Protein AF-0000000087527015 (afdb_homodimer)

Foldseek 3Di:
DPPPPPPPVCPDLDQDQLLCVVVVLCVVVVHDLVNVCVQLVNDSVQSVCSNVNNDACDLSNLVSCCVVRVDHSVVSVVSRVRRVVSVVVSVLLVQLVVCLVVVVLAPLVVCCVLVLFPDDPDSSVSSCRVCVLLVHSDPVRVCVVQVPCCPPAPPDPQCVVRVNQVSNQVSVQVVVQVVQAAFFADLVLLVVLLLVLQLCQADDPVPSVVSNQVSQRDNQEGEDEDAHDPPQQWAWKKAQPDNGHIYIYGHAAFDWSQSNQLSVQLRSLCVNPHDNSYIYIHNVDPPVPDPSSVSSNVRSCCSNPNPVCLVVLLPDDDPVSLCVVCVVVSHASRNSLVSNCVSNVPNVPPPVRIDTGHDDSPD/DPPPPPPPVCPDLDQDQLLCVVVVLCVVVVHDLVNVCVQLVNDSVQNVCSNVNNDACDLSNLVSCCVVRVDHSVVSVVSRVRRVVSVVVSVLLVQLVVCLVVVVLAPLVQCCVLVLFPDDPDSSVSSCRVCVLLVHSDPVRVCVVQVPCCPPAPPDPQCVVRVNQVSNQVSVQVVVQVVQAAFFADLVLLVVLLLVLQLCQADDPVPSVVSNQVSQRDNQEGEDEDAHDPPQQWAWKKAQPDPGHIYIYGHAAFDWSQSNQLSVQLRSLCVNPHDNHYIYIHNVDCPVPDPSNVSSNVRSCCSNPNPVCLVVLLPDDDPVSLCVVCVVVSHQSRNSLVSNCVSNVPNVPPPVRIDTGHDDSPD

pLDDT: mean 86.12, std 16.11, range [22.92, 98.12]

Radius of gyration: 44.06 Å; Cα contacts (8 Å, |Δi|>4): 1039; chains: 2; bounding box: 55×140×83 Å

Nearest PDB structures (foldseek):
  2ict-assembly1_A  TM=9.312E-01  e=1.903E-03  Escherichia coli CFT073
  2icp-assembly1_A  TM=9.548E-01  e=2.779E-03  Escherichia coli CFT073
  6chv-assembly1_C  TM=9.396E-01  e=4.462E-03  Proteus vulgaris
  6cf1-assembly1_A  TM=8.960E-01  e=5.392E-03  Proteus vulgaris
  3trb-assembly1_A  TM=7.541E-01  e=1.651E-03  Coxiella burnetii

Solvent-accessible surface area (backbone atoms only — not comparable to full-atom values): 38862 Å² total; per-residue (Å²): 133,84,75,78,74,75,77,73,79,76,70,76,94,67,66,67,49,47,18,55,58,50,52,53,52,34,56,74,69,54,48,50,68,67,57,50,20,48,25,48,68,45,51,62,66,58,50,52,32,26,45,71,48,77,34,82,70,44,56,55,53,20,49,28,45,19,23,42,68,73,42,63,33,64,57,50,44,48,40,36,48,54,26,46,45,46,49,32,51,54,54,49,50,56,57,45,58,76,51,56,71,59,52,73,57,35,59,55,69,60,37,33,73,68,64,75,41,78,84,53,89,50,64,58,60,33,50,50,50,50,32,33,72,72,30,16,48,44,71,67,25,42,40,53,65,72,58,52,46,66,47,72,18,64,56,28,75,56,42,73,74,40,47,36,51,48,49,53,54,50,46,53,41,50,58,55,37,69,73,51,83,54,40,64,51,33,71,67,51,36,53,51,34,53,58,56,48,51,56,36,52,62,51,54,70,78,58,33,50,58,50,48,35,51,44,32,14,64,15,6,28,34,61,35,80,46,66,59,54,90,94,44,69,47,47,29,32,32,37,48,69,42,98,40,32,37,34,40,37,32,40,48,65,74,32,39,45,31,57,48,53,44,41,52,39,23,44,50,32,42,68,73,70,47,67,71,75,27,41,41,46,40,49,83,65,69,72,84,77,45,68,66,57,52,51,15,48,48,47,22,46,41,70,77,51,51,70,85,46,48,69,62,46,68,66,54,85,48,71,67,54,44,45,52,51,18,57,75,69,50,36,32,42,18,43,53,36,44,50,34,20,68,75,68,64,47,67,79,56,60,55,86,61,36,49,68,44,77,67,68,87,86,111,135,79,75,76,73,75,75,72,79,75,69,75,95,67,65,65,48,45,17,55,57,51,51,53,51,34,57,75,69,54,48,49,68,66,56,49,19,46,22,48,68,46,51,62,65,58,50,51,32,26,45,71,48,77,34,81,69,44,57,53,52,20,48,28,44,19,22,41,68,72,42,63,32,66,56,51,44,50,40,36,49,53,24,46,45,45,49,34,52,52,53,50,49,55,58,44,58,75,49,57,72,59,54,74,56,36,58,55,69,60,37,34,73,68,63,75,43,80,84,53,88,50,62,56,58,33,51,51,50,50,32,35,72,72,29,16,48,44,69,67,24,42,40,52,64,71,56,54,47,67,45,72,18,66,56,29,75,56,44,73,71,38,47,36,52,46,50,51,54,50,46,54,40,52,58,55,39,68,72,51,83,54,40,66,52,32,72,66,53,36,54,51,34,52,59,55,47,51,55,36,52,63,50,55,69,79,57,32,50,57,50,46,34,50,45,32,14,64,15,7,26,35,60,36,81,47,68,60,53,90,96,44,70,47,47,29,32,30,36,49,70,43,98,39,31,36,35,40,35,32,40,48,69,73,33,40,44,31,57,48,53,45,41,51,39,23,45,49,32,42,69,73,70,46,66,72,76,28,41,41,48,39,50,81,64,74,71,85,76,46,69,69,56,53,50,15,50,48,45,22,45,42,68,76,51,51,69,86,46,49,68,62,47,68,66,56,85,46,71,66,55,44,43,52,52,19,57,75,71,49,37,32,43,20,43,53,37,43,50,35,21,68,75,69,65,46,67,80,56,61,54,85,59,37,49,68,43,75,66,67,86,86,113

Secondary structure (DSSP, 8-state):
------------S-PPPHHHHHHHHHHHTT--HHHHHHHH---HHHHHHHHHTSS---HHHHHHHHHHH---HHHHHHHHHHHHHHHHHHHHHHHHHTTGGGGGGS-HHHHHHTTSS---SSHHHHHHHHHHHHT-SSHHHHIIIIITTTTTS---HHHHH-HHHHHHHHHHHHHHHHHS--PPP-HHHHHHHHHHHHGGGGS-HHHHHHHHHHHHHHTTEEEEE-PPPTT----EEEEESSSS-EEEEE--TT-BHHHHHHHHHHHHHHHHHS-TT--EEE-SS--TT-HHHHHHHHHHHHHHS-GGGHHHHHT--SHHHHHHHHHHHTS-HHHHHHHHHHHH--TTTTGGGS-B----TT-/------------S-PPPHHHHHHHHHHHTT--HHHHHHHH---HHHHHHHHHTSS---HHHHHHHHHHH---HHHHHHHHHHHHHHHHHHHHHHHHHTTGGGGGGS-HHHHHHTTSS---SSHHHHHHHHHHHHT-SSHHHHIIIIITTTTTS---HHHHH-HHHHHHHHHHHHHHHHHS--PPP-HHHHHHHHHHHHGGGGS-HHHHHHHHHHHHHHTTEEEEE-PPPTT----EEEEESSSS-EEEEE--TT-BHHHHHHHHHHHHHHHHHS-TT--EEE-SS--TT-HHHHHHHHHHHHHHS-GGGHHHHHT--SHHHHHHHHHHHTS-HHHHHHHHHHHH--TTTTGGGS-B----TT-

Sequence (726 aa):
MLKAKKKYTFEPDYAIPPGETLKETIELLGMTQKELSTRTGLSVQSLNKILKGEQPISYETANILELVLNVPASMWNNLEAQYREQLAKVHERKRLKENLEWLKTIPVAELVNRQVIPHLKDPVDQLRAVLSFFGVSSVRAWHQIWDEPAVAARRSACFESCPGTASAWIRQGEIQANAIECADFSKDKFSKAVLEIKKLTVLTPQEFTKKMISLCAEAGVALIFVPEMKKAPWSGATKWLSSKKALILLNLRGKKEDLFWFAFFHEAGHVLHDSKKDLLINNGKKKQEDERELRADEYAAELLIPTKYNERIKKIRSKADLVDFARSLGISPGIVAGRYQHLTGKYSFFNGIKRTFEWSVHDMLKAKKKYTFEPDYAIPPGETLKETIELLGMTQKELSTRTGLSVQSLNKILKGEQPISYETANILELVLNVPASMWNNLEAQYREQLAKVHERKRLKENLEWLKTIPVAELVNRQVIPHLKDPVDQLRAVLSFFGVSSVRAWHQIWDEPAVAARRSACFESCPGTASAWIRQGEIQANAIECADFSKDKFSKAVLEIKKLTVLTPQEFTKKMISLCAEAGVALIFVPEMKKAPWSGATKWLSSKKALILLNLRGKKEDLFWFAFFHEAGHVLHDSKKDLLINNGKKKQEDERELRADEYAAELLIPTKYNERIKKIRSKADLVDFARSLGISPGIVAGRYQHLTGKYSFFNGIKRTFEWSVHD

InterPro domains:
  IPR001387 Cro/C1-type, helix-turn-helix domain [PF01381] (22-73)
  IPR001387 Cro/C1-type, helix-turn-helix domain [PS50943] (22-76)
  IPR001387 Cro/C1-type, helix-turn-helix domain [SM00530] (21-76)
  IPR001387 Cro/C1-type, helix-turn-helix domain [cd00093] (19-74)
  IPR010359 IrrE N-terminal-like domain [PF06114] (242-337)
  IPR010982 Lambda repressor-like, DNA-binding domain superfamily [G3DSA:1.10.260.40] (5-104)
  IPR010982 Lambda repressor-like, DNA-binding domain superfamily [SSF47413] (17-97)
  IPR052345 Radiation response metalloprotease [PTHR43236] (19-342)

Structure (mmCIF, N/CA/C/O backbone):
data_AF-0000000087527015-model_v1
#
loop_
_entity.id
_entity.type
_entity.pdbx_description
1 polymer 'Addiction module antidote protein, HigA family'
#
loop_
_atom_site.group_PDB
_atom_site.id
_atom_site.type_symbol
_atom_site.label_atom_id
_atom_site.label_alt_id
_atom_site.label_comp_id
_atom_site.label_asym_id
_atom_site.label_entity_id
_atom_site.label_seq_id
_atom_site.pdbx_PDB_ins_code
_atom_site.Cartn_x
_atom_site.Cartn_y
_atom_site.Cartn_z
_atom_site.occupancy
_atom_site.B_iso_or_equiv
_atom_site.auth_seq_id
_atom_site.auth_comp_id
_atom_site.auth_asym_id
_atom_site.auth_atom_id
_atom_site.pdbx_PDB_model_num
ATOM 1 N N . MET A 1 1 ? -31.203 15.266 -19.953 1 22.92 1 MET A N 1
ATOM 2 C CA . MET A 1 1 ? -30.812 15.984 -18.734 1 22.92 1 MET A CA 1
ATOM 3 C C . MET A 1 1 ? -30.469 15.016 -17.609 1 22.92 1 MET A C 1
ATOM 5 O O . MET A 1 1 ? -31.359 14.609 -16.859 1 22.92 1 MET A O 1
ATOM 9 N N . LEU A 1 2 ? -29.578 14.039 -17.797 1 23.97 2 LEU A N 1
ATOM 10 C CA . LEU A 1 2 ? -29.375 12.82 -17.031 1 23.97 2 LEU A CA 1
ATOM 11 C C . LEU A 1 2 ? -28.906 13.141 -15.617 1 23.97 2 LEU A C 1
ATOM 13 O O . LEU A 1 2 ? -27.922 13.875 -15.43 1 23.97 2 LEU A O 1
ATOM 17 N N . LYS A 1 3 ? -29.859 13.211 -14.609 1 23.2 3 LYS A N 1
ATOM 18 C CA . LYS A 1 3 ? -29.734 13.477 -13.18 1 23.2 3 LYS A CA 1
ATOM 19 C C . LYS A 1 3 ? -28.453 12.844 -12.617 1 23.2 3 LYS A C 1
ATOM 21 O O . LYS A 1 3 ? -28.203 11.656 -12.836 1 23.2 3 LYS A O 1
ATOM 26 N N . ALA A 1 4 ? -27.531 13.586 -12.266 1 26.25 4 ALA A N 1
ATOM 27 C CA . ALA A 1 4 ? -26.219 13.242 -11.711 1 26.25 4 ALA A CA 1
ATOM 28 C C . ALA A 1 4 ? -26.375 12.367 -10.469 1 26.25 4 ALA A C 1
ATOM 30 O O . ALA A 1 4 ? -26.969 12.781 -9.477 1 26.25 4 ALA A O 1
ATOM 31 N N . LYS A 1 5 ? -26.562 11.039 -10.711 1 28.75 5 LYS A N 1
ATOM 32 C CA . LYS A 1 5 ? -26.688 10.031 -9.664 1 28.75 5 LYS A CA 1
ATOM 33 C C . LYS A 1 5 ? -25.781 10.344 -8.484 1 28.75 5 LYS A C 1
ATOM 35 O O . LYS A 1 5 ? -24.562 10.516 -8.664 1 28.75 5 LYS A O 1
ATOM 40 N N . LYS A 1 6 ? -26.203 10.906 -7.523 1 27.97 6 LYS A N 1
ATOM 41 C CA . LYS A 1 6 ? -25.578 11.164 -6.23 1 27.97 6 LYS A CA 1
ATOM 42 C C . LYS A 1 6 ? -24.781 9.945 -5.754 1 27.97 6 LYS A C 1
ATOM 44 O O . LYS A 1 6 ? -25.359 8.883 -5.508 1 27.97 6 LYS A O 1
ATOM 49 N N . LYS A 1 7 ? -23.656 9.695 -6.277 1 30.55 7 LYS A N 1
ATOM 50 C CA . LYS A 1 7 ? -22.797 8.586 -5.875 1 30.55 7 LYS A CA 1
ATOM 51 C C . LYS A 1 7 ? -22.719 8.469 -4.352 1 30.55 7 LYS A C 1
ATOM 53 O O . LYS A 1 7 ? -22.188 9.359 -3.684 1 30.55 7 LYS A O 1
ATOM 58 N N . TYR A 1 8 ? -23.734 7.941 -3.756 1 31.97 8 TYR A N 1
ATOM 59 C CA . TYR A 1 8 ? -23.688 7.523 -2.361 1 31.97 8 TYR A CA 1
ATOM 60 C C . TYR A 1 8 ? -22.438 6.699 -2.074 1 31.97 8 TYR A C 1
ATOM 62 O O . TYR A 1 8 ? -22.219 5.656 -2.697 1 31.97 8 TYR A O 1
ATOM 70 N N . THR A 1 9 ? -21.344 7.242 -1.879 1 37.47 9 THR A N 1
ATOM 71 C CA . THR A 1 9 ? -20.094 6.551 -1.593 1 37.47 9 THR A CA 1
ATOM 72 C C . THR A 1 9 ? -20.266 5.574 -0.433 1 37.47 9 THR A C 1
ATOM 74 O O . THR A 1 9 ? -20.297 5.984 0.729 1 37.47 9 THR A O 1
ATOM 77 N N . PHE A 1 10 ? -21.219 4.766 -0.422 1 36 10 PHE A N 1
ATOM 78 C CA . PHE A 1 10 ? -21.344 3.654 0.512 1 36 10 PHE A CA 1
ATOM 79 C C . PHE A 1 10 ? -20.016 2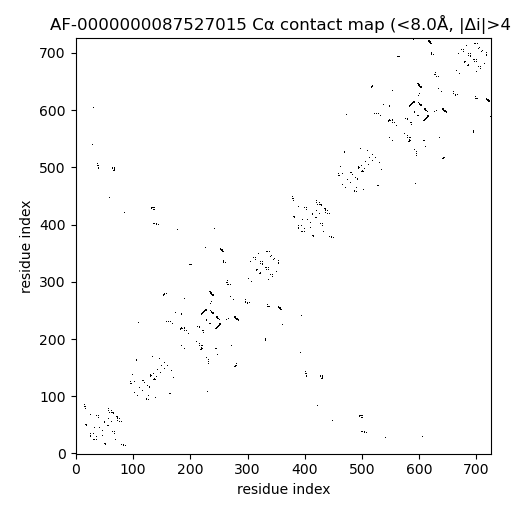.891 0.614 1 36 10 PHE A C 1
ATOM 81 O O . PHE A 1 10 ? -19.562 2.293 -0.364 1 36 10 PHE A O 1
ATOM 88 N N . GLU A 1 11 ? -19.125 3.277 1.407 1 47.69 11 GLU A N 1
ATOM 89 C CA . GLU A 1 11 ? -17.953 2.469 1.729 1 47.69 11 GLU A CA 1
ATOM 90 C C . GLU A 1 11 ? -18.328 1.287 2.619 1 47.69 11 GLU A C 1
ATOM 92 O O . GLU A 1 11 ? -18.844 1.473 3.719 1 47.69 11 GLU A O 1
ATOM 97 N N . PRO A 1 12 ? -18.516 0.183 2.244 1 50.28 12 PRO A N 1
ATOM 98 C CA . PRO A 1 12 ? -18.922 -0.937 3.1 1 50.28 12 PRO A CA 1
ATOM 99 C C . PRO A 1 12 ? -18.109 -1.013 4.391 1 50.28 12 PRO A C 1
ATOM 101 O O . PRO A 1 12 ? -16.938 -0.586 4.422 1 50.28 12 PRO A O 1
ATOM 104 N N . ASP A 1 13 ? -18.734 -1.219 5.617 1 56.66 13 ASP A N 1
ATOM 105 C CA . ASP A 1 13 ? -18.234 -1.306 6.988 1 56.66 13 ASP A CA 1
ATOM 106 C C . ASP A 1 13 ? -17.359 -2.537 7.176 1 56.66 13 ASP A C 1
ATOM 108 O O . ASP A 1 13 ? -17.016 -2.9 8.305 1 56.66 13 ASP A O 1
ATOM 112 N N . TYR A 1 14 ? -17.234 -3.426 6.215 1 61.44 14 TYR A N 1
ATOM 113 C CA . TYR A 1 14 ? -16.406 -4.59 6.5 1 61.44 14 TYR A CA 1
ATOM 114 C C . TYR A 1 14 ? -15.258 -4.699 5.496 1 61.44 14 TYR A C 1
ATOM 116 O O . TYR A 1 14 ? -15.398 -4.305 4.336 1 61.44 14 TYR A O 1
ATOM 124 N N . ALA A 1 15 ? -14.047 -4.844 6.027 1 68.44 15 ALA A N 1
ATOM 125 C CA . ALA A 1 15 ? -12.867 -5.039 5.188 1 68.44 15 ALA A CA 1
ATOM 126 C C . ALA A 1 15 ? -12.648 -6.52 4.887 1 68.44 15 ALA A C 1
ATOM 128 O O . ALA A 1 15 ? -12.734 -7.359 5.785 1 68.44 15 ALA A O 1
ATOM 129 N N . ILE A 1 16 ? -12.641 -6.988 3.732 1 78.69 16 ILE A N 1
ATOM 130 C CA . ILE A 1 16 ? -12.352 -8.367 3.346 1 78.69 16 ILE A CA 1
ATOM 131 C C . ILE A 1 16 ? -10.844 -8.57 3.258 1 78.69 16 ILE A C 1
ATOM 133 O O . ILE A 1 16 ? -10.164 -7.895 2.482 1 78.69 16 ILE A O 1
ATOM 137 N N . PRO A 1 17 ? -10.344 -9.508 4.105 1 88.56 17 PRO A N 1
ATOM 138 C CA . PRO A 1 17 ? -8.898 -9.742 4.059 1 88.56 17 PRO A CA 1
ATOM 139 C C . PRO A 1 17 ? -8.438 -10.352 2.736 1 88.56 17 PRO A C 1
ATOM 141 O O . PRO A 1 17 ? -9.148 -11.172 2.152 1 88.56 17 PRO A O 1
ATOM 144 N N . PRO A 1 18 ? -7.293 -9.945 2.24 1 90 18 PRO A N 1
ATOM 145 C CA . PRO A 1 18 ? -6.746 -10.5 1.003 1 90 18 PRO A CA 1
ATOM 146 C C . PRO A 1 18 ? -6.543 -12.016 1.081 1 90 18 PRO A C 1
ATOM 148 O O . PRO A 1 18 ? -6.523 -12.695 0.05 1 90 18 PRO A O 1
ATOM 151 N N . GLY A 1 19 ? -6.402 -12.531 2.25 1 92 19 GLY A N 1
ATOM 152 C CA . GLY A 1 19 ? -6.238 -13.961 2.447 1 92 19 GLY A CA 1
ATOM 153 C C . GLY A 1 19 ? -7.375 -14.781 1.861 1 92 19 GLY A C 1
ATOM 154 O O . GLY A 1 19 ? -7.168 -15.922 1.44 1 92 19 GLY A O 1
ATOM 155 N N . GLU A 1 20 ? -8.57 -14.211 1.875 1 90.88 20 GLU A N 1
ATOM 156 C CA . GLU A 1 20 ? -9.719 -14.906 1.29 1 90.88 20 GLU A CA 1
ATOM 157 C C . GLU A 1 20 ? -9.516 -15.133 -0.205 1 90.88 20 GLU A C 1
ATOM 159 O O . GLU A 1 20 ? -9.82 -16.203 -0.72 1 90.88 20 GLU A O 1
ATOM 164 N N . THR A 1 21 ? -9.008 -14.156 -0.869 1 92.19 21 THR A N 1
ATOM 165 C CA . THR A 1 21 ? -8.711 -14.281 -2.291 1 92.19 21 THR A CA 1
ATOM 166 C C . THR A 1 21 ? -7.598 -15.297 -2.523 1 92.19 21 THR A C 1
ATOM 168 O O . THR A 1 21 ? -7.637 -16.062 -3.492 1 92.19 21 THR A O 1
ATOM 171 N N . LEU A 1 22 ? -6.621 -15.312 -1.668 1 94.25 22 LEU A N 1
ATOM 172 C CA . LEU A 1 22 ? -5.531 -16.281 -1.757 1 94.25 22 LEU A CA 1
ATOM 173 C C . LEU A 1 22 ? -6.059 -17.703 -1.607 1 94.25 22 LEU A C 1
ATOM 175 O O . LEU A 1 22 ? -5.68 -18.594 -2.371 1 94.25 22 LEU A O 1
ATOM 179 N N . LYS A 1 23 ? -6.945 -17.875 -0.672 1 93.06 23 LYS A N 1
ATOM 180 C CA . LYS A 1 23 ? -7.559 -19.188 -0.449 1 93.06 23 LYS A CA 1
ATOM 181 C C . LYS A 1 23 ? -8.312 -19.656 -1.689 1 93.06 23 LYS A C 1
ATOM 183 O O . LYS A 1 23 ? -8.164 -20.797 -2.109 1 93.06 23 LYS A O 1
ATOM 188 N N . GLU A 1 24 ? -9.031 -18.766 -2.246 1 91.88 24 GLU A N 1
ATOM 189 C CA . GLU A 1 24 ? -9.781 -19.078 -3.457 1 91.88 24 GLU A CA 1
ATOM 190 C C . GLU A 1 24 ? -8.844 -19.438 -4.609 1 91.88 24 GLU A C 1
ATOM 192 O O . GLU A 1 24 ? -9.117 -20.359 -5.367 1 91.88 24 GLU A O 1
ATOM 197 N N . THR A 1 25 ? -7.77 -18.734 -4.719 1 92.06 25 THR A N 1
ATOM 198 C CA . THR A 1 25 ? -6.812 -18.938 -5.801 1 92.06 25 THR A CA 1
ATOM 199 C C . THR A 1 25 ? -6.152 -20.312 -5.691 1 92.06 25 THR A C 1
ATOM 201 O O . THR A 1 25 ? -6.062 -21.047 -6.68 1 92.06 25 THR A O 1
ATOM 204 N N . ILE A 1 26 ? -5.75 -20.703 -4.527 1 91 26 ILE A N 1
ATOM 205 C CA . ILE A 1 26 ? -5.043 -21.969 -4.363 1 91 26 ILE A CA 1
ATOM 206 C C . ILE A 1 26 ? -6.02 -23.125 -4.535 1 91 26 ILE A C 1
ATOM 208 O O . ILE A 1 26 ? -5.648 -24.188 -5.047 1 91 26 ILE A O 1
ATOM 212 N N . GLU A 1 27 ? -7.266 -22.938 -4.152 1 86.56 27 GLU A N 1
ATOM 213 C CA . GLU A 1 27 ? -8.289 -23.953 -4.359 1 86.56 27 GLU A CA 1
ATOM 214 C C . GLU A 1 27 ? -8.562 -24.156 -5.844 1 86.56 27 GLU A C 1
ATOM 216 O O . GLU A 1 27 ? -8.719 -25.297 -6.297 1 86.56 27 GLU A O 1
ATOM 221 N N . LEU A 1 28 ? -8.531 -23.109 -6.543 1 83.06 28 LEU A N 1
ATOM 222 C CA . LEU A 1 28 ? -8.766 -23.188 -7.984 1 83.06 28 LEU A CA 1
ATOM 223 C C . LEU A 1 28 ? -7.633 -23.938 -8.68 1 83.06 28 LEU A C 1
ATOM 225 O O . LEU A 1 28 ? -7.859 -24.641 -9.664 1 83.06 28 LEU A O 1
ATOM 229 N N . LEU A 1 29 ? -6.457 -23.859 -8.125 1 82.94 29 LEU A N 1
ATOM 230 C CA . LEU A 1 29 ? -5.285 -24.484 -8.727 1 82.94 29 LEU A CA 1
ATOM 231 C C . LEU A 1 29 ? -5.094 -25.891 -8.18 1 82.94 29 LEU A C 1
ATOM 233 O O . LEU A 1 29 ? -4.137 -26.578 -8.555 1 82.94 29 LEU A O 1
ATOM 237 N N . GLY A 1 30 ? -5.988 -26.281 -7.215 1 79.56 30 GLY A N 1
ATOM 238 C CA . GLY A 1 30 ? -5.883 -27.594 -6.613 1 79.56 30 GLY A CA 1
ATOM 239 C C . GLY A 1 30 ? -4.652 -27.766 -5.742 1 79.56 30 GLY A C 1
ATOM 240 O O . GLY A 1 30 ? -4.133 -28.875 -5.598 1 79.56 30 GLY A O 1
ATOM 241 N N . MET A 1 31 ? -4.203 -26.703 -5.238 1 86.06 31 MET A N 1
ATOM 242 C CA . MET A 1 31 ? -2.994 -26.703 -4.418 1 86.06 31 MET A CA 1
ATOM 243 C C . MET A 1 31 ? -3.342 -26.734 -2.932 1 86.06 31 MET A C 1
ATOM 245 O O . MET A 1 31 ? -4.262 -26.047 -2.49 1 86.06 31 MET A O 1
ATOM 249 N N . THR A 1 32 ? -2.646 -27.609 -2.207 1 88 32 THR A N 1
ATOM 250 C CA . THR A 1 32 ? -2.828 -27.641 -0.759 1 88 32 THR A CA 1
ATOM 251 C C . THR A 1 32 ? -1.976 -26.562 -0.088 1 88 32 THR A C 1
ATOM 253 O O . THR A 1 32 ? -1.04 -26.047 -0.694 1 88 32 THR A O 1
ATOM 256 N N . GLN A 1 33 ? -2.299 -26.25 1.129 1 90.31 33 GLN A N 1
ATOM 257 C CA . GLN A 1 33 ? -1.516 -25.281 1.882 1 90.31 33 GLN A CA 1
ATOM 258 C C . GLN A 1 33 ? -0.082 -25.766 2.08 1 90.31 33 GLN A C 1
ATOM 260 O O . GLN A 1 33 ? 0.856 -24.953 2.061 1 90.31 33 GLN A O 1
ATOM 265 N N . LYS A 1 34 ? 0.024 -27.016 2.225 1 89.94 34 LYS A N 1
ATOM 266 C CA . LYS A 1 34 ? 1.353 -27.594 2.396 1 89.94 34 LYS A CA 1
ATOM 267 C C . LYS A 1 34 ? 2.193 -27.422 1.134 1 89.94 34 LYS A C 1
ATOM 269 O O . LYS A 1 34 ? 3.369 -27.062 1.21 1 89.94 34 LYS A O 1
ATOM 274 N N . GLU A 1 35 ? 1.606 -27.734 0.01 1 90.81 35 GLU A N 1
ATOM 275 C CA . GLU A 1 35 ? 2.305 -27.547 -1.259 1 90.81 35 GLU A CA 1
ATOM 276 C C . GLU A 1 35 ? 2.674 -26.078 -1.476 1 90.81 35 GLU A C 1
ATOM 278 O O . GLU A 1 35 ? 3.785 -25.766 -1.913 1 90.81 35 GLU A O 1
ATOM 283 N N . LEU A 1 36 ? 1.699 -25.219 -1.154 1 94.56 36 LEU A N 1
ATOM 284 C CA . LEU A 1 36 ? 1.966 -23.781 -1.275 1 94.56 36 LEU A CA 1
ATOM 285 C C . LEU A 1 36 ? 3.145 -23.375 -0.398 1 94.56 36 LEU A C 1
ATOM 287 O O . LEU A 1 36 ? 3.99 -22.578 -0.818 1 94.56 36 LEU A O 1
ATOM 291 N N . SER A 1 37 ? 3.172 -23.828 0.794 1 96.56 37 SER A N 1
ATOM 292 C CA . SER A 1 37 ? 4.266 -23.547 1.719 1 96.56 37 SER A CA 1
ATOM 293 C C . SER A 1 37 ? 5.609 -23.953 1.127 1 96.56 37 SER A C 1
ATOM 295 O O . SER A 1 37 ? 6.566 -23.172 1.155 1 96.56 37 SER A O 1
ATOM 297 N N . THR A 1 38 ? 5.656 -25.094 0.531 1 94.31 38 THR A N 1
ATOM 298 C CA . THR A 1 38 ? 6.891 -25.594 -0.054 1 94.31 38 THR A CA 1
ATOM 299 C C . THR A 1 38 ? 7.312 -24.75 -1.253 1 94.31 38 THR A C 1
ATOM 301 O O . THR A 1 38 ? 8.477 -24.359 -1.365 1 94.31 38 THR A O 1
ATOM 304 N N . ARG A 1 39 ? 6.375 -24.469 -2.094 1 95.5 39 ARG A N 1
ATOM 305 C CA . ARG A 1 39 ? 6.664 -23.734 -3.318 1 95.5 39 ARG A CA 1
ATOM 306 C C . ARG A 1 39 ? 7.078 -22.297 -3.008 1 95.5 39 ARG A C 1
ATOM 308 O O . ARG A 1 39 ? 7.906 -21.719 -3.713 1 95.5 39 ARG A O 1
ATOM 315 N N . THR A 1 40 ? 6.539 -21.75 -1.926 1 96.5 40 THR A N 1
ATOM 316 C CA . THR A 1 40 ? 6.789 -20.344 -1.604 1 96.5 40 THR A CA 1
ATOM 317 C C . THR A 1 40 ? 7.965 -20.219 -0.643 1 96.5 40 THR A C 1
ATOM 319 O O . THR A 1 40 ? 8.578 -19.156 -0.545 1 96.5 40 THR A O 1
ATOM 322 N N . GLY A 1 41 ? 8.203 -21.188 0.129 1 95.25 41 GLY A N 1
ATOM 323 C CA . GLY A 1 41 ? 9.203 -21.125 1.181 1 95.25 41 GLY A CA 1
ATOM 324 C C . GLY A 1 41 ? 8.68 -20.5 2.461 1 95.25 41 GLY A C 1
ATOM 325 O O . GLY A 1 41 ? 9.43 -20.297 3.416 1 95.25 41 GLY A O 1
ATOM 326 N N . LEU A 1 42 ? 7.41 -20.188 2.467 1 95.62 42 LEU A N 1
ATOM 327 C CA . LEU A 1 42 ? 6.785 -19.656 3.67 1 95.62 42 LEU A CA 1
ATOM 328 C C . LEU A 1 42 ? 6.34 -20.781 4.598 1 95.62 42 LEU A C 1
ATOM 330 O O . LEU A 1 42 ? 5.91 -21.844 4.133 1 95.62 42 LEU A O 1
ATOM 334 N N . SER A 1 43 ? 6.383 -20.547 5.871 1 95.44 43 SER A N 1
ATOM 335 C CA . SER A 1 43 ? 5.926 -21.562 6.816 1 95.44 43 SER A CA 1
ATOM 336 C C . SER A 1 43 ? 4.41 -21.719 6.758 1 95.44 43 SER A C 1
ATOM 338 O O . SER A 1 43 ? 3.691 -20.797 6.387 1 95.44 43 SER A O 1
ATOM 340 N N . VAL A 1 44 ? 3.977 -22.875 7.129 1 94.25 44 VAL A N 1
ATOM 341 C CA . VAL A 1 44 ? 2.543 -23.141 7.191 1 94.25 44 VAL A CA 1
ATOM 342 C C . VAL A 1 44 ? 1.881 -22.188 8.18 1 94.25 44 VAL A C 1
ATOM 344 O O . VAL A 1 44 ? 0.768 -21.719 7.945 1 94.25 44 VAL A O 1
ATOM 347 N N . GLN A 1 45 ? 2.553 -21.938 9.188 1 93.88 45 GLN A N 1
ATOM 348 C CA . GLN A 1 45 ? 2.039 -21 10.188 1 93.88 45 GLN A CA 1
ATOM 349 C C . GLN A 1 45 ? 1.84 -19.609 9.602 1 93.88 45 GLN A C 1
ATOM 351 O O . GLN A 1 45 ? 0.797 -18.984 9.805 1 93.88 45 GLN A O 1
ATOM 356 N N . SER A 1 46 ? 2.838 -19.141 8.938 1 94.69 46 SER A N 1
ATOM 357 C CA . SER A 1 46 ? 2.746 -17.828 8.305 1 94.69 46 SER A CA 1
ATOM 358 C C . SER A 1 46 ? 1.594 -17.766 7.309 1 94.69 46 SER A C 1
ATOM 360 O O . SER A 1 46 ? 0.841 -16.797 7.27 1 94.69 46 SER A O 1
ATOM 362 N N . LEU A 1 47 ? 1.471 -18.828 6.539 1 95.5 47 LEU A N 1
ATOM 363 C CA . LEU A 1 47 ? 0.411 -18.891 5.539 1 95.5 47 LEU A CA 1
ATOM 364 C C . LEU A 1 47 ? -0.963 -18.891 6.199 1 95.5 47 LEU A C 1
ATOM 366 O O . LEU A 1 47 ? -1.884 -18.219 5.727 1 95.5 47 LEU A O 1
ATOM 370 N N . ASN A 1 48 ? -1.083 -19.594 7.242 1 93.75 48 ASN A N 1
ATOM 371 C CA . ASN A 1 48 ? -2.34 -19.609 7.984 1 93.75 48 ASN A CA 1
ATOM 372 C C . ASN A 1 48 ? -2.713 -18.219 8.492 1 93.75 48 ASN A C 1
ATOM 374 O O . ASN A 1 48 ? -3.875 -17.828 8.406 1 93.75 48 ASN A O 1
ATOM 378 N N . LYS A 1 49 ? -1.791 -17.562 9.023 1 94.62 49 LYS A N 1
ATOM 379 C CA . LYS A 1 49 ? -2.012 -16.219 9.531 1 94.62 49 LYS A CA 1
ATOM 380 C C . LYS A 1 49 ? -2.387 -15.266 8.398 1 94.62 49 LYS A C 1
ATOM 382 O O . LYS A 1 49 ? -3.234 -14.383 8.578 1 94.62 49 LYS A O 1
ATOM 387 N N . ILE A 1 50 ? -1.771 -15.383 7.227 1 94.12 50 ILE A N 1
ATOM 388 C CA . ILE A 1 50 ? -2.068 -14.562 6.059 1 94.12 50 ILE A CA 1
ATOM 389 C C . ILE A 1 50 ? -3.496 -14.828 5.586 1 94.12 50 ILE A C 1
ATOM 391 O O . ILE A 1 50 ? -4.25 -13.898 5.309 1 94.12 50 ILE A O 1
ATOM 395 N N . LEU A 1 51 ? -3.844 -16.078 5.574 1 92.12 51 LEU A N 1
ATOM 396 C CA . LEU A 1 51 ? -5.168 -16.484 5.117 1 92.12 51 LEU A CA 1
ATOM 397 C C . LEU A 1 51 ? -6.254 -15.93 6.031 1 92.12 51 LEU A C 1
ATOM 399 O O . LEU A 1 51 ? -7.344 -15.586 5.566 1 92.12 51 LEU A O 1
ATOM 403 N N . LYS A 1 52 ? -5.938 -15.75 7.301 1 89.06 52 LYS A N 1
ATOM 404 C CA . LYS A 1 52 ? -6.895 -15.258 8.281 1 89.06 52 LYS A CA 1
ATOM 405 C C . LYS A 1 52 ? -6.84 -13.734 8.383 1 89.06 52 LYS A C 1
ATOM 407 O O . LYS A 1 52 ? -7.637 -13.125 9.102 1 89.06 52 LYS A O 1
ATOM 412 N N . GLY A 1 53 ? -5.895 -13.164 7.785 1 86.81 53 GLY A N 1
ATOM 413 C CA . GLY A 1 53 ? -5.777 -11.711 7.816 1 86.81 53 GLY A CA 1
ATOM 414 C C . GLY A 1 53 ? -5.004 -11.203 9.023 1 86.81 53 GLY A C 1
ATOM 415 O O . GLY A 1 53 ? -4.969 -10 9.281 1 86.81 53 GLY A O 1
ATOM 416 N N . GLU A 1 54 ? -4.379 -12.023 9.773 1 89.75 54 GLU A N 1
ATOM 417 C CA . GLU A 1 54 ? -3.625 -11.656 10.969 1 89.75 54 GLU A CA 1
ATOM 418 C C . GLU A 1 54 ? -2.227 -11.156 10.609 1 89.75 54 GLU A C 1
ATOM 420 O O . GLU A 1 54 ? -1.626 -10.383 11.352 1 89.75 54 GLU A O 1
ATOM 425 N N . GLN A 1 55 ? -1.743 -11.688 9.562 1 92.06 55 GLN A N 1
ATOM 426 C CA . GLN A 1 55 ? -0.461 -11.258 9.016 1 92.06 55 GLN A CA 1
ATOM 427 C C . GLN A 1 55 ? -0.634 -10.641 7.629 1 92.06 55 GLN A C 1
ATOM 429 O O . GLN A 1 55 ? -1.364 -11.172 6.793 1 92.06 55 GLN A O 1
ATOM 434 N N . PRO A 1 56 ? -0.015 -9.5 7.434 1 92.06 56 PRO A N 1
ATOM 435 C CA . PRO A 1 56 ? -0.167 -8.852 6.129 1 92.06 56 PRO A CA 1
ATOM 436 C C . PRO A 1 56 ? 0.612 -9.555 5.023 1 92.06 56 PRO A C 1
ATOM 438 O O . PRO A 1 56 ? 1.618 -10.219 5.297 1 92.06 56 PRO A O 1
ATOM 441 N N . ILE A 1 57 ? 0.077 -9.492 3.783 1 94.62 57 ILE A N 1
ATOM 442 C CA . ILE A 1 57 ? 0.85 -9.883 2.607 1 94.62 57 ILE A CA 1
ATOM 443 C C . ILE A 1 57 ? 1.869 -8.789 2.279 1 94.62 57 ILE A C 1
ATOM 445 O O . ILE A 1 57 ? 1.516 -7.75 1.725 1 94.62 57 ILE A O 1
ATOM 449 N N . SER A 1 58 ? 3.102 -9.023 2.66 1 94 58 SER A N 1
ATOM 450 C CA . SER A 1 58 ? 4.156 -8.055 2.377 1 94 58 SER A CA 1
ATOM 451 C C . SER A 1 58 ? 4.473 -8 0.886 1 94 58 SER A C 1
ATOM 453 O O . SER A 1 58 ? 4.008 -8.844 0.116 1 94 58 SER A O 1
ATOM 455 N N . TYR A 1 59 ? 5.199 -7.043 0.527 1 94.12 59 TYR A N 1
ATOM 456 C CA . TYR A 1 59 ? 5.609 -6.93 -0.868 1 94.12 59 TYR A CA 1
ATOM 457 C C . TYR A 1 59 ? 6.496 -8.102 -1.272 1 94.12 59 TYR A C 1
ATOM 459 O O . TYR A 1 59 ? 6.414 -8.594 -2.402 1 94.12 59 TYR A O 1
ATOM 467 N N . GLU A 1 60 ? 7.316 -8.531 -0.398 1 95.25 60 GLU A N 1
ATOM 468 C CA . GLU A 1 60 ? 8.125 -9.719 -0.641 1 95.25 60 GLU A CA 1
ATOM 469 C C . GLU A 1 60 ? 7.254 -10.953 -0.855 1 95.25 60 GLU A C 1
ATOM 471 O O . GLU A 1 60 ? 7.473 -11.719 -1.795 1 95.25 60 GLU A O 1
ATOM 476 N N . THR A 1 61 ? 6.324 -11.117 0.038 1 96.12 61 THR A N 1
ATOM 477 C CA . THR A 1 61 ? 5.406 -12.25 -0.073 1 96.12 61 THR A CA 1
ATOM 478 C C . THR A 1 61 ? 4.625 -12.18 -1.382 1 96.12 61 THR A C 1
ATOM 480 O O . THR A 1 61 ? 4.398 -13.211 -2.027 1 96.12 61 THR A O 1
ATOM 483 N N . ALA A 1 62 ? 4.219 -10.961 -1.746 1 96.62 62 ALA A N 1
ATOM 484 C CA . ALA A 1 62 ? 3.486 -10.781 -2.996 1 96.62 62 ALA A CA 1
ATOM 485 C C . ALA A 1 62 ? 4.324 -11.227 -4.191 1 96.62 62 ALA A C 1
ATOM 487 O O . ALA A 1 62 ? 3.816 -11.891 -5.102 1 96.62 62 ALA A O 1
ATOM 488 N N . ASN A 1 63 ? 5.547 -10.898 -4.184 1 96.12 63 ASN A N 1
ATOM 489 C CA . ASN A 1 63 ? 6.449 -11.328 -5.246 1 96.12 63 ASN A CA 1
ATOM 490 C C . ASN A 1 63 ? 6.566 -12.844 -5.309 1 96.12 63 ASN A C 1
ATOM 492 O O . ASN A 1 63 ? 6.559 -13.43 -6.395 1 96.12 63 ASN A O 1
ATOM 496 N N . ILE A 1 64 ? 6.68 -13.391 -4.164 1 96.88 64 ILE A N 1
ATOM 497 C CA . ILE A 1 64 ? 6.781 -14.844 -4.051 1 96.88 64 ILE A CA 1
ATOM 498 C C . ILE A 1 64 ? 5.512 -15.492 -4.594 1 96.88 64 ILE A C 1
ATOM 500 O O . ILE A 1 64 ? 5.578 -16.453 -5.371 1 96.88 64 ILE A O 1
ATOM 504 N N . LEU A 1 65 ? 4.395 -14.977 -4.203 1 96.56 65 LEU A N 1
ATOM 505 C CA . LEU A 1 65 ? 3.111 -15.508 -4.648 1 96.56 65 LEU A CA 1
ATOM 506 C C . LEU A 1 65 ? 2.963 -15.383 -6.16 1 96.56 65 LEU A C 1
ATOM 508 O O . LEU A 1 65 ? 2.352 -16.234 -6.805 1 96.56 65 LEU A O 1
ATOM 512 N N . GLU A 1 66 ? 3.453 -14.273 -6.691 1 96.62 66 GLU A N 1
ATOM 513 C CA . GLU A 1 66 ? 3.402 -14.094 -8.141 1 96.62 66 GLU A CA 1
ATOM 514 C C . GLU A 1 66 ? 4.109 -15.234 -8.867 1 96.62 66 GLU A C 1
ATOM 516 O O . GLU A 1 66 ? 3.586 -15.773 -9.844 1 96.62 66 GLU A O 1
ATOM 521 N N . LEU A 1 67 ? 5.258 -15.586 -8.352 1 96.12 67 LEU A N 1
ATOM 522 C CA . LEU A 1 67 ? 6.043 -16.656 -8.969 1 96.12 67 LEU A CA 1
ATOM 523 C C . LEU A 1 67 ? 5.301 -17.984 -8.898 1 96.12 67 LEU A C 1
ATOM 525 O O . LEU A 1 67 ? 5.305 -18.75 -9.867 1 96.12 67 LEU A O 1
ATOM 529 N N . VAL A 1 68 ? 4.672 -18.234 -7.844 1 96.25 68 VAL A N 1
ATOM 530 C CA . VAL A 1 68 ? 4.121 -19.562 -7.566 1 96.25 68 VAL A CA 1
ATOM 531 C C . VAL A 1 68 ? 2.729 -19.672 -8.188 1 96.25 68 VAL A C 1
ATOM 533 O O . VAL A 1 68 ? 2.367 -20.719 -8.727 1 96.25 68 VAL A O 1
ATOM 536 N N . LEU A 1 69 ? 1.978 -18.578 -8.172 1 94.81 69 LEU A N 1
ATOM 537 C CA . LEU A 1 69 ? 0.571 -18.656 -8.547 1 94.81 69 LEU A CA 1
ATOM 538 C C . LEU A 1 69 ? 0.335 -18 -9.906 1 94.81 69 LEU A C 1
ATOM 540 O O . LEU A 1 69 ? -0.748 -18.125 -10.484 1 94.81 69 LEU A O 1
ATOM 544 N N . ASN A 1 70 ? 1.273 -17.328 -10.398 1 92.75 70 ASN A N 1
ATOM 545 C CA . ASN A 1 70 ? 1.182 -16.609 -11.672 1 92.75 70 ASN A CA 1
ATOM 546 C C . ASN A 1 70 ? 0.103 -15.531 -11.633 1 92.75 70 ASN A C 1
ATOM 548 O O . ASN A 1 70 ? -0.679 -15.398 -12.578 1 92.75 70 ASN A O 1
ATOM 552 N N . VAL A 1 71 ? -0.056 -14.953 -10.5 1 93.94 71 VAL A N 1
ATOM 553 C CA . VAL A 1 71 ? -0.862 -13.75 -10.289 1 93.94 71 VAL A CA 1
ATOM 554 C C . VAL A 1 71 ? 0.048 -12.562 -9.984 1 93.94 71 VAL A C 1
ATOM 556 O O . VAL A 1 71 ? 0.942 -12.656 -9.141 1 93.94 71 VAL A O 1
ATOM 559 N N . PRO A 1 72 ? -0.181 -11.539 -10.711 1 95.12 72 PRO A N 1
ATOM 560 C CA . PRO A 1 72 ? 0.735 -10.414 -10.531 1 95.12 72 PRO A CA 1
ATOM 561 C C . PRO A 1 72 ? 0.821 -9.953 -9.078 1 95.12 72 PRO A C 1
ATOM 563 O O . PRO A 1 72 ? -0.198 -9.883 -8.383 1 95.12 72 PRO A O 1
ATOM 566 N N . ALA A 1 73 ? 2 -9.648 -8.641 1 95.81 73 ALA A N 1
ATOM 567 C CA . ALA A 1 73 ? 2.238 -9.18 -7.277 1 95.81 73 ALA A CA 1
ATOM 568 C C . ALA A 1 73 ? 1.411 -7.934 -6.973 1 95.81 73 ALA A C 1
ATOM 570 O O . ALA A 1 73 ? 0.956 -7.746 -5.84 1 95.81 73 ALA A O 1
ATOM 571 N N . SER A 1 74 ? 1.189 -7.102 -7.992 1 93.88 74 SER A N 1
ATOM 572 C CA . SER A 1 74 ? 0.439 -5.859 -7.816 1 93.88 74 SER A CA 1
ATOM 573 C C . SER A 1 74 ? -0.987 -6.141 -7.352 1 93.88 74 SER A C 1
ATOM 575 O O . SER A 1 74 ? -1.566 -5.352 -6.602 1 93.88 74 SER A O 1
ATOM 577 N N . MET A 1 75 ? -1.518 -7.223 -7.801 1 94.88 75 MET A N 1
ATOM 578 C CA . MET A 1 75 ? -2.867 -7.582 -7.375 1 94.88 75 MET A CA 1
ATOM 579 C C . MET A 1 75 ? -2.916 -7.84 -5.871 1 94.88 75 MET A C 1
ATOM 581 O O . MET A 1 75 ? -3.781 -7.305 -5.176 1 94.88 75 MET A O 1
ATOM 585 N N . TRP A 1 76 ? -2.027 -8.617 -5.402 1 94.88 76 TRP A N 1
ATOM 586 C CA . TRP A 1 76 ? -1.959 -8.93 -3.98 1 94.88 76 TRP A CA 1
ATOM 587 C C . TRP A 1 76 ? -1.692 -7.672 -3.16 1 94.88 76 TRP A C 1
ATOM 589 O O . TRP A 1 76 ? -2.32 -7.457 -2.121 1 94.88 76 TRP A O 1
ATOM 599 N N . ASN A 1 77 ? -0.783 -6.848 -3.654 1 94.19 77 ASN A N 1
ATOM 600 C CA . ASN A 1 77 ? -0.447 -5.598 -2.977 1 94.19 77 ASN A CA 1
ATOM 601 C C . ASN A 1 77 ? -1.653 -4.668 -2.887 1 94.19 77 ASN A C 1
ATOM 603 O O . ASN A 1 77 ? -1.884 -4.043 -1.849 1 94.19 77 ASN A O 1
ATOM 607 N N . ASN A 1 78 ? -2.355 -4.602 -3.93 1 91.69 78 ASN A N 1
ATOM 608 C CA . ASN A 1 78 ? -3.535 -3.742 -3.963 1 91.69 78 ASN A CA 1
ATOM 609 C C . ASN A 1 78 ? -4.613 -4.23 -3.002 1 91.69 78 ASN A C 1
ATOM 611 O O . ASN A 1 78 ? -5.223 -3.434 -2.287 1 91.69 78 ASN A O 1
ATOM 615 N N . LEU A 1 79 ? -4.855 -5.512 -3.014 1 92.31 79 LEU A N 1
ATOM 616 C CA . LEU A 1 79 ? -5.836 -6.086 -2.098 1 92.31 79 LEU A CA 1
ATOM 617 C C . LEU A 1 79 ? -5.449 -5.812 -0.647 1 92.31 79 LEU A C 1
ATOM 619 O O . LEU A 1 79 ? -6.293 -5.43 0.165 1 92.31 79 LEU A O 1
ATOM 623 N N . GLU A 1 80 ? -4.207 -5.969 -0.39 1 93.31 80 GLU A N 1
ATOM 624 C CA . GLU A 1 80 ? -3.707 -5.734 0.961 1 93.31 80 GLU A CA 1
ATOM 625 C C . GLU A 1 80 ? -3.832 -4.262 1.347 1 93.31 80 GLU A C 1
ATOM 627 O O . GLU A 1 80 ? -4.262 -3.939 2.457 1 93.31 80 GLU A O 1
ATOM 632 N N . ALA A 1 81 ? -3.49 -3.428 0.489 1 91.31 81 ALA A N 1
ATOM 633 C CA . ALA A 1 81 ? -3.572 -1.988 0.726 1 91.31 81 ALA A CA 1
ATOM 634 C C . ALA A 1 81 ? -5.004 -1.564 1.036 1 91.31 81 ALA A C 1
ATOM 636 O O . ALA A 1 81 ? -5.246 -0.827 1.994 1 91.31 81 ALA A O 1
ATOM 637 N N . GLN A 1 82 ? -5.898 -2.035 0.233 1 89.94 82 GLN A N 1
ATOM 638 C CA . GLN A 1 82 ? -7.305 -1.701 0.426 1 89.94 82 GLN A CA 1
ATOM 639 C C . GLN A 1 82 ? -7.809 -2.188 1.783 1 89.94 82 GLN A C 1
ATOM 641 O O . GLN A 1 82 ? -8.516 -1.462 2.486 1 89.94 82 GLN A O 1
ATOM 646 N N . TYR A 1 83 ? -7.484 -3.344 2.109 1 91.06 83 TYR A N 1
ATOM 647 C CA . TYR A 1 83 ? -7.887 -3.932 3.381 1 91.06 83 TYR A CA 1
ATOM 648 C C . TYR A 1 83 ? -7.34 -3.127 4.555 1 91.06 83 TYR A C 1
ATOM 650 O O . TYR A 1 83 ? -8.078 -2.787 5.48 1 91.06 83 TYR A O 1
ATOM 658 N N . ARG A 1 84 ? -6.066 -2.779 4.461 1 91 84 ARG A N 1
ATOM 659 C CA . ARG A 1 84 ? -5.406 -2.053 5.539 1 91 84 ARG A CA 1
ATOM 660 C C . ARG A 1 84 ? -5.949 -0.633 5.656 1 91 84 ARG A C 1
ATOM 662 O O . ARG A 1 84 ? -6.105 -0.111 6.762 1 91 84 ARG A O 1
ATOM 669 N N . GLU A 1 85 ? -6.113 -0.017 4.602 1 90.69 85 GLU A N 1
ATOM 670 C CA . GLU A 1 85 ? -6.695 1.321 4.605 1 90.69 85 GLU A CA 1
ATOM 671 C C . GLU A 1 85 ? -8.07 1.324 5.27 1 90.69 85 GLU A C 1
ATOM 673 O O . GLU A 1 85 ? -8.375 2.207 6.078 1 90.69 85 GLU A O 1
ATOM 678 N N . GLN A 1 86 ? -8.875 0.37 4.883 1 90.38 86 GLN A N 1
ATOM 679 C CA . GLN A 1 86 ? -10.211 0.27 5.457 1 90.38 86 GLN A CA 1
ATOM 680 C C . GLN A 1 86 ? -10.148 0.017 6.961 1 90.38 86 GLN A C 1
ATOM 682 O O . GLN A 1 86 ? -10.914 0.605 7.73 1 90.38 86 GLN A O 1
ATOM 687 N N . LEU A 1 87 ? -9.297 -0.864 7.344 1 89.38 87 LEU A N 1
ATOM 688 C CA . LEU A 1 87 ? -9.125 -1.144 8.766 1 89.38 87 LEU A CA 1
ATOM 689 C C . LEU A 1 87 ? -8.719 0.118 9.523 1 89.38 87 LEU A C 1
ATOM 691 O O . LEU A 1 87 ? -9.242 0.385 10.609 1 89.38 87 LEU A O 1
ATOM 695 N N . ALA A 1 88 ? -7.797 0.855 8.969 1 92.12 88 ALA A N 1
ATOM 696 C CA . ALA A 1 88 ? -7.32 2.084 9.594 1 92.12 88 ALA A CA 1
ATOM 697 C C . ALA A 1 88 ? -8.453 3.1 9.742 1 92.12 88 ALA A C 1
ATOM 699 O O . ALA A 1 88 ? -8.539 3.795 10.758 1 92.12 88 ALA A O 1
ATOM 700 N N . LYS A 1 89 ? -9.234 3.232 8.773 1 90.94 89 LYS A N 1
ATOM 701 C CA . LYS A 1 89 ? -10.367 4.148 8.82 1 90.94 89 LYS A CA 1
ATOM 702 C C . LYS A 1 89 ? -11.359 3.74 9.906 1 90.94 89 LYS A C 1
ATOM 704 O O . LYS A 1 89 ? -11.867 4.59 10.641 1 90.94 89 LYS A O 1
ATOM 709 N N . VAL A 1 90 ? -11.641 2.479 9.969 1 90.81 90 VAL A N 1
ATOM 710 C CA . VAL A 1 90 ? -12.562 1.959 10.969 1 90.81 90 VAL A CA 1
ATOM 711 C C . VAL A 1 90 ? -12.023 2.223 12.367 1 90.81 90 VAL A C 1
ATOM 713 O O . VAL A 1 90 ? -12.758 2.65 13.258 1 90.81 90 VAL A O 1
ATOM 716 N N . HIS A 1 91 ? -10.758 1.966 12.531 1 92.06 91 HIS A N 1
ATOM 717 C CA . HIS A 1 91 ? -10.125 2.191 13.82 1 92.06 91 HIS A CA 1
ATOM 718 C C . HIS A 1 91 ? -10.156 3.668 14.203 1 92.06 91 HIS A C 1
ATOM 720 O O . HIS A 1 91 ? -10.414 4.012 15.359 1 92.06 91 HIS A O 1
ATOM 726 N N . GLU A 1 92 ? -9.875 4.488 13.289 1 93.38 92 GLU A N 1
ATOM 727 C CA . GLU A 1 92 ? -9.922 5.93 13.539 1 93.38 92 GLU A CA 1
ATOM 728 C C . GLU A 1 92 ? -11.32 6.375 13.945 1 93.38 92 GLU A C 1
ATOM 730 O O . GLU A 1 92 ? -11.484 7.152 14.883 1 93.38 92 GLU A O 1
ATOM 735 N N . ARG A 1 93 ? -12.281 5.918 13.219 1 93.38 93 ARG A N 1
ATOM 736 C CA . ARG A 1 93 ? -13.664 6.297 13.492 1 93.38 93 ARG A CA 1
ATOM 737 C C . ARG A 1 93 ? -14.078 5.871 14.898 1 93.38 93 ARG A C 1
ATOM 739 O O . ARG A 1 93 ? -14.75 6.625 15.602 1 93.38 93 ARG A O 1
ATOM 746 N N . LYS A 1 94 ? -13.719 4.711 15.25 1 93.69 94 LYS A N 1
ATOM 747 C CA . LYS A 1 94 ? -14.023 4.227 16.594 1 93.69 94 LYS A CA 1
ATOM 748 C C . LYS A 1 94 ? -13.406 5.133 17.656 1 93.69 94 LYS A C 1
ATOM 750 O O . LYS A 1 94 ? -14.062 5.469 18.656 1 93.69 94 LYS A O 1
ATOM 755 N N . ARG A 1 95 ? -12.203 5.492 17.453 1 93.19 95 ARG A N 1
ATOM 756 C CA . ARG A 1 95 ? -11.5 6.371 18.391 1 93.19 95 ARG A CA 1
ATOM 757 C C . ARG A 1 95 ? -12.172 7.738 18.469 1 93.19 95 ARG A C 1
ATOM 759 O O . ARG A 1 95 ? -12.32 8.297 19.562 1 93.19 95 ARG A O 1
ATOM 766 N N . LEU A 1 96 ? -12.562 8.266 17.359 1 95.19 96 LEU A N 1
ATOM 767 C CA . LEU A 1 96 ? -13.195 9.57 17.281 1 95.19 96 LEU A CA 1
ATOM 768 C C . LEU A 1 96 ? -14.562 9.547 17.969 1 95.19 96 LEU A C 1
ATOM 770 O O . LEU A 1 96 ? -14.945 10.516 18.625 1 95.19 96 LEU A O 1
ATOM 774 N N . LYS A 1 97 ? -15.242 8.453 17.797 1 95.31 97 LYS A N 1
ATOM 775 C CA . LYS A 1 97 ? -16.578 8.312 18.375 1 95.31 97 LYS A CA 1
ATOM 776 C C . LYS A 1 97 ? -16.531 8.453 19.906 1 95.31 97 LYS A C 1
ATOM 778 O O . LYS A 1 97 ? -17.469 8.945 20.516 1 95.31 97 LYS A O 1
ATOM 783 N N . GLU A 1 98 ? -15.438 8.102 20.453 1 95.06 98 GLU A N 1
ATOM 784 C CA . GLU A 1 98 ? -15.281 8.125 21.906 1 95.06 98 GLU A CA 1
ATOM 785 C C . GLU A 1 98 ? -15.07 9.555 22.406 1 95.06 98 GLU A C 1
ATOM 787 O O . GLU A 1 98 ? -15.172 9.812 23.609 1 95.06 98 GLU A O 1
ATOM 792 N N . ASN A 1 99 ? -14.82 10.547 21.547 1 95.88 99 ASN A N 1
ATOM 793 C CA . ASN A 1 99 ? -14.461 11.898 21.969 1 95.88 99 ASN A CA 1
ATOM 794 C C . ASN A 1 99 ? -15.438 12.93 21.406 1 95.88 99 ASN A C 1
ATOM 796 O O . ASN A 1 99 ? -15.078 14.094 21.234 1 95.88 99 ASN A O 1
ATOM 800 N N . LEU A 1 100 ? -16.656 12.539 21.141 1 96.12 100 LEU A N 1
ATOM 801 C CA . LEU A 1 100 ? -17.641 13.414 20.5 1 96.12 100 LEU A CA 1
ATOM 802 C C . LEU A 1 100 ? -18.031 14.562 21.422 1 96.12 100 LEU A C 1
ATOM 804 O O . LEU A 1 100 ? -18.359 15.656 20.953 1 96.12 100 LEU A O 1
ATOM 808 N N . GLU A 1 101 ? -17.922 14.359 22.703 1 95.69 101 GLU A N 1
ATOM 809 C CA . GLU A 1 101 ? -18.312 15.375 23.672 1 95.69 101 GLU A CA 1
ATOM 810 C C . GLU A 1 101 ? -17.406 16.594 23.594 1 95.69 101 GLU A C 1
ATOM 812 O O . GLU A 1 101 ? -17.828 17.719 23.906 1 95.69 101 GLU A O 1
ATOM 817 N N . TRP A 1 102 ? -16.188 16.391 23.172 1 94.94 102 TRP A N 1
ATOM 818 C CA . TRP A 1 102 ? -15.211 17.469 23.047 1 94.94 102 TRP A CA 1
ATOM 819 C C . TRP A 1 102 ? -15.695 18.516 22.047 1 94.94 102 TRP A C 1
ATOM 821 O O . TRP A 1 102 ? -15.367 19.703 22.172 1 94.94 102 TRP A O 1
ATOM 831 N N . LEU A 1 103 ? -16.562 18.156 21.141 1 95 103 LEU A N 1
ATOM 832 C CA . LEU A 1 103 ? -17.078 19.062 20.109 1 95 103 LEU A CA 1
ATOM 833 C C . LEU A 1 103 ? -17.891 20.188 20.734 1 95 103 LEU A C 1
ATOM 835 O O . LEU A 1 103 ? -17.969 21.297 20.203 1 95 103 LEU A O 1
ATOM 839 N N . LYS A 1 104 ? -18.406 19.859 21.844 1 93.25 104 LYS A N 1
ATOM 840 C CA . LYS A 1 104 ? -19.25 20.844 22.531 1 93.25 104 LYS A CA 1
ATOM 841 C C . LYS A 1 104 ? -18.406 22 23.078 1 93.25 104 LYS A C 1
ATOM 843 O O . LYS A 1 104 ? -18.922 23.078 23.344 1 93.25 104 LYS A O 1
ATOM 848 N N . THR A 1 105 ? -17.188 21.734 23.266 1 92.06 105 THR A N 1
ATOM 849 C CA . THR A 1 105 ? -16.297 22.734 23.844 1 92.06 105 THR A CA 1
ATOM 850 C C . THR A 1 105 ? -15.75 23.656 22.766 1 92.06 105 THR A C 1
ATOM 852 O O . THR A 1 105 ? -15.109 24.672 23.062 1 92.06 105 THR A O 1
ATOM 855 N N . ILE A 1 106 ? -15.969 23.344 21.531 1 94.31 106 ILE A N 1
ATOM 856 C CA . ILE A 1 106 ? -15.469 24.094 20.391 1 94.31 106 ILE A CA 1
ATOM 857 C C . ILE A 1 106 ? -16.609 24.844 19.734 1 94.31 106 ILE A C 1
ATOM 859 O O . ILE A 1 106 ? -17.734 24.359 19.672 1 94.31 106 ILE A O 1
ATOM 863 N N . PRO A 1 107 ? -16.359 26.078 19.344 1 94.12 107 PRO A N 1
ATOM 864 C CA . PRO A 1 107 ? -17.406 26.828 18.641 1 94.12 107 PRO A CA 1
ATOM 865 C C . PRO A 1 107 ? -17.562 26.391 17.188 1 94.12 107 PRO A C 1
ATOM 867 O O . PRO A 1 107 ? -17.312 27.172 16.266 1 94.12 107 PRO A O 1
ATOM 870 N N . VAL A 1 108 ? -18.156 25.234 16.953 1 95.81 108 VAL A N 1
ATOM 871 C CA . VAL A 1 108 ? -18.25 24.578 15.648 1 95.81 108 VAL A CA 1
ATOM 872 C C . VAL A 1 108 ? -19.188 25.391 14.75 1 95.81 108 VAL A C 1
ATOM 874 O O . VAL A 1 108 ? -18.875 25.641 13.586 1 95.81 108 VAL A O 1
ATOM 877 N N . ALA A 1 109 ? -20.281 25.766 15.242 1 94.5 109 ALA A N 1
ATOM 878 C CA . ALA A 1 109 ? -21.266 26.5 14.453 1 94.5 109 ALA A CA 1
ATOM 879 C C . ALA A 1 109 ? -20.672 27.781 13.891 1 94.5 109 ALA A C 1
ATOM 881 O O . ALA A 1 109 ? -20.875 28.109 12.719 1 94.5 109 ALA A O 1
ATOM 882 N N . GLU A 1 110 ? -19.969 28.484 14.703 1 93.75 110 GLU A N 1
ATOM 883 C CA . GLU A 1 110 ? -19.344 29.734 14.266 1 93.75 110 GLU A CA 1
ATOM 884 C C . GLU A 1 110 ? -18.266 29.469 13.211 1 93.75 110 GLU A C 1
ATOM 886 O O . GLU A 1 110 ? -18.156 30.219 12.242 1 93.75 110 GLU A O 1
ATOM 891 N N . LEU A 1 111 ? -17.516 28.453 13.445 1 95.69 111 LEU A N 1
ATOM 892 C CA . LEU A 1 111 ? -16.469 28.109 12.492 1 95.69 111 LEU A CA 1
ATOM 893 C C . LEU A 1 111 ? -17.062 27.719 11.141 1 95.69 111 LEU A C 1
ATOM 895 O O . LEU A 1 111 ? -16.516 28.062 10.094 1 95.69 111 LEU A O 1
ATOM 899 N N . VAL A 1 112 ? -18.156 27.016 11.109 1 96.38 112 VAL A N 1
ATOM 900 C CA . VAL A 1 112 ? -18.844 26.625 9.891 1 96.38 112 VAL A CA 1
ATOM 901 C C . VAL A 1 112 ? -19.406 27.875 9.188 1 96.38 112 VAL A C 1
ATOM 903 O O . VAL A 1 112 ? -19.266 28.016 7.973 1 96.38 112 VAL A O 1
ATOM 906 N N . ASN A 1 113 ? -19.938 28.734 9.961 1 94.19 113 ASN A N 1
ATOM 907 C CA . ASN A 1 113 ? -20.5 29.969 9.422 1 94.19 113 ASN A CA 1
ATOM 908 C C . ASN A 1 113 ? -19.422 30.828 8.758 1 94.19 113 ASN A C 1
ATOM 910 O O . ASN A 1 113 ? -19.703 31.5 7.766 1 94.19 113 ASN A O 1
ATOM 914 N N . ARG A 1 114 ? -18.266 30.766 9.336 1 92.44 114 ARG A N 1
ATOM 915 C CA . ARG A 1 114 ? -17.141 31.516 8.797 1 92.44 114 ARG A CA 1
ATOM 916 C C . ARG A 1 114 ? -16.5 30.766 7.629 1 92.44 114 ARG A C 1
ATOM 918 O O . ARG A 1 114 ? -15.516 31.234 7.055 1 92.44 114 ARG A O 1
ATOM 925 N N . GLN A 1 115 ? -16.906 29.531 7.363 1 93.75 115 GLN A N 1
ATOM 926 C CA . GLN A 1 115 ? -16.453 28.703 6.254 1 93.75 115 GLN A CA 1
ATOM 927 C C . GLN A 1 115 ? -15.008 28.266 6.441 1 93.75 115 GLN A C 1
ATOM 929 O O . GLN A 1 115 ? -14.258 28.156 5.469 1 93.75 115 GLN A O 1
ATOM 934 N N . VAL A 1 116 ? -14.672 28.219 7.676 1 93.31 116 VAL A N 1
ATOM 935 C CA . VAL A 1 116 ? -13.328 27.75 7.992 1 93.31 116 VAL A CA 1
ATOM 936 C C . VAL A 1 116 ? -13.312 26.219 8.008 1 93.31 116 VAL A C 1
ATOM 938 O O . VAL A 1 116 ? -12.305 25.594 7.648 1 93.31 116 VAL A O 1
ATOM 941 N N . ILE A 1 117 ? -14.422 25.594 8.422 1 95.88 117 ILE A N 1
ATOM 942 C CA . ILE A 1 117 ? -14.609 24.156 8.391 1 95.88 117 ILE A CA 1
ATOM 943 C C . ILE A 1 117 ? -15.93 23.812 7.699 1 95.88 117 ILE A C 1
ATOM 945 O O . ILE A 1 117 ? -16.859 24.625 7.695 1 95.88 117 ILE A O 1
ATOM 949 N N . PRO A 1 118 ? -15.984 22.672 7.094 1 95.69 118 PRO A N 1
ATOM 950 C CA . PRO A 1 118 ? -17.234 22.281 6.445 1 95.69 118 PRO A CA 1
ATOM 951 C C . PRO A 1 118 ? -18.297 21.812 7.438 1 95.69 118 PRO A C 1
ATOM 953 O O . PRO A 1 118 ? -17.969 21.344 8.531 1 95.69 118 PRO A O 1
ATOM 956 N N . HIS A 1 119 ? -19.5 22.094 7.059 1 95.69 119 HIS A N 1
ATOM 957 C CA . HIS A 1 119 ? -20.594 21.516 7.832 1 95.69 119 HIS A CA 1
ATOM 958 C C . HIS A 1 119 ? -20.859 20.078 7.414 1 95.69 119 HIS A C 1
ATOM 960 O O . HIS A 1 119 ? -21.219 19.812 6.258 1 95.69 119 HIS A O 1
ATOM 966 N N . LEU A 1 120 ? -20.688 19.188 8.383 1 95.44 120 LEU A N 1
ATOM 967 C CA . LEU A 1 120 ? -20.891 17.781 8.094 1 95.44 120 LEU A CA 1
ATOM 968 C C . LEU A 1 120 ? -22 17.203 8.977 1 95.44 120 LEU A C 1
ATOM 970 O O . LEU A 1 120 ? -22.078 17.516 10.164 1 95.44 120 LEU A O 1
ATOM 974 N N . LYS A 1 121 ? -22.828 16.391 8.383 1 94.31 121 LYS A N 1
ATOM 975 C CA . LYS A 1 121 ? -23.984 15.828 9.086 1 94.31 121 LYS A CA 1
ATOM 976 C C . LYS A 1 121 ? -23.531 14.812 10.133 1 94.31 121 LYS A C 1
ATOM 978 O O . LYS A 1 121 ? -24.078 14.773 11.242 1 94.31 121 LYS A O 1
ATOM 983 N N . ASP A 1 122 ? -22.609 14.023 9.82 1 95.44 122 ASP A N 1
ATOM 984 C CA . ASP A 1 122 ? -22.094 13.016 10.742 1 95.44 122 ASP A CA 1
ATOM 985 C C . ASP A 1 122 ? -21.172 13.641 11.789 1 95.44 122 ASP A C 1
ATOM 987 O O . ASP A 1 122 ? -20.141 14.227 11.438 1 95.44 122 ASP A O 1
ATOM 991 N N . PRO A 1 123 ? -21.5 13.469 13.039 1 96.12 123 PRO A N 1
ATOM 992 C CA . PRO A 1 123 ? -20.688 14.109 14.086 1 96.12 123 PRO A CA 1
ATOM 993 C C . PRO A 1 123 ? -19.234 13.633 14.078 1 96.12 123 PRO A C 1
ATOM 995 O O . PRO A 1 123 ? -18.328 14.391 14.438 1 96.12 123 PRO A O 1
ATOM 998 N N . VAL A 1 124 ? -19.047 12.391 13.797 1 96.38 124 VAL A N 1
ATOM 999 C CA . VAL A 1 124 ? -17.688 11.859 13.773 1 96.38 124 VAL A CA 1
ATOM 1000 C C . VAL A 1 124 ? -16.891 12.555 12.672 1 96.38 124 VAL A C 1
ATOM 1002 O O . VAL A 1 124 ? -15.734 12.93 12.891 1 96.38 124 VAL A O 1
ATOM 1005 N N . ASP A 1 125 ? -17.5 12.719 11.555 1 96.25 125 ASP A N 1
ATOM 1006 C CA . ASP A 1 125 ? -16.859 13.43 10.453 1 96.25 125 ASP A CA 1
ATOM 1007 C C . ASP A 1 125 ? -16.594 14.883 10.82 1 96.25 125 ASP A C 1
ATOM 1009 O O . ASP A 1 125 ? -15.562 15.453 10.438 1 96.25 125 ASP A O 1
ATOM 1013 N N . GLN A 1 126 ? -17.531 15.453 11.492 1 97.38 126 GLN A N 1
ATOM 1014 C CA . GLN A 1 126 ? -17.344 16.828 11.922 1 97.38 126 GLN A CA 1
ATOM 1015 C C . GLN A 1 126 ? -16.172 16.969 12.883 1 97.38 126 GLN A C 1
ATOM 1017 O O . GLN A 1 126 ? -15.383 17.906 12.789 1 97.38 126 GLN A O 1
ATOM 1022 N N . LEU A 1 127 ? -16.125 16.031 13.82 1 97.69 127 LEU A N 1
ATOM 1023 C CA . LEU A 1 127 ? -15.008 16.031 14.766 1 97.69 127 LEU A CA 1
ATOM 1024 C C . LEU A 1 127 ? -13.672 15.922 14.031 1 97.69 127 LEU A C 1
ATOM 1026 O O . LEU A 1 127 ? -12.727 16.641 14.359 1 97.69 127 LEU A O 1
ATOM 1030 N N . ARG A 1 128 ? -13.609 15.039 13.102 1 97.19 128 ARG A N 1
ATOM 1031 C CA . ARG A 1 128 ? -12.383 14.867 12.328 1 97.19 128 ARG A CA 1
ATOM 1032 C C . ARG A 1 128 ? -11.992 16.156 11.625 1 97.19 128 ARG A C 1
ATOM 1034 O O . ARG A 1 128 ? -10.82 16.516 11.578 1 97.19 128 ARG A O 1
ATOM 1041 N N . ALA A 1 129 ? -12.961 16.828 11.031 1 97.06 129 ALA A N 1
ATOM 1042 C CA . ALA A 1 129 ? -12.719 18.094 10.344 1 97.06 129 ALA A CA 1
ATOM 1043 C C . ALA A 1 129 ? -12.156 19.141 11.305 1 97.06 129 ALA A C 1
ATOM 1045 O O . ALA A 1 129 ? -11.289 19.922 10.938 1 97.06 129 ALA A O 1
ATOM 1046 N N . VAL A 1 130 ? -12.672 19.156 12.508 1 97.88 130 VAL A N 1
ATOM 1047 C CA . VAL A 1 130 ? -12.203 20.109 13.508 1 97.88 130 VAL A CA 1
ATOM 1048 C C . VAL A 1 130 ? -10.766 19.797 13.898 1 97.88 130 VAL A C 1
ATOM 1050 O O . VAL A 1 130 ? -9.938 20.688 14.016 1 97.88 130 VAL A O 1
ATOM 1053 N N . LEU A 1 131 ? -10.484 18.516 14.109 1 97.62 131 LEU A N 1
ATOM 1054 C CA . LEU A 1 131 ? -9.117 18.109 14.414 1 97.62 131 LEU A CA 1
ATOM 1055 C C . LEU A 1 131 ? -8.164 18.531 13.289 1 97.62 131 LEU A C 1
ATOM 1057 O O . LEU A 1 131 ? -7.07 19.031 13.555 1 97.62 131 LEU A O 1
ATOM 1061 N N . SER A 1 132 ? -8.625 18.312 12.078 1 96.94 132 SER A N 1
ATOM 1062 C CA . SER A 1 132 ? -7.836 18.703 10.922 1 96.94 132 SER A CA 1
ATOM 1063 C C . SER A 1 132 ? -7.59 20.203 10.906 1 96.94 132 SER A C 1
ATOM 1065 O O . SER A 1 132 ? -6.484 20.656 10.602 1 96.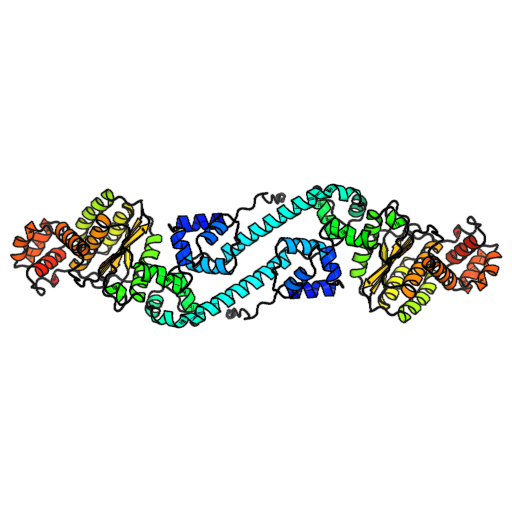94 132 SER A O 1
ATOM 1067 N N . PHE A 1 133 ? -8.625 20.953 11.25 1 96.44 133 PHE A N 1
ATOM 1068 C CA . PHE A 1 133 ? -8.516 22.406 11.336 1 96.44 133 PHE A CA 1
ATOM 1069 C C . PHE A 1 133 ? -7.434 22.812 12.336 1 96.44 133 PHE A C 1
ATOM 1071 O O . PHE A 1 133 ? -6.598 23.656 12.047 1 96.44 133 PHE A O 1
ATOM 1078 N N . PHE A 1 134 ? -7.402 22.188 13.453 1 95.88 134 PHE A N 1
ATOM 1079 C CA . PHE A 1 134 ? -6.453 22.516 14.5 1 95.88 134 PHE A CA 1
ATOM 1080 C C . PHE A 1 134 ? -5.086 21.906 14.219 1 95.88 134 PHE A C 1
ATOM 1082 O O . PHE A 1 134 ? -4.105 22.219 14.891 1 95.88 134 PHE A O 1
ATOM 1089 N N . GLY A 1 135 ? -4.996 20.969 13.305 1 95.44 135 GLY A N 1
ATOM 1090 C CA . GLY A 1 135 ? -3.748 20.297 12.977 1 95.44 135 GLY A CA 1
ATOM 1091 C C . GLY A 1 135 ? -3.275 19.359 14.07 1 95.44 135 GLY A C 1
ATOM 1092 O O . GLY A 1 135 ? -2.098 19.359 14.438 1 95.44 135 GLY A O 1
ATOM 1093 N N . VAL A 1 136 ? -4.215 18.672 14.594 1 96.31 136 VAL A N 1
ATOM 1094 C CA . VAL A 1 136 ? -3.896 17.688 15.625 1 96.31 136 VAL A CA 1
ATOM 1095 C C . VAL A 1 136 ? -4.578 16.359 15.305 1 96.31 136 VAL A C 1
ATOM 1097 O O . VAL A 1 136 ? -5.594 16.328 14.602 1 96.31 136 VAL A O 1
ATOM 1100 N N . SER A 1 137 ? -4.027 15.273 15.867 1 96.25 137 SER A N 1
ATOM 1101 C CA . SER A 1 137 ? -4.512 13.945 15.516 1 96.25 137 SER A CA 1
ATOM 1102 C C . SER A 1 137 ? -5.582 13.469 16.484 1 96.25 137 SER A C 1
ATOM 1104 O O . SER A 1 137 ? -6.312 12.516 16.203 1 96.25 137 SER A O 1
ATOM 1106 N N . SER A 1 138 ? -5.629 14.086 17.656 1 96.06 138 SER A N 1
ATOM 1107 C CA . SER A 1 138 ? -6.535 13.625 18.719 1 96.06 138 SER A CA 1
ATOM 1108 C C . SER A 1 138 ? -6.895 14.758 19.672 1 96.06 138 SER A C 1
ATOM 1110 O O . SER A 1 138 ? -6.266 15.82 19.641 1 96.06 138 SER A O 1
ATOM 1112 N N . VAL A 1 139 ? -7.91 14.5 20.438 1 95.81 139 VAL A N 1
ATOM 1113 C CA . VAL A 1 139 ? -8.328 15.461 21.453 1 95.81 139 VAL A CA 1
ATOM 1114 C C . VAL A 1 139 ? -7.227 15.625 22.5 1 95.81 139 VAL A C 1
ATOM 1116 O O . VAL A 1 139 ? -6.984 16.734 22.984 1 95.81 139 VAL A O 1
ATOM 1119 N N . ARG A 1 140 ? -6.613 14.547 22.766 1 93.56 140 ARG A N 1
ATOM 1120 C CA . ARG A 1 140 ? -5.492 14.594 23.703 1 93.56 140 ARG A CA 1
ATOM 1121 C C . ARG A 1 140 ? -4.391 15.516 23.188 1 93.56 140 ARG A C 1
ATOM 1123 O O . ARG A 1 140 ? -3.846 16.328 23.953 1 93.56 140 ARG A O 1
ATOM 1130 N N . ALA A 1 141 ? -4.074 15.383 21.969 1 94.12 141 ALA A N 1
ATOM 1131 C CA . ALA A 1 141 ? -3.061 16.234 21.359 1 94.12 141 ALA A CA 1
ATOM 1132 C C . ALA A 1 141 ? -3.48 17.703 21.406 1 94.12 141 ALA A C 1
ATOM 1134 O O . ALA A 1 141 ? -2.645 18.594 21.609 1 94.12 141 ALA A O 1
ATOM 1135 N N . TRP A 1 142 ? -4.754 17.984 21.203 1 93.94 142 TRP A N 1
ATOM 1136 C CA . TRP A 1 142 ? -5.266 19.344 21.297 1 93.94 142 TRP A CA 1
ATOM 1137 C C . TRP A 1 142 ? -5.008 19.938 22.672 1 93.94 142 TRP A C 1
ATOM 1139 O O . TRP A 1 142 ? -4.531 21.062 22.797 1 93.94 142 TRP A O 1
ATOM 1149 N N . HIS A 1 143 ? -5.262 19.109 23.656 1 91.5 143 HIS A N 1
ATOM 1150 C CA . HIS A 1 143 ? -5.055 19.578 25.031 1 91.5 143 HIS A CA 1
ATOM 1151 C C . HIS A 1 143 ? -3.578 19.859 25.297 1 91.5 143 HIS A C 1
ATOM 1153 O O . HIS A 1 143 ? -3.244 20.844 25.969 1 91.5 143 HIS A O 1
ATOM 1159 N N . GLN A 1 144 ? -2.789 19.094 24.703 1 88.94 144 GLN A N 1
ATOM 1160 C CA . GLN A 1 144 ? -1.355 19.266 24.922 1 88.94 144 GLN A CA 1
ATOM 1161 C C . GLN A 1 144 ? -0.836 20.516 24.234 1 88.94 144 GLN A C 1
ATOM 1163 O O . GLN A 1 144 ? 0.057 21.203 24.75 1 88.94 144 GLN A O 1
ATOM 1168 N N . ILE A 1 145 ? -1.396 20.844 23.141 1 86.5 145 ILE A N 1
ATOM 1169 C CA . ILE A 1 145 ? -0.918 21.969 22.344 1 86.5 145 ILE A CA 1
ATOM 1170 C C . ILE A 1 145 ? -1.562 23.266 22.844 1 86.5 145 ILE A C 1
ATOM 1172 O O . ILE A 1 145 ? -0.893 24.297 22.953 1 86.5 145 ILE A O 1
ATOM 1176 N N . TRP A 1 146 ? -2.799 23.156 23.156 1 81.56 146 TRP A N 1
ATOM 1177 C CA . TRP A 1 146 ? -3.551 24.391 23.391 1 81.56 146 TRP A CA 1
ATOM 1178 C C . TRP A 1 146 ? -3.797 24.609 24.891 1 81.56 146 TRP A C 1
ATOM 1180 O O . TRP A 1 146 ? -3.934 25.734 25.344 1 81.56 146 TRP A O 1
ATOM 1190 N N . ASP A 1 147 ? -3.936 23.5 25.641 1 72.19 147 ASP A N 1
ATOM 1191 C CA . ASP A 1 147 ? -4.188 23.641 27.062 1 72.19 147 ASP A CA 1
ATOM 1192 C C . ASP A 1 147 ? -2.877 23.734 27.844 1 72.19 147 ASP A C 1
ATOM 1194 O O . ASP A 1 147 ? -2.748 24.562 28.75 1 72.19 147 ASP A O 1
ATOM 1198 N N . GLU A 1 148 ? -1.991 22.703 27.656 1 59.97 148 GLU A N 1
ATOM 1199 C CA . GLU A 1 148 ? -0.78 22.594 28.469 1 59.97 148 GLU A CA 1
ATOM 1200 C C . GLU A 1 148 ? 0.189 23.734 28.188 1 59.97 148 GLU A C 1
ATOM 1202 O O . GLU A 1 148 ? 1.158 23.938 28.922 1 59.97 148 GLU A O 1
ATOM 1207 N N . PRO A 1 149 ? 0.205 24.016 26.969 1 52.34 149 PRO A N 1
ATOM 1208 C CA . PRO A 1 149 ? 1.207 25.078 26.938 1 52.34 149 PRO A CA 1
ATOM 1209 C C . PRO A 1 149 ? 0.963 26.141 28 1 52.34 149 PRO A C 1
ATOM 1211 O O . PRO A 1 149 ? 1.496 27.25 27.906 1 52.34 149 PRO A O 1
ATOM 1214 N N . ALA A 1 150 ? 0.241 25.906 29 1 43 150 ALA A N 1
ATOM 1215 C CA . ALA A 1 150 ? 0.499 26.719 30.188 1 43 150 ALA A CA 1
ATOM 1216 C C . ALA A 1 150 ? 1.954 27.172 30.219 1 43 150 ALA A C 1
ATOM 1218 O O . ALA A 1 150 ? 2.422 27.672 31.25 1 43 150 ALA A O 1
ATOM 1219 N N . VAL A 1 151 ? 2.723 26.609 29.484 1 39.66 151 VAL A N 1
ATOM 1220 C CA . VAL A 1 151 ? 4.039 27.25 29.5 1 39.66 151 VAL A CA 1
ATOM 1221 C C . VAL A 1 151 ? 3.881 28.766 29.578 1 39.66 151 VAL A C 1
ATOM 1223 O O . VAL A 1 151 ? 2.777 29.281 29.422 1 39.66 151 VAL A O 1
ATOM 1226 N N . ALA A 1 152 ? 4.965 29.531 28.812 1 37.34 152 ALA A N 1
ATOM 1227 C CA . ALA A 1 152 ? 5.277 30.953 28.984 1 37.34 152 ALA A CA 1
ATOM 1228 C C . ALA A 1 152 ? 4.027 31.812 28.844 1 37.34 152 ALA A C 1
ATOM 1230 O O . ALA A 1 152 ? 4.047 33 29.172 1 37.34 152 ALA A O 1
ATOM 1231 N N . ALA A 1 153 ? 3.225 31.469 27.875 1 40.59 153 ALA A N 1
ATOM 1232 C CA . ALA A 1 153 ? 2.281 32.562 27.641 1 40.59 153 ALA A CA 1
ATOM 1233 C C . ALA A 1 153 ? 1.312 32.688 28.812 1 40.59 153 ALA A C 1
ATOM 1235 O O . ALA A 1 153 ? 0.597 31.75 29.156 1 40.59 153 ALA A O 1
ATOM 1236 N N . ARG A 1 154 ? 1.703 33.375 29.734 1 44.59 154 ARG A N 1
ATOM 1237 C CA . ARG A 1 154 ? 0.702 34.031 30.562 1 44.59 154 ARG A CA 1
ATOM 1238 C C . ARG A 1 154 ? -0.616 34.188 29.812 1 44.59 154 ARG A C 1
ATOM 1240 O O . ARG A 1 154 ? -0.761 35.094 28.984 1 44.59 154 ARG A O 1
ATOM 1247 N N . ARG A 1 155 ? -1.197 32.938 29.438 1 51.91 155 ARG A N 1
ATOM 1248 C CA . ARG A 1 155 ? -2.572 32.938 28.953 1 51.91 155 ARG A CA 1
ATOM 1249 C C . ARG A 1 155 ? -3.432 33.906 29.766 1 51.91 155 ARG A C 1
ATOM 1251 O O . ARG A 1 155 ? -3.256 34.031 30.969 1 51.91 155 ARG A O 1
ATOM 1258 N N . SER A 1 156 ? -3.824 34.781 28.984 1 55.25 156 SER A N 1
ATOM 1259 C CA . SER A 1 156 ? -4.746 35.719 29.625 1 55.25 156 SER A CA 1
ATOM 1260 C C . SER A 1 156 ? -5.887 34.969 30.312 1 55.25 156 SER A C 1
ATOM 1262 O O . SER A 1 156 ? -6.172 33.812 29.984 1 55.25 156 SER A O 1
ATOM 1264 N N . ALA A 1 157 ? -6.133 35.312 31.406 1 54.97 157 ALA A N 1
ATOM 1265 C CA . ALA A 1 157 ? -7.285 34.844 32.188 1 54.97 157 ALA A CA 1
ATOM 1266 C C . ALA A 1 157 ? -8.422 34.406 31.266 1 54.97 157 ALA A C 1
ATOM 1268 O O . ALA A 1 157 ? -9.117 33.438 31.547 1 54.97 157 ALA A O 1
ATOM 1269 N N . CYS A 1 158 ? -8.352 34.938 30.078 1 53.38 158 CYS A N 1
ATOM 1270 C CA . CYS A 1 158 ? -9.469 34.656 29.188 1 53.38 158 CYS A CA 1
ATOM 1271 C C . CYS A 1 158 ? -9.305 33.281 28.531 1 53.38 158 CYS A C 1
ATOM 1273 O O . CYS A 1 158 ? -10.273 32.562 28.344 1 53.38 158 CYS A O 1
ATOM 1275 N N . PHE A 1 159 ? -8.039 32.969 28.188 1 61.12 159 PHE A N 1
ATOM 1276 C CA . PHE A 1 159 ? -7.848 31.656 27.547 1 61.12 159 PHE A CA 1
ATOM 1277 C C . PHE A 1 159 ? -8.305 30.531 28.469 1 61.12 159 PHE A C 1
ATOM 1279 O O . PHE A 1 159 ? -8.828 29.516 28.016 1 61.12 159 PHE A O 1
ATOM 1286 N N . GLU A 1 160 ? -8.25 30.906 29.641 1 65.06 160 GLU A N 1
ATOM 1287 C CA . GLU A 1 160 ? -8.602 29.906 30.641 1 65.06 160 GLU A CA 1
ATOM 1288 C C . GLU A 1 160 ? -10.117 29.703 30.719 1 65.06 160 GLU A C 1
ATOM 1290 O O . GLU A 1 160 ? -10.586 28.609 31 1 65.06 160 GLU A O 1
ATOM 1295 N N . SER A 1 161 ? -10.758 30.781 30.375 1 67.5 161 SER A N 1
ATOM 1296 C CA . SER A 1 161 ? -12.203 30.688 30.547 1 67.5 161 SER A CA 1
ATOM 1297 C C . SER A 1 161 ? -12.867 30.047 29.328 1 67.5 161 SER A C 1
ATOM 1299 O O . SER A 1 161 ? -13.859 29.328 29.453 1 67.5 161 SER A O 1
ATOM 1301 N N . CYS A 1 162 ? -12.328 30.203 28.156 1 79.81 162 CYS A N 1
ATOM 1302 C CA . CYS A 1 162 ? -12.922 29.641 26.953 1 79.81 162 CYS A CA 1
ATOM 1303 C C . CYS A 1 162 ? -11.852 29.125 26 1 79.81 162 CYS A C 1
ATOM 1305 O O . CYS A 1 162 ? -11.727 29.609 24.891 1 79.81 162 CYS A O 1
ATOM 1307 N N . PRO A 1 163 ? -11.242 28.062 26.344 1 83.06 163 PRO A N 1
ATOM 1308 C CA . PRO A 1 163 ? -10.102 27.594 25.562 1 83.06 163 PRO A CA 1
ATOM 1309 C C . PRO A 1 163 ? -10.484 27.219 24.125 1 83.06 163 PRO A C 1
ATOM 1311 O O . PRO A 1 163 ? -9.703 27.438 23.203 1 83.06 163 PRO A O 1
ATOM 1314 N N . GLY A 1 164 ? -11.656 26.641 23.953 1 88.69 164 GLY A N 1
ATOM 1315 C CA . GLY A 1 164 ? -12.102 26.266 22.625 1 88.69 164 GLY A CA 1
ATOM 1316 C C . GLY A 1 164 ? -12.219 27.438 21.672 1 88.69 164 GLY A C 1
ATOM 1317 O O . GLY A 1 164 ? -11.688 27.391 20.562 1 88.69 164 GLY A O 1
ATOM 1318 N N . THR A 1 165 ? -12.789 28.484 22.125 1 87.94 165 THR A N 1
ATOM 1319 C CA . THR A 1 165 ? -13 29.672 21.312 1 87.94 165 THR A CA 1
ATOM 1320 C C . THR A 1 165 ? -11.688 30.406 21.062 1 87.94 165 THR A C 1
ATOM 1322 O O . THR A 1 165 ? -11.406 30.844 19.953 1 87.94 165 THR A O 1
ATOM 1325 N N . ALA A 1 166 ? -10.922 30.531 22.141 1 85.75 166 ALA A N 1
ATOM 1326 C CA . ALA A 1 166 ? -9.633 31.203 22.031 1 85.75 166 ALA A CA 1
ATOM 1327 C C . ALA A 1 166 ? -8.711 30.484 21.047 1 85.75 166 ALA A C 1
ATOM 1329 O O . ALA A 1 166 ? -8.109 31.109 20.172 1 85.75 166 ALA A O 1
ATOM 1330 N N . SER A 1 167 ? -8.664 29.188 21.234 1 89.81 167 SER A N 1
ATOM 1331 C CA . SER A 1 167 ? -7.801 28.406 20.344 1 89.81 167 SER A CA 1
ATOM 1332 C C . SER A 1 167 ? -8.266 28.484 18.906 1 89.81 167 SER A C 1
ATOM 1334 O O . SER A 1 167 ? -7.449 28.578 17.984 1 89.81 167 SER A O 1
ATOM 1336 N N . ALA A 1 168 ? -9.562 28.438 18.688 1 91.81 168 ALA A N 1
ATOM 1337 C CA . ALA A 1 168 ? -10.117 28.547 17.344 1 91.81 168 ALA A CA 1
ATOM 1338 C C . ALA A 1 168 ? -9.766 29.875 16.688 1 91.81 168 ALA A C 1
ATOM 1340 O O . ALA A 1 168 ? -9.43 29.938 15.508 1 91.81 168 ALA A O 1
ATOM 1341 N N . TRP A 1 169 ? -9.859 30.906 17.469 1 89.62 169 TRP A N 1
ATOM 1342 C CA . TRP A 1 169 ? -9.539 32.25 16.984 1 89.62 169 TRP A CA 1
ATOM 1343 C C . TRP A 1 169 ? -8.07 32.344 16.594 1 89.62 169 TRP A C 1
ATOM 1345 O O . TRP A 1 169 ? -7.742 32.812 15.492 1 89.62 169 TRP A O 1
ATOM 1355 N N . ILE A 1 170 ? -7.23 31.875 17.406 1 89.56 170 ILE A N 1
ATOM 1356 C CA . ILE A 1 170 ? -5.789 31.922 17.172 1 89.56 170 ILE A CA 1
ATOM 1357 C C . ILE A 1 170 ? -5.43 31.047 15.984 1 89.56 170 ILE A C 1
ATOM 1359 O O . ILE A 1 170 ? -4.609 31.422 15.148 1 89.56 170 ILE A O 1
ATOM 1363 N N . ARG A 1 171 ? -6.047 29.906 15.93 1 92.44 171 ARG A N 1
ATOM 1364 C CA . ARG A 1 171 ? -5.754 28.969 14.859 1 92.44 171 ARG A CA 1
ATOM 1365 C C . ARG A 1 171 ? -6.078 29.562 13.5 1 92.44 171 ARG A C 1
ATOM 1367 O O . ARG A 1 171 ? -5.332 29.375 12.531 1 92.44 171 ARG A O 1
ATOM 1374 N N . GLN A 1 172 ? -7.199 30.25 13.445 1 92.81 172 GLN A N 1
ATOM 1375 C CA . GLN A 1 172 ? -7.527 30.922 12.195 1 92.81 172 GLN A CA 1
ATOM 1376 C C . GLN A 1 172 ? -6.41 31.875 11.773 1 92.81 172 GLN A C 1
ATOM 1378 O O . GLN A 1 172 ? -6.027 31.906 10.602 1 92.81 172 GLN A O 1
ATOM 1383 N N . GLY A 1 173 ? -5.902 32.594 12.75 1 92 173 GLY A N 1
ATOM 1384 C CA . GLY A 1 173 ? -4.789 33.469 12.484 1 92 173 GLY A CA 1
ATOM 1385 C C . GLY A 1 173 ? -3.535 32.75 12.023 1 92 173 GLY A C 1
ATOM 1386 O O . GLY A 1 173 ? -2.85 33.219 11.109 1 92 173 GLY A O 1
ATOM 1387 N N . GLU A 1 174 ? -3.258 31.656 12.656 1 91.25 174 GLU A N 1
ATOM 1388 C CA . GLU A 1 174 ? -2.086 30.859 12.297 1 91.25 174 GLU A CA 1
ATOM 1389 C C . GLU A 1 174 ? -2.156 30.391 10.852 1 91.25 174 GLU A C 1
ATOM 1391 O O . GLU A 1 174 ? -1.164 30.453 10.117 1 91.25 174 GLU A O 1
ATOM 1396 N N . ILE A 1 175 ? -3.256 29.891 10.461 1 91.94 175 ILE A N 1
ATOM 1397 C CA . ILE A 1 175 ? -3.447 29.359 9.117 1 91.94 175 ILE A CA 1
ATOM 1398 C C . ILE A 1 175 ? -3.25 30.469 8.094 1 91.94 175 ILE A C 1
ATOM 1400 O O . ILE A 1 175 ? -2.543 30.297 7.098 1 91.94 175 ILE A O 1
ATOM 1404 N N . GLN A 1 176 ? -3.83 31.609 8.352 1 92.5 176 GLN A N 1
ATOM 1405 C CA . GLN A 1 176 ? -3.709 32.75 7.445 1 92.5 176 GLN A CA 1
ATOM 1406 C C . GLN A 1 176 ? -2.275 33.281 7.41 1 92.5 176 GLN A C 1
ATOM 1408 O O . GLN A 1 176 ? -1.785 33.688 6.359 1 92.5 176 GLN A O 1
ATOM 1413 N N . ALA A 1 177 ? -1.683 33.281 8.547 1 92.75 177 ALA A N 1
ATOM 1414 C CA . ALA A 1 177 ? -0.31 33.781 8.648 1 92.75 177 ALA A CA 1
ATOM 1415 C C . ALA A 1 177 ? 0.639 32.906 7.816 1 92.75 177 ALA A C 1
ATOM 1417 O O . ALA A 1 177 ? 1.595 33.438 7.227 1 92.75 177 ALA A O 1
ATOM 1418 N N . ASN A 1 178 ? 0.391 31.656 7.785 1 88.31 178 ASN A N 1
ATOM 1419 C CA . ASN A 1 178 ? 1.231 30.734 7.023 1 88.31 178 ASN A CA 1
ATOM 1420 C C . ASN A 1 178 ? 1.137 31 5.523 1 88.31 178 ASN A C 1
ATOM 1422 O O . ASN A 1 178 ? 2.082 30.734 4.781 1 88.31 178 ASN A O 1
ATOM 1426 N N . ALA A 1 179 ? 0.101 31.547 5.098 1 87.75 179 ALA A N 1
ATOM 1427 C CA . ALA A 1 179 ? -0.108 31.828 3.682 1 87.75 179 ALA A CA 1
ATOM 1428 C C . ALA A 1 179 ? 0.6 33.125 3.275 1 87.75 179 ALA A C 1
ATOM 1430 O O . ALA A 1 179 ? 0.831 33.375 2.088 1 87.75 179 ALA A O 1
ATOM 1431 N N . ILE A 1 180 ? 0.977 33.906 4.289 1 90.12 180 ILE A N 1
ATOM 1432 C CA . ILE A 1 180 ? 1.647 35.188 4.02 1 90.12 180 ILE A CA 1
ATOM 1433 C C . ILE A 1 180 ? 3.16 34.969 3.979 1 90.12 180 ILE A C 1
ATOM 1435 O O . ILE A 1 180 ? 3.74 34.406 4.922 1 90.12 180 ILE A O 1
ATOM 1439 N N . GLU A 1 181 ? 3.773 35.312 2.924 1 91.56 181 GLU A N 1
ATOM 1440 C CA . GLU A 1 181 ? 5.23 35.25 2.822 1 91.56 181 GLU A CA 1
ATOM 1441 C C . GLU A 1 181 ? 5.887 36.406 3.596 1 91.56 181 GLU A C 1
ATOM 1443 O O . GLU A 1 181 ? 5.555 37.562 3.391 1 91.56 181 GLU A O 1
ATOM 1448 N N . CYS A 1 182 ? 6.684 36.062 4.523 1 94.06 182 CYS A N 1
ATOM 1449 C CA . CYS A 1 182 ? 7.371 37.062 5.344 1 94.06 182 CYS A CA 1
ATOM 1450 C C . CYS A 1 182 ? 8.883 36.906 5.227 1 94.06 182 CYS A C 1
ATOM 1452 O O . CYS A 1 182 ? 9.383 35.812 4.965 1 94.06 182 CYS A O 1
ATOM 1454 N N . ALA A 1 183 ? 9.602 38 5.328 1 95.75 183 ALA A N 1
ATOM 1455 C CA . ALA A 1 183 ? 11.047 37.938 5.539 1 95.75 183 ALA A CA 1
ATOM 1456 C C . ALA A 1 183 ? 11.383 37.406 6.938 1 95.75 183 ALA A C 1
ATOM 1458 O O . ALA A 1 183 ? 10.484 37.25 7.77 1 95.75 183 ALA A O 1
ATOM 1459 N N . ASP A 1 184 ? 12.648 37.125 7.141 1 95.38 184 ASP A N 1
ATOM 1460 C CA . ASP A 1 184 ? 13.07 36.75 8.484 1 95.38 184 ASP A CA 1
ATOM 1461 C C . ASP A 1 184 ? 12.906 37.906 9.469 1 95.38 184 ASP A C 1
ATOM 1463 O O . ASP A 1 184 ? 13.18 39.062 9.133 1 95.38 184 ASP A O 1
ATOM 1467 N N . PHE A 1 185 ? 12.547 37.562 10.664 1 95.56 185 PHE A N 1
ATOM 1468 C CA . PHE A 1 185 ? 12.273 38.562 11.672 1 95.56 185 PHE A CA 1
ATOM 1469 C C . PHE A 1 185 ? 13.531 39.375 11.969 1 95.56 185 PHE A C 1
ATOM 1471 O O . PHE A 1 185 ? 14.609 38.812 12.172 1 95.56 185 PHE A O 1
ATOM 1478 N N . SER A 1 186 ? 13.375 40.656 11.922 1 96.69 186 SER A N 1
ATOM 1479 C CA . SER A 1 186 ? 14.383 41.625 12.336 1 96.69 186 SER A CA 1
ATOM 1480 C C . SER A 1 186 ? 13.797 42.656 13.297 1 96.69 186 SER A C 1
ATOM 1482 O O . SER A 1 186 ? 12.875 43.406 12.938 1 96.69 186 SER A O 1
ATOM 1484 N N . LYS A 1 187 ? 14.352 42.656 14.484 1 96 187 LYS A N 1
ATOM 1485 C CA . LYS A 1 187 ? 13.852 43.594 15.492 1 96 187 LYS A CA 1
ATOM 1486 C C . LYS A 1 187 ? 13.984 45.062 15.008 1 96 187 LYS A C 1
ATOM 1488 O O . LYS A 1 187 ? 13.078 45.875 15.211 1 96 187 LYS A O 1
ATOM 1493 N N . ASP A 1 188 ? 15.047 45.344 14.391 1 97 188 ASP A N 1
ATOM 1494 C CA . ASP A 1 188 ? 15.305 46.688 13.883 1 97 188 ASP A CA 1
ATOM 1495 C C . ASP A 1 188 ? 14.32 47.062 12.773 1 97 188 ASP A C 1
ATOM 1497 O O . ASP A 1 188 ? 13.758 48.156 12.773 1 97 188 ASP A O 1
ATOM 1501 N N . LYS A 1 189 ? 14.156 46.188 11.852 1 97.5 189 LYS A N 1
ATOM 1502 C CA . LYS A 1 189 ? 13.227 46.438 10.75 1 97.5 189 LYS A CA 1
ATOM 1503 C C . LYS A 1 189 ? 11.805 46.625 11.266 1 97.5 189 LYS A C 1
ATOM 1505 O O . LYS A 1 189 ? 11.047 47.438 10.766 1 97.5 189 LYS A O 1
ATOM 1510 N N . PHE A 1 190 ? 11.484 45.781 12.273 1 97.75 190 PHE A N 1
ATOM 1511 C CA . PHE A 1 190 ? 10.125 45.875 12.797 1 97.75 190 PHE A CA 1
ATOM 1512 C C . PHE A 1 190 ? 9.922 47.188 13.562 1 97.75 190 PHE A C 1
ATOM 1514 O O . PHE A 1 190 ? 8.852 47.781 13.492 1 97.75 190 PHE A O 1
ATOM 1521 N N . SER A 1 191 ? 10.898 47.594 14.289 1 97.44 191 SER A N 1
ATOM 1522 C CA . SER A 1 191 ? 10.82 48.875 14.984 1 97.44 191 SER A CA 1
ATOM 1523 C C . SER A 1 191 ? 10.602 50.031 14.016 1 97.44 191 SER A C 1
ATOM 1525 O O . SER A 1 191 ? 9.805 50.938 14.289 1 97.44 191 SER A O 1
ATOM 1527 N N . LYS A 1 192 ? 11.273 49.969 12.961 1 97.56 192 LYS A N 1
ATOM 1528 C CA . LYS A 1 192 ? 11.094 50.969 11.93 1 97.56 192 LYS A CA 1
ATOM 1529 C C . LYS A 1 192 ? 9.703 50.906 11.312 1 97.56 192 LYS A C 1
ATOM 1531 O O . LYS A 1 192 ? 9.086 51.938 11.031 1 97.56 192 LYS A O 1
ATOM 1536 N N . ALA A 1 193 ? 9.297 49.719 11.086 1 97.81 193 ALA A N 1
ATOM 1537 C CA . ALA A 1 193 ? 7.965 49.5 10.523 1 97.81 193 ALA A CA 1
ATOM 1538 C C . ALA A 1 193 ? 6.887 50.062 11.438 1 97.81 193 ALA A C 1
ATOM 1540 O O . ALA A 1 193 ? 5.926 50.688 10.969 1 97.81 193 ALA A O 1
ATOM 1541 N N . VAL A 1 194 ? 7.059 49.844 12.688 1 97.62 194 VAL A N 1
ATOM 1542 C CA . VAL A 1 194 ? 6.094 50.312 13.68 1 97.62 194 VAL A CA 1
ATOM 1543 C C . VAL A 1 194 ? 6.004 51.844 13.625 1 97.62 194 VAL A C 1
ATOM 1545 O O . VAL A 1 194 ? 4.91 52.406 13.688 1 97.62 194 VAL A O 1
ATOM 1548 N N . LEU A 1 195 ? 7.109 52.469 13.469 1 96.5 195 LEU A N 1
ATOM 1549 C CA . LEU A 1 195 ? 7.141 53.906 13.367 1 96.5 195 LEU A CA 1
ATOM 1550 C C . LEU A 1 195 ? 6.469 54.406 12.086 1 96.5 195 LEU A C 1
ATOM 1552 O O . LEU A 1 195 ? 5.758 55.406 12.094 1 96.5 195 LEU A O 1
ATOM 1556 N N . GLU A 1 196 ? 6.727 53.719 11.086 1 97.12 196 GLU A N 1
ATOM 1557 C CA . GLU A 1 196 ? 6.082 54.062 9.82 1 97.12 196 GLU A CA 1
ATOM 1558 C C . GLU A 1 196 ? 4.57 53.844 9.898 1 97.12 196 GLU A C 1
ATOM 1560 O O . GLU A 1 196 ? 3.805 54.594 9.297 1 97.12 196 GLU A O 1
ATOM 1565 N N . ILE A 1 197 ? 4.164 52.812 10.578 1 97.25 197 ILE A N 1
ATOM 1566 C CA . ILE A 1 197 ? 2.748 52.469 10.695 1 97.25 197 ILE A CA 1
ATOM 1567 C C . ILE A 1 197 ? 2.029 53.562 11.492 1 97.25 197 ILE A C 1
ATOM 1569 O O . ILE A 1 197 ? 0.863 53.875 11.234 1 97.25 197 ILE A O 1
ATOM 1573 N N . LYS A 1 198 ? 2.711 54.125 12.445 1 96.31 198 LYS A N 1
ATOM 1574 C CA . LYS A 1 198 ? 2.131 55.219 13.211 1 96.31 198 LYS A CA 1
ATOM 1575 C C . LYS A 1 198 ? 1.642 56.344 12.289 1 96.31 198 LYS A C 1
ATOM 1577 O O . LYS A 1 198 ? 0.597 56.938 12.539 1 96.31 198 LYS A O 1
ATOM 1582 N N . LYS A 1 199 ? 2.35 56.531 11.211 1 95.19 199 LYS A N 1
ATOM 1583 C CA . LYS A 1 199 ? 2.008 57.594 10.273 1 95.19 199 LYS A CA 1
ATOM 1584 C C . LYS A 1 199 ? 0.782 57.219 9.445 1 95.19 199 LYS A C 1
ATOM 1586 O O . LYS A 1 199 ? 0.151 58.062 8.836 1 95.19 199 LYS A O 1
ATOM 1591 N N . LEU A 1 200 ? 0.439 56 9.469 1 95.5 200 LEU A N 1
ATOM 1592 C CA . LEU A 1 200 ? -0.656 55.531 8.633 1 95.5 200 LEU A CA 1
ATOM 1593 C C . LEU A 1 200 ? -2 55.75 9.32 1 95.5 200 LEU A C 1
ATOM 1595 O O . LEU A 1 200 ? -3.053 55.531 8.719 1 95.5 200 LEU A O 1
ATOM 1599 N N . THR A 1 201 ? -1.991 56.219 10.586 1 94.38 201 THR A N 1
ATOM 1600 C CA . THR A 1 201 ? -3.219 56.344 11.359 1 94.38 201 THR A CA 1
ATOM 1601 C C . THR A 1 201 ? -4.18 57.344 10.719 1 94.38 201 THR A C 1
ATOM 1603 O O . THR A 1 201 ? -5.387 57.281 10.953 1 94.38 201 THR A O 1
ATOM 1606 N N . VAL A 1 202 ? -3.607 58.188 9.922 1 93.56 202 VAL A N 1
ATOM 1607 C CA . VAL A 1 202 ? -4.406 59.25 9.328 1 93.56 202 VAL A CA 1
ATOM 1608 C C . VAL A 1 202 ? -5.074 58.75 8.047 1 93.56 202 VAL A C 1
ATOM 1610 O O . VAL A 1 202 ? -6.004 59.375 7.543 1 93.56 202 VAL A O 1
ATOM 1613 N N . LEU A 1 203 ? -4.723 57.656 7.562 1 92.38 203 LEU A N 1
ATOM 1614 C CA . LEU A 1 203 ? -5.234 57.125 6.297 1 92.38 203 LEU A CA 1
ATOM 1615 C C . LEU A 1 203 ? -6.523 56.344 6.52 1 92.38 203 LEU A C 1
ATOM 1617 O O . LEU A 1 203 ? -6.91 56.094 7.66 1 92.38 203 LEU A O 1
ATOM 1621 N N . THR A 1 204 ? -7.156 56 5.352 1 88.56 204 THR A N 1
ATOM 1622 C CA . THR A 1 204 ? -8.375 55.188 5.398 1 88.56 204 THR A CA 1
ATOM 1623 C C . THR A 1 204 ? -8.047 53.719 5.68 1 88.56 204 THR A C 1
ATOM 1625 O O . THR A 1 204 ? -6.938 53.281 5.41 1 88.56 204 THR A O 1
ATOM 1628 N N . PRO A 1 205 ? -9 53 6.23 1 86.88 205 PRO A N 1
ATOM 1629 C CA . PRO A 1 205 ? -8.773 51.594 6.555 1 86.88 205 PRO A CA 1
ATOM 1630 C C . PRO A 1 205 ? -8.32 50.781 5.344 1 86.88 205 PRO A C 1
ATOM 1632 O O . PRO A 1 205 ? -7.48 49.875 5.477 1 86.88 205 PRO A O 1
ATOM 1635 N N . GLN A 1 206 ? -8.875 51.031 4.258 1 86.38 206 GLN A N 1
ATOM 1636 C CA . GLN A 1 206 ? -8.516 50.312 3.043 1 86.38 206 GLN A CA 1
ATOM 1637 C C . GLN A 1 206 ? -7.055 50.531 2.68 1 86.38 206 GLN A C 1
ATOM 1639 O O . GLN A 1 206 ? -6.375 49.594 2.229 1 86.38 206 GLN A O 1
ATOM 1644 N N . GLU A 1 207 ? -6.602 51.688 2.961 1 90.38 207 GLU A N 1
ATOM 1645 C CA . GLU A 1 207 ? -5.234 52.062 2.604 1 90.38 207 GLU A CA 1
ATOM 1646 C C . GLU A 1 207 ? -4.238 51.562 3.648 1 90.38 207 GLU A C 1
ATOM 1648 O O . GLU A 1 207 ? -3.225 50.938 3.307 1 90.38 207 GLU A O 1
ATOM 1653 N N . PHE A 1 208 ? -4.605 51.812 4.91 1 92.12 208 PHE A N 1
ATOM 1654 C CA . PHE A 1 208 ? -3.582 51.531 5.906 1 92.12 208 PHE A CA 1
ATOM 1655 C C . PHE A 1 208 ? -3.482 50.031 6.152 1 92.12 208 PHE A C 1
ATOM 1657 O O . PHE A 1 208 ? -2.432 49.531 6.562 1 92.12 208 PHE A O 1
ATOM 1664 N N . THR A 1 209 ? -4.523 49.312 5.914 1 91.69 209 THR A N 1
ATOM 1665 C CA . THR A 1 209 ? -4.492 47.875 6.18 1 91.69 209 THR A CA 1
ATOM 1666 C C . THR A 1 209 ? -3.482 47.188 5.27 1 91.69 209 THR A C 1
ATOM 1668 O O . THR A 1 209 ? -2.666 46.375 5.738 1 91.69 209 THR A O 1
ATOM 1671 N N . LYS A 1 210 ? -3.521 47.438 4.023 1 92.94 210 LYS A N 1
ATOM 1672 C CA . LYS A 1 210 ? -2.604 46.844 3.062 1 92.94 210 LYS A CA 1
ATOM 1673 C C . LYS A 1 210 ? -1.156 47.188 3.379 1 92.94 210 LYS A C 1
ATOM 1675 O O . LYS A 1 210 ? -0.27 46.344 3.336 1 92.94 210 LYS A O 1
ATOM 1680 N N . LYS A 1 211 ? -1.021 48.438 3.703 1 95.56 211 LYS A N 1
ATOM 1681 C CA . LYS A 1 211 ? 0.323 48.938 3.998 1 95.56 211 LYS A CA 1
ATOM 1682 C C . LYS A 1 211 ? 0.856 48.312 5.293 1 95.56 211 LYS A C 1
ATOM 1684 O O . LYS A 1 211 ? 2.035 47.969 5.383 1 95.56 211 LYS A O 1
ATOM 1689 N N . MET A 1 212 ? 0.008 48.219 6.27 1 96.5 212 MET A N 1
ATOM 1690 C CA . MET A 1 212 ? 0.385 47.625 7.543 1 96.5 212 MET A CA 1
ATOM 1691 C C . MET A 1 212 ? 0.876 46.188 7.34 1 96.5 212 MET A C 1
ATOM 1693 O O . MET A 1 212 ? 1.931 45.812 7.855 1 96.5 212 MET A O 1
ATOM 1697 N N . ILE A 1 213 ? 0.127 45.438 6.547 1 95.69 213 ILE A N 1
ATOM 1698 C CA . ILE A 1 213 ? 0.436 44.031 6.312 1 95.69 213 ILE A CA 1
ATOM 1699 C C . ILE A 1 213 ? 1.782 43.906 5.602 1 95.69 213 ILE A C 1
ATOM 1701 O O . ILE A 1 213 ? 2.623 43.094 5.992 1 95.69 213 ILE A O 1
ATOM 1705 N N . SER A 1 214 ? 1.982 44.719 4.633 1 96.94 214 SER A N 1
ATOM 1706 C CA . SER A 1 214 ? 3.217 44.688 3.855 1 96.94 214 SER A CA 1
ATOM 1707 C C . SER A 1 214 ? 4.422 45.062 4.715 1 96.94 214 SER A C 1
ATOM 1709 O O . SER A 1 214 ? 5.449 44.375 4.68 1 96.94 214 SER A O 1
ATOM 1711 N N . LEU A 1 215 ? 4.297 46.125 5.492 1 97.69 215 LEU A N 1
ATOM 1712 C CA . LEU A 1 215 ? 5.387 46.594 6.344 1 97.69 215 LEU A CA 1
ATOM 1713 C C . LEU A 1 215 ? 5.746 45.531 7.387 1 97.69 215 LEU A C 1
ATOM 1715 O O . LEU A 1 215 ? 6.926 45.281 7.641 1 97.69 215 LEU A O 1
ATOM 1719 N N . CYS A 1 216 ? 4.738 45 7.926 1 98.12 216 CYS A N 1
ATOM 1720 C CA . CYS A 1 216 ? 4.969 43.938 8.922 1 98.12 216 CYS A CA 1
ATOM 1721 C C . CYS A 1 216 ? 5.637 42.719 8.297 1 98.12 216 CYS A C 1
ATOM 1723 O O . CYS A 1 216 ? 6.598 42.188 8.852 1 98.12 216 CYS A O 1
ATOM 1725 N N . ALA A 1 217 ? 5.141 42.312 7.164 1 97.62 217 ALA A N 1
ATOM 1726 C CA . ALA A 1 217 ? 5.672 41.125 6.477 1 97.62 217 ALA A CA 1
ATOM 1727 C C . ALA A 1 217 ? 7.148 41.312 6.145 1 97.62 217 ALA A C 1
ATOM 1729 O O . ALA A 1 217 ? 7.934 40.375 6.234 1 97.62 217 ALA A O 1
ATOM 1730 N N . GLU A 1 218 ? 7.5 42.469 5.781 1 97.69 218 GLU A N 1
ATOM 1731 C CA . GLU A 1 218 ? 8.883 42.781 5.434 1 97.69 218 GLU A CA 1
ATOM 1732 C C . GLU A 1 218 ? 9.797 42.688 6.652 1 97.69 218 GLU A C 1
ATOM 1734 O O . GLU A 1 218 ? 11.016 42.531 6.512 1 97.69 218 GLU A O 1
ATOM 1739 N N . ALA A 1 219 ? 9.234 42.75 7.816 1 97.81 219 ALA A N 1
ATOM 1740 C CA . ALA A 1 219 ? 10.016 42.688 9.047 1 97.81 219 ALA A CA 1
ATOM 1741 C C . ALA A 1 219 ? 9.875 41.312 9.711 1 97.81 219 ALA A C 1
ATOM 1743 O O . ALA A 1 219 ? 10.352 41.125 10.836 1 97.81 219 ALA A O 1
ATOM 1744 N N . GLY A 1 220 ? 9.188 40.406 9.047 1 96.94 220 GLY A N 1
ATOM 1745 C CA . GLY A 1 220 ? 9.055 39.062 9.562 1 96.94 220 GLY A CA 1
ATOM 1746 C C . GLY A 1 220 ? 7.855 38.875 10.469 1 96.94 220 GLY A C 1
ATOM 1747 O O . GLY A 1 220 ? 7.805 37.938 11.273 1 96.94 220 GLY A O 1
ATOM 1748 N N . VAL A 1 221 ? 6.895 39.781 10.43 1 97.19 221 VAL A N 1
ATOM 1749 C CA . VAL A 1 221 ? 5.691 39.719 11.258 1 97.19 221 VAL A CA 1
ATOM 1750 C C . VAL A 1 221 ? 4.461 39.594 10.367 1 97.19 221 VAL A C 1
ATOM 1752 O O . VAL A 1 221 ? 4.254 40.375 9.445 1 97.19 221 VAL A O 1
ATOM 1755 N N . ALA A 1 222 ? 3.736 38.531 10.594 1 96.69 222 ALA A N 1
ATOM 1756 C CA . ALA A 1 222 ? 2.469 38.375 9.883 1 96.69 222 ALA A CA 1
ATOM 1757 C C . ALA A 1 222 ? 1.325 39.062 10.648 1 96.69 222 ALA A C 1
ATOM 1759 O O . ALA A 1 222 ? 0.978 38.625 11.75 1 96.69 222 ALA A O 1
ATOM 1760 N N . LEU A 1 223 ? 0.764 40.062 10.062 1 96.31 223 LEU A N 1
ATOM 1761 C CA . LEU A 1 223 ? -0.384 40.75 10.648 1 96.31 223 LEU A CA 1
ATOM 1762 C C . LEU A 1 223 ? -1.688 40.219 10.062 1 96.31 223 LEU A C 1
ATOM 1764 O O . LEU A 1 223 ? -1.905 40.281 8.852 1 96.31 223 LEU A O 1
ATOM 1768 N N . ILE A 1 224 ? -2.469 39.656 10.977 1 93.75 224 ILE A N 1
ATOM 1769 C CA . ILE A 1 224 ? -3.711 39.031 10.516 1 93.75 224 ILE A CA 1
ATOM 1770 C C . ILE A 1 224 ? -4.895 39.688 11.242 1 93.75 224 ILE A C 1
ATOM 1772 O O . ILE A 1 224 ? -4.816 39.969 12.438 1 93.75 224 ILE A O 1
ATOM 1776 N N . PHE A 1 225 ? -5.898 39.906 10.445 1 90.94 225 PHE A N 1
ATOM 1777 C CA . PHE A 1 225 ? -7.148 40.406 10.992 1 90.94 225 PHE A CA 1
ATOM 1778 C C . PHE A 1 225 ? -8.219 39.312 11 1 90.94 225 PHE A C 1
ATOM 1780 O O . PHE A 1 225 ? -8.617 38.844 9.938 1 90.94 225 PHE A O 1
ATOM 1787 N N . VAL A 1 226 ? -8.602 38.906 12.234 1 88.62 226 VAL A N 1
ATOM 1788 C CA . VAL A 1 226 ? -9.68 37.938 12.375 1 88.62 226 VAL A CA 1
ATOM 1789 C C . VAL A 1 226 ? -10.797 38.531 13.242 1 88.62 226 VAL A C 1
ATOM 1791 O O . VAL A 1 226 ? -10.555 38.938 14.375 1 88.62 226 VAL A O 1
ATOM 1794 N N . PRO A 1 227 ? -11.961 38.5 12.703 1 85.88 227 PRO A N 1
ATOM 1795 C CA . PRO A 1 227 ? -13.062 39.031 13.5 1 85.88 227 PRO A CA 1
ATOM 1796 C C . PRO A 1 227 ? -13.234 38.312 14.836 1 85.88 227 PRO A C 1
ATOM 1798 O O . PRO A 1 227 ? -12.906 37.156 14.953 1 85.88 227 PRO A O 1
ATOM 1801 N N . GLU A 1 228 ? -13.719 39.094 15.734 1 80.5 228 GLU A N 1
ATOM 1802 C CA . GLU A 1 228 ? -13.969 38.531 17.062 1 80.5 228 GLU A CA 1
ATOM 1803 C C . GLU A 1 228 ? -14.961 37.375 16.984 1 80.5 228 GLU A C 1
ATOM 1805 O O . GLU A 1 228 ? -15.867 37.375 16.156 1 80.5 228 GLU A O 1
ATOM 1810 N N . MET A 1 229 ? -14.633 36.438 17.859 1 82.94 229 MET A N 1
ATOM 1811 C CA . MET A 1 229 ? -15.57 35.344 17.984 1 82.94 229 MET A CA 1
ATOM 1812 C C . MET A 1 229 ? -16.609 35.625 19.062 1 82.94 229 MET A C 1
ATOM 1814 O O . MET A 1 229 ? -16.391 36.438 19.953 1 82.94 229 MET A O 1
ATOM 1818 N N . LYS A 1 230 ? -17.656 34.938 18.969 1 77.88 230 LYS A N 1
ATOM 1819 C CA . LYS A 1 230 ? -18.734 35.188 19.922 1 77.88 230 LYS A CA 1
ATOM 1820 C C . LYS A 1 230 ? -18.266 34.938 21.359 1 77.88 230 LYS A C 1
ATOM 1822 O O . LYS A 1 230 ? -17.609 33.906 21.625 1 77.88 230 LYS A O 1
ATOM 1827 N N . LYS A 1 231 ? -18.453 35.75 22.281 1 69.69 231 LYS A N 1
ATOM 1828 C CA . LYS A 1 231 ? -18.234 35.656 23.719 1 69.69 231 LYS A CA 1
ATOM 1829 C C . LYS A 1 231 ? -16.75 35.719 24.062 1 69.69 231 LYS A C 1
ATOM 1831 O O . LYS A 1 231 ? -16.328 35.281 25.125 1 69.69 231 LYS A O 1
ATOM 1836 N N . ALA A 1 232 ? -15.984 36.094 23.078 1 70.88 232 ALA A N 1
ATOM 1837 C CA . ALA A 1 232 ? -14.555 36.188 23.359 1 70.88 232 ALA A CA 1
ATOM 1838 C C . ALA A 1 232 ? -14.07 37.625 23.219 1 70.88 232 ALA A C 1
ATOM 1840 O O . ALA A 1 232 ? -13.883 38.125 22.094 1 70.88 232 ALA A O 1
ATOM 1841 N N . PRO A 1 233 ? -13.938 38.25 24.281 1 66.88 233 PRO A N 1
ATOM 1842 C CA . PRO A 1 233 ? -13.586 39.656 24.219 1 66.88 233 PRO A CA 1
ATOM 1843 C C . PRO A 1 233 ? -12.094 39.906 23.984 1 66.88 233 PRO A C 1
ATOM 1845 O O . PRO A 1 233 ? -11.453 40.594 24.766 1 66.88 233 PRO A O 1
ATOM 1848 N N . TRP A 1 234 ? -11.547 39.375 22.906 1 74.44 234 TRP A N 1
ATOM 1849 C CA . TRP A 1 234 ? -10.117 39.562 22.688 1 74.44 234 TRP A CA 1
ATOM 1850 C C . TRP A 1 234 ? -9.859 40.656 21.641 1 74.44 234 TRP A C 1
ATOM 1852 O O . TRP A 1 234 ? -10.578 40.75 20.641 1 74.44 234 TRP A O 1
ATOM 1862 N N . SER A 1 235 ? -8.906 41.5 22.047 1 76.44 235 SER A N 1
ATOM 1863 C CA . SER A 1 235 ? -8.594 42.562 21.109 1 76.44 235 SER A CA 1
ATOM 1864 C C . SER A 1 235 ? -7.43 42.156 20.203 1 76.44 235 SER A C 1
ATOM 1866 O O . SER A 1 235 ? -7.32 42.656 19.078 1 76.44 235 SER A O 1
ATOM 1868 N N . GLY A 1 236 ? -6.551 41.344 20.781 1 85.38 236 GLY A N 1
ATOM 1869 C CA . GLY A 1 236 ? -5.379 40.938 20 1 85.38 236 GLY A CA 1
ATOM 1870 C C . GLY A 1 236 ? -4.594 39.812 20.641 1 85.38 236 GLY A C 1
ATOM 1871 O O . GLY A 1 236 ? -4.863 39.438 21.781 1 85.38 236 GLY A O 1
ATOM 1872 N N . ALA A 1 237 ? -3.748 39.25 19.844 1 87.25 237 ALA A N 1
ATOM 1873 C CA . ALA A 1 237 ? -2.865 38.188 20.312 1 87.25 237 ALA A CA 1
ATOM 1874 C C . ALA A 1 237 ? -1.552 38.188 19.547 1 87.25 237 ALA A C 1
ATOM 1876 O O . ALA A 1 237 ? -1.494 38.625 18.406 1 87.25 237 ALA A O 1
ATOM 1877 N N . THR A 1 238 ? -0.522 37.812 20.25 1 90.19 238 THR A N 1
ATOM 1878 C CA . THR A 1 238 ? 0.793 37.656 19.641 1 90.19 238 THR A CA 1
ATOM 1879 C C . THR A 1 238 ? 1.334 36.219 19.875 1 90.19 238 THR A C 1
ATOM 1881 O O . THR A 1 238 ? 1.191 35.688 20.969 1 90.19 238 THR A O 1
ATOM 1884 N N . LYS A 1 239 ? 1.839 35.656 18.781 1 88.69 239 LYS A N 1
ATOM 1885 C CA . LYS A 1 239 ? 2.42 34.312 18.859 1 88.69 239 LYS A CA 1
ATOM 1886 C C . LYS A 1 239 ? 3.572 34.156 17.875 1 88.69 239 LYS A C 1
ATOM 1888 O O . LYS A 1 239 ? 3.492 34.625 16.734 1 88.69 239 LYS A O 1
ATOM 1893 N N . TRP A 1 240 ? 4.621 33.562 18.375 1 88.31 240 TRP A N 1
ATOM 1894 C CA . TRP A 1 240 ? 5.715 33.25 17.453 1 88.31 240 TRP A CA 1
ATOM 1895 C C . TRP A 1 240 ? 5.473 31.922 16.75 1 88.31 240 TRP A C 1
ATOM 1897 O O . TRP A 1 240 ? 5.297 30.891 17.406 1 88.31 240 TRP A O 1
ATOM 1907 N N . LEU A 1 241 ? 5.375 31.938 15.469 1 86.25 241 LEU A N 1
ATOM 1908 C CA . LEU A 1 241 ? 5.156 30.75 14.664 1 86.25 241 LEU A CA 1
ATOM 1909 C C . LEU A 1 241 ? 6.457 29.969 14.477 1 86.25 241 LEU A C 1
ATOM 1911 O O . LEU A 1 241 ? 6.438 28.75 14.328 1 86.25 241 LEU A O 1
ATOM 1915 N N . SER A 1 242 ? 7.465 30.672 14.383 1 83.88 242 SER A N 1
ATOM 1916 C CA . SER A 1 242 ? 8.828 30.156 14.344 1 83.88 242 SER A CA 1
ATOM 1917 C C . SER A 1 242 ? 9.812 31.141 14.969 1 83.88 242 SER A C 1
ATOM 1919 O O . SER A 1 242 ? 9.406 32.188 15.469 1 83.88 242 SER A O 1
ATOM 1921 N N . SER A 1 243 ? 11.078 30.75 14.898 1 84.12 243 SER A N 1
ATOM 1922 C CA . SER A 1 243 ? 12.078 31.656 15.43 1 84.12 243 SER A CA 1
ATOM 1923 C C . SER A 1 243 ? 12.242 32.875 14.531 1 84.12 243 SER A C 1
ATOM 1925 O O . SER A 1 243 ? 12.766 33.906 14.961 1 84.12 243 SER A O 1
ATOM 1927 N N . LYS A 1 244 ? 11.648 32.781 13.344 1 89.88 244 LYS A N 1
ATOM 1928 C CA . LYS A 1 244 ? 11.914 33.844 12.375 1 89.88 244 LYS A CA 1
ATOM 1929 C C . LYS A 1 244 ? 10.625 34.531 11.945 1 89.88 244 LYS A C 1
ATOM 1931 O O . LYS A 1 244 ? 10.648 35.438 11.117 1 89.88 244 LYS A O 1
ATOM 1936 N N . LYS A 1 245 ? 9.555 34.094 12.531 1 92.12 245 LYS A N 1
ATOM 1937 C CA . LYS A 1 245 ? 8.281 34.656 12.086 1 92.12 245 LYS A CA 1
ATOM 1938 C C . LYS A 1 245 ? 7.312 34.812 13.25 1 92.12 245 LYS A C 1
ATOM 1940 O O . LYS A 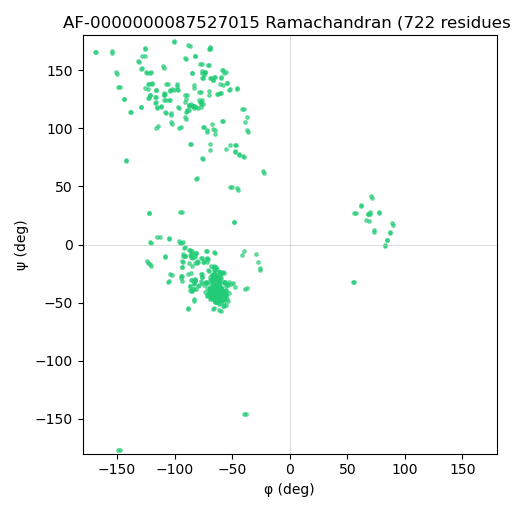1 245 ? 6.996 33.844 13.945 1 92.12 245 LYS A O 1
ATOM 1945 N N . ALA A 1 246 ? 6.82 36.031 13.414 1 93.88 246 ALA A N 1
ATOM 1946 C CA . ALA A 1 246 ? 5.863 36.312 14.477 1 93.88 246 ALA A CA 1
ATOM 1947 C C . ALA A 1 246 ? 4.477 36.594 13.906 1 93.88 246 ALA A C 1
ATOM 1949 O O . ALA A 1 246 ? 4.344 36.969 12.742 1 93.88 246 ALA A O 1
ATOM 1950 N N . LEU A 1 247 ? 3.5 36.312 14.727 1 94.31 247 LEU A N 1
ATOM 1951 C CA . LEU A 1 247 ? 2.107 36.562 14.359 1 94.31 247 LEU A CA 1
ATOM 1952 C C . LEU A 1 247 ? 1.472 37.594 15.281 1 94.31 247 LEU A C 1
ATOM 1954 O O . LEU A 1 247 ? 1.585 37.5 16.5 1 94.31 247 LEU A O 1
ATOM 1958 N N . ILE A 1 248 ? 0.905 38.594 14.719 1 94.31 248 ILE A N 1
ATOM 1959 C CA . ILE A 1 248 ? 0.029 39.531 15.43 1 94.31 248 ILE A CA 1
ATOM 1960 C C . ILE A 1 248 ? -1.404 39.375 14.922 1 94.31 248 ILE A C 1
ATOM 1962 O O . ILE A 1 248 ? -1.673 39.531 13.734 1 94.31 248 ILE A O 1
ATOM 1966 N N . LEU A 1 249 ? -2.182 39.031 15.859 1 92.12 249 LEU A N 1
ATOM 1967 C CA . LEU A 1 249 ? -3.596 38.812 15.562 1 92.12 249 LEU A CA 1
ATOM 1968 C C . LEU A 1 249 ? -4.441 39.938 16.172 1 92.12 249 LEU A C 1
ATOM 1970 O O . LEU A 1 249 ? -4.316 40.25 17.359 1 92.12 249 LEU A O 1
ATOM 1974 N N . LEU A 1 250 ? -5.23 40.594 15.344 1 90.25 250 LEU A N 1
ATOM 1975 C CA . LEU A 1 250 ? -6.09 41.656 15.82 1 90.25 250 LEU A CA 1
ATOM 1976 C C . LEU A 1 250 ? -7.547 41.406 15.461 1 90.25 250 LEU A C 1
ATOM 1978 O O . LEU A 1 250 ? -7.832 40.75 14.445 1 90.25 250 LEU A O 1
ATOM 1982 N N . ASN A 1 251 ? -8.359 41.875 16.344 1 81.69 251 ASN A N 1
ATOM 1983 C CA . ASN A 1 251 ? -9.797 41.781 16.094 1 81.69 251 ASN A CA 1
ATOM 1984 C C . ASN A 1 251 ? -10.305 43 15.344 1 81.69 251 ASN A C 1
ATOM 1986 O O . ASN A 1 251 ? -9.773 44.125 15.508 1 81.69 251 ASN A O 1
ATOM 1990 N N . LEU A 1 252 ? -10.984 42.906 14.297 1 64.38 252 LEU A N 1
ATOM 1991 C CA . LEU A 1 252 ? -11.445 44.031 13.469 1 64.38 252 LEU A CA 1
ATOM 1992 C C . LEU A 1 252 ? -12.727 44.625 14.039 1 64.38 252 LEU A C 1
ATOM 1994 O O . LEU A 1 252 ? -12.945 45.844 13.914 1 64.38 252 LEU A O 1
ATOM 1998 N N . ARG A 1 253 ? -13.625 44.031 14.523 1 56.22 253 ARG A N 1
ATOM 1999 C CA . ARG A 1 253 ? -15.016 44.469 14.516 1 56.22 253 ARG A CA 1
ATOM 2000 C C . ARG A 1 253 ? -15.258 45.531 15.586 1 56.22 253 ARG A C 1
ATOM 2002 O O . ARG A 1 253 ? -15.086 45.25 16.781 1 56.22 253 ARG A O 1
ATOM 2009 N N . GLY A 1 254 ? -15.93 46.562 14.969 1 57.97 254 GLY A N 1
ATOM 2010 C CA . GLY A 1 254 ? -16.656 47.625 15.641 1 57.97 254 GLY A CA 1
ATOM 2011 C C . GLY A 1 254 ? -15.812 48.406 16.656 1 57.97 254 GLY A C 1
ATOM 2012 O O . GLY A 1 254 ? -16.344 48.969 17.594 1 57.97 254 GLY A O 1
ATOM 2013 N N . LYS A 1 255 ? -14.461 48.312 16.219 1 69.88 255 LYS A N 1
ATOM 2014 C CA . LYS A 1 255 ? -13.672 48.969 17.25 1 69.88 255 LYS A CA 1
ATOM 2015 C C . LYS A 1 255 ? -13.344 50.406 16.859 1 69.88 255 LYS A C 1
ATOM 2017 O O . LYS A 1 255 ? -13.195 50.719 15.672 1 69.88 255 LYS A O 1
ATOM 2022 N N . LYS A 1 256 ? -13.484 51.156 17.766 1 83.88 256 LYS A N 1
ATOM 2023 C CA . LYS A 1 256 ? -13.062 52.531 17.641 1 83.88 256 LYS A CA 1
ATOM 2024 C C . LYS A 1 256 ? -11.578 52.625 17.312 1 83.88 256 LYS A C 1
ATOM 2026 O O . LYS A 1 256 ? -10.797 51.781 17.688 1 83.88 256 LYS A O 1
ATOM 2031 N N . GLU A 1 257 ? -11.32 53.5 16.422 1 88.88 257 GLU A N 1
ATOM 2032 C CA . GLU A 1 257 ? -9.969 53.656 15.898 1 88.88 257 GLU A CA 1
ATOM 2033 C C . GLU A 1 257 ? -8.945 53.719 17.016 1 88.88 257 GLU A C 1
ATOM 2035 O O . GLU A 1 257 ? -7.828 53.219 16.891 1 88.88 257 GLU A O 1
ATOM 2040 N N . ASP A 1 258 ? -9.328 54.375 18.156 1 89.5 258 ASP A N 1
ATOM 2041 C CA . ASP A 1 258 ? -8.375 54.5 19.266 1 89.5 258 ASP A CA 1
ATOM 2042 C C . ASP A 1 258 ? -8.023 53.125 19.844 1 89.5 258 ASP A C 1
ATOM 2044 O O . ASP A 1 258 ? -6.855 52.844 20.094 1 89.5 258 ASP A O 1
ATOM 2048 N N . LEU A 1 259 ? -9.039 52.344 19.938 1 87.94 259 LEU A N 1
ATOM 2049 C CA . LEU A 1 259 ? -8.828 51 20.5 1 87.94 259 LEU A CA 1
ATOM 2050 C C . LEU A 1 259 ? -8.062 50.125 19.516 1 87.94 259 LEU A C 1
ATOM 2052 O O . LEU A 1 259 ? -7.215 49.344 19.938 1 87.94 259 LEU A O 1
ATOM 2056 N N . PHE A 1 260 ? -8.344 50.281 18.297 1 89.25 260 PHE A N 1
ATOM 2057 C CA . PHE A 1 260 ? -7.68 49.531 17.25 1 89.25 260 PHE A CA 1
ATOM 2058 C C . PHE A 1 260 ? -6.18 49.781 17.266 1 89.25 260 PHE A C 1
ATOM 2060 O O . PHE A 1 260 ? -5.379 48.844 17.297 1 89.25 260 PHE A O 1
ATOM 2067 N N . TRP A 1 261 ? -5.867 51 17.156 1 93.06 261 TRP A N 1
ATOM 2068 C CA . TRP A 1 261 ? -4.461 51.375 17.062 1 93.06 261 TRP A CA 1
ATOM 2069 C C . TRP A 1 261 ? -3.725 51.031 18.359 1 93.06 261 TRP A C 1
ATOM 2071 O O . TRP A 1 261 ? -2.572 50.594 18.328 1 93.06 261 TRP A O 1
ATOM 2081 N N . PHE A 1 262 ? -4.414 51.281 19.469 1 92 262 PHE A N 1
ATOM 2082 C CA . PHE A 1 262 ? -3.805 50.938 20.75 1 92 262 PHE A CA 1
ATOM 2083 C C . PHE A 1 262 ? -3.506 49.438 20.828 1 92 262 PHE A C 1
ATOM 2085 O O . PHE A 1 262 ? -2.441 49.062 21.297 1 92 262 PHE A O 1
ATOM 2092 N N . ALA A 1 263 ? -4.398 48.688 20.359 1 90.06 263 ALA A N 1
ATOM 2093 C CA . ALA A 1 263 ? -4.234 47.219 20.375 1 90.06 263 ALA A CA 1
ATOM 2094 C C . ALA A 1 263 ? -3.045 46.812 19.531 1 90.06 263 ALA A C 1
ATOM 2096 O O . ALA A 1 263 ? -2.256 45.938 19.938 1 90.06 263 ALA A O 1
ATOM 2097 N N . PHE A 1 264 ? -2.945 47.344 18.344 1 93.44 264 PHE A N 1
ATOM 2098 C CA . PHE A 1 264 ? -1.844 47 17.453 1 93.44 264 PHE A CA 1
ATOM 2099 C C . PHE A 1 264 ? -0.501 47.281 18.109 1 93.44 264 PHE A C 1
ATOM 2101 O O . PHE A 1 264 ? 0.383 46.438 18.141 1 93.44 264 PHE A O 1
ATOM 2108 N N . PHE A 1 265 ? -0.353 48.5 18.578 1 95.5 265 PHE A N 1
ATOM 2109 C CA . PHE A 1 265 ? 0.935 48.906 19.125 1 95.5 265 PHE A CA 1
ATOM 2110 C C . PHE A 1 265 ? 1.234 48.188 20.422 1 95.5 265 PHE A C 1
ATOM 2112 O O . PHE A 1 265 ? 2.396 47.906 20.734 1 95.5 265 PHE A O 1
ATOM 2119 N N . HIS A 1 266 ? 0.162 47.812 21.125 1 92.38 266 HIS A N 1
ATOM 2120 C CA . HIS A 1 266 ? 0.305 46.969 22.297 1 92.38 266 HIS A CA 1
ATOM 2121 C C . HIS A 1 266 ? 0.918 45.625 21.922 1 92.38 266 HIS A C 1
ATOM 2123 O O . HIS A 1 266 ? 1.902 45.188 22.531 1 92.38 266 HIS A O 1
ATOM 2129 N N . GLU A 1 267 ? 0.336 44.969 20.922 1 92.06 267 GLU A N 1
ATOM 2130 C CA . GLU A 1 267 ? 0.842 43.688 20.453 1 92.06 267 GLU A CA 1
ATOM 2131 C C . GLU A 1 267 ? 2.246 43.812 19.875 1 92.06 267 GLU A C 1
ATOM 2133 O O . GLU A 1 267 ? 3.078 42.938 20.047 1 92.06 267 GLU A O 1
ATOM 2138 N N . ALA A 1 268 ? 2.488 44.938 19.141 1 95.31 268 ALA A N 1
ATOM 2139 C CA . ALA A 1 268 ? 3.83 45.188 18.625 1 95.31 268 ALA A CA 1
ATOM 2140 C C . ALA A 1 268 ? 4.852 45.281 19.766 1 95.31 268 ALA A C 1
ATOM 2142 O O . ALA A 1 268 ? 5.992 44.844 19.594 1 95.31 268 ALA A O 1
ATOM 2143 N N . GLY A 1 269 ? 4.418 45.875 20.844 1 93.75 269 GLY A N 1
ATOM 2144 C CA . GLY A 1 269 ? 5.281 45.938 22.016 1 93.75 269 GLY A CA 1
ATOM 2145 C C . GLY A 1 269 ? 5.68 44.562 22.516 1 93.75 269 GLY A C 1
ATOM 2146 O O . GLY A 1 269 ? 6.824 44.344 22.922 1 93.75 269 GLY A O 1
ATOM 2147 N N . HIS A 1 270 ? 4.746 43.688 22.5 1 91 270 HIS A N 1
ATOM 2148 C CA . HIS A 1 270 ? 5.035 42.312 22.891 1 91 270 HIS A CA 1
ATOM 2149 C C . HIS A 1 270 ? 6.055 41.688 21.969 1 91 270 HIS A C 1
ATOM 2151 O O . HIS A 1 270 ? 6.969 40.969 22.422 1 91 270 HIS A O 1
ATOM 2157 N N . VAL A 1 271 ? 5.934 41.844 20.703 1 93 271 VAL A N 1
ATOM 2158 C CA . VAL A 1 271 ? 6.824 41.25 19.719 1 93 271 VAL A CA 1
ATOM 2159 C C . VAL A 1 271 ? 8.242 41.781 19.906 1 93 271 VAL A C 1
ATOM 2161 O O . VAL A 1 271 ? 9.219 41.062 19.797 1 93 271 VAL A O 1
ATOM 2164 N N . LEU A 1 272 ? 8.336 43.031 20.234 1 94 272 LEU A N 1
ATOM 2165 C CA . LEU A 1 272 ? 9.625 43.719 20.297 1 94 272 LEU A CA 1
ATOM 2166 C C . LEU A 1 272 ? 10.312 43.438 21.625 1 94 272 LEU A C 1
ATOM 2168 O O . LEU A 1 272 ? 11.547 43.375 21.688 1 94 272 LEU A O 1
ATOM 2172 N N . HIS A 1 273 ? 9.539 43.219 22.688 1 89.5 273 HIS A N 1
ATOM 2173 C CA . HIS A 1 273 ? 10.18 43.312 24 1 89.5 273 HIS A CA 1
ATOM 2174 C C . HIS A 1 273 ? 9.992 42 24.781 1 89.5 273 HIS A C 1
ATOM 2176 O O . HIS A 1 273 ? 10.664 41.781 25.797 1 89.5 273 HIS A O 1
ATOM 2182 N N . ASP A 1 274 ? 9.141 41.219 24.391 1 85.62 274 ASP A N 1
ATOM 2183 C CA . ASP A 1 274 ? 8.875 40 25.172 1 85.62 274 ASP A CA 1
ATOM 2184 C C . ASP A 1 274 ? 9.555 38.781 24.547 1 85.62 274 ASP A C 1
ATOM 2186 O O . ASP A 1 274 ? 10.125 38.875 23.469 1 85.62 274 ASP A O 1
ATOM 2190 N N . SER A 1 275 ? 9.398 37.719 25.328 1 79.31 275 SER A N 1
ATOM 2191 C CA . SER A 1 275 ? 10.023 36.469 24.906 1 79.31 275 SER A CA 1
ATOM 2192 C C . SER A 1 275 ? 9.266 35.844 23.75 1 79.31 275 SER A C 1
ATOM 2194 O O . SER A 1 275 ? 8.039 35.906 23.688 1 79.31 275 SER A O 1
ATOM 2196 N N . LYS A 1 276 ? 10.016 35.156 22.859 1 76.75 276 LYS A N 1
ATOM 2197 C CA . LYS A 1 276 ? 9.461 34.5 21.672 1 76.75 276 LYS A CA 1
ATOM 2198 C C . LYS A 1 276 ? 8.672 33.25 22.062 1 76.75 276 LYS A C 1
ATOM 2200 O O . LYS A 1 276 ? 7.922 32.719 21.25 1 76.75 276 LYS A O 1
ATOM 2205 N N . LYS A 1 277 ? 8.703 32.938 23.203 1 67.56 277 LYS A N 1
ATOM 2206 C CA . LYS A 1 277 ? 8.109 31.656 23.609 1 67.56 277 LYS A CA 1
ATOM 2207 C C . LYS A 1 277 ? 6.66 31.828 24.031 1 67.56 277 LYS A C 1
ATOM 2209 O O . LYS A 1 277 ? 5.895 30.859 24.078 1 67.56 277 LYS A O 1
ATOM 2214 N N . ASP A 1 278 ? 6.27 33.094 24.156 1 66.56 278 ASP A N 1
ATOM 2215 C CA . ASP A 1 278 ? 5 33.312 24.844 1 66.56 278 ASP A CA 1
ATOM 2216 C C . ASP A 1 278 ? 3.889 33.656 23.844 1 66.56 278 ASP A C 1
ATOM 2218 O O . ASP A 1 278 ? 4.141 34.281 22.828 1 66.56 278 ASP A O 1
ATOM 2222 N N . LEU A 1 279 ? 2.732 32.875 24.109 1 66.81 279 LEU A N 1
ATOM 2223 C CA . LEU A 1 279 ? 1.492 33.375 23.516 1 66.81 279 LEU A CA 1
ATOM 2224 C C . LEU A 1 279 ? 0.82 34.406 24.406 1 66.81 279 LEU A C 1
ATOM 2226 O O . LEU A 1 279 ? 0.584 34.125 25.594 1 66.81 279 LEU A O 1
ATOM 2230 N N . LEU A 1 280 ? 0.642 35.562 23.875 1 66.88 280 LEU A N 1
ATOM 2231 C CA . LEU A 1 280 ? 0.045 36.656 24.656 1 66.88 280 LEU A CA 1
ATOM 2232 C C . LEU A 1 280 ? -1.289 37.062 24.062 1 66.88 280 LEU A C 1
ATOM 2234 O O . LEU A 1 280 ? -1.381 37.344 22.859 1 66.88 280 LEU A O 1
ATOM 2238 N N . ILE A 1 281 ? -2.35 36.875 24.891 1 67.75 281 ILE A N 1
ATOM 2239 C CA . ILE A 1 281 ? -3.672 37.312 24.438 1 67.75 281 ILE A CA 1
ATOM 2240 C C . ILE A 1 281 ? -4.117 38.531 25.234 1 67.75 281 ILE A C 1
ATOM 2242 O O . ILE A 1 281 ? -4.047 38.531 26.469 1 67.75 281 ILE A O 1
A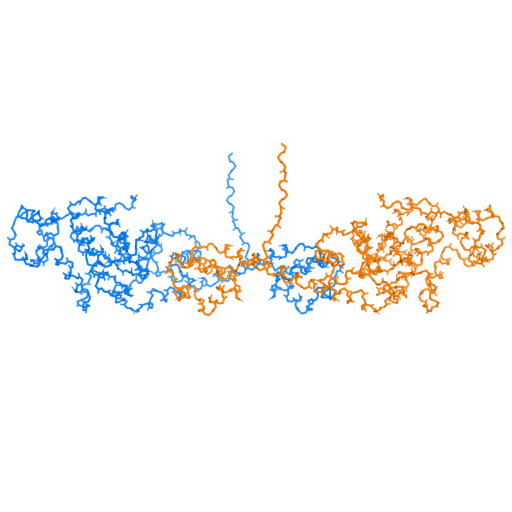TOM 2246 N N . ASN A 1 282 ? -4.555 39.562 24.516 1 64.44 282 ASN A N 1
ATOM 2247 C CA . ASN A 1 282 ? -5.027 40.812 25.141 1 64.44 282 ASN A CA 1
ATOM 2248 C C . ASN A 1 282 ? -6.543 40.812 25.297 1 64.44 282 ASN A C 1
ATOM 2250 O O . ASN A 1 282 ? -7.281 40.844 24.312 1 64.44 282 ASN A O 1
ATOM 2254 N N . ASN A 1 283 ? -7.016 40.5 26.578 1 62.47 283 ASN A N 1
ATOM 2255 C CA . ASN A 1 283 ? -8.453 40.469 26.812 1 62.47 283 ASN A CA 1
ATOM 2256 C C . ASN A 1 283 ? -8.969 41.812 27.328 1 62.47 283 ASN A C 1
ATOM 2258 O O . ASN A 1 283 ? -10.031 41.875 27.938 1 62.47 283 ASN A O 1
ATOM 2262 N N . GLY A 1 284 ? -8.312 42.844 26.969 1 57.06 284 GLY A N 1
ATOM 2263 C CA . GLY A 1 284 ? -8.781 44.156 27.375 1 57.06 284 GLY A CA 1
ATOM 2264 C C . GLY A 1 284 ? -8.938 44.281 28.875 1 57.06 284 GLY A C 1
ATOM 2265 O O . GLY A 1 284 ? -9.133 45.406 29.391 1 57.06 284 GLY A O 1
ATOM 2266 N N . LYS A 1 285 ? -9.336 43.062 29.609 1 54.81 285 LYS A N 1
ATOM 2267 C CA . LYS A 1 285 ? -9.578 43.219 31.047 1 54.81 285 LYS A CA 1
ATOM 2268 C C . LYS A 1 285 ? -8.258 43.25 31.812 1 54.81 285 LYS A C 1
ATOM 2270 O O . LYS A 1 285 ? -7.32 42.531 31.5 1 54.81 285 LYS A O 1
ATOM 2275 N N . LYS A 1 286 ? -8.07 44.281 32.375 1 50.69 286 LYS A N 1
ATOM 2276 C CA . LYS A 1 286 ? -6.969 44.781 33.188 1 50.69 286 LYS A CA 1
ATOM 2277 C C . LYS A 1 286 ? -6.492 43.75 34.188 1 50.69 286 LYS A C 1
ATOM 2279 O O . LYS A 1 286 ? -6.227 44.062 35.344 1 50.69 286 LYS A O 1
ATOM 2284 N N . LYS A 1 287 ? -6.262 42.5 33.844 1 49.94 287 LYS A N 1
ATOM 2285 C CA . LYS A 1 287 ? -5.656 42 35.094 1 49.94 287 LYS A CA 1
ATOM 2286 C C . LYS A 1 287 ? -4.297 42.656 35.312 1 49.94 287 LYS A C 1
ATOM 2288 O O . LYS A 1 287 ? -3.393 42.531 34.5 1 49.94 287 LYS A O 1
ATOM 2293 N N . GLN A 1 288 ? -4.227 43.625 36.219 1 49.16 288 GLN A N 1
ATOM 2294 C CA . GLN A 1 288 ? -3.299 44.562 36.875 1 49.16 288 GLN A CA 1
ATOM 2295 C C . GLN A 1 288 ? -1.979 43.844 37.188 1 49.16 288 GLN A C 1
ATOM 2297 O O . GLN A 1 288 ? -0.948 44.531 37.344 1 49.16 288 GLN A O 1
ATOM 2302 N N . GLU A 1 289 ? -1.957 42.5 37 1 58.59 289 GLU A N 1
ATOM 2303 C CA . GLU A 1 289 ? -0.808 42.031 37.75 1 58.59 289 GLU A CA 1
ATOM 2304 C C . GLU A 1 289 ? 0.291 41.5 36.844 1 58.59 289 GLU A C 1
ATOM 2306 O O . GLU A 1 289 ? 1.402 41.219 37.281 1 58.59 289 GLU A O 1
ATOM 2311 N N . ASP A 1 290 ? 0.078 41.688 35.469 1 72.75 290 ASP A N 1
ATOM 2312 C CA . ASP A 1 290 ? 1.202 41.156 34.719 1 72.75 290 ASP A CA 1
ATOM 2313 C C . ASP A 1 290 ? 2.115 42.281 34.219 1 72.75 290 ASP A C 1
ATOM 2315 O O . ASP A 1 290 ? 1.677 43.156 33.5 1 72.75 290 ASP A O 1
ATOM 2319 N N . GLU A 1 291 ? 3.297 42.375 34.75 1 77.81 291 GLU A N 1
ATOM 2320 C CA . GLU A 1 291 ? 4.293 43.406 34.438 1 77.81 291 GLU A CA 1
ATOM 2321 C C . GLU A 1 291 ? 4.473 43.531 32.906 1 77.81 291 GLU A C 1
ATOM 2323 O O . GLU A 1 291 ? 4.684 44.625 32.406 1 77.81 291 GLU A O 1
ATOM 2328 N N . ARG A 1 292 ? 4.352 42.5 32.188 1 82.56 292 ARG A N 1
ATOM 2329 C CA . ARG A 1 292 ? 4.52 42.531 30.75 1 82.56 292 ARG A CA 1
ATOM 2330 C C . ARG A 1 292 ? 3.383 43.281 30.078 1 82.56 292 ARG A C 1
ATOM 2332 O O . ARG A 1 292 ? 3.609 44.031 29.125 1 82.56 292 ARG A O 1
ATOM 2339 N N . GLU A 1 293 ? 2.213 43.156 30.562 1 84.88 293 GLU A N 1
ATOM 2340 C CA . GLU A 1 293 ? 1.053 43.844 30.016 1 84.88 293 GLU A CA 1
ATOM 2341 C C . GLU A 1 293 ? 1.146 45.344 30.25 1 84.88 293 GLU A C 1
ATOM 2343 O O . GLU A 1 293 ? 0.777 46.125 29.391 1 84.88 293 GLU A O 1
ATOM 2348 N N . LEU A 1 294 ? 1.63 45.625 31.438 1 84.81 294 LEU A N 1
ATOM 2349 C CA . LEU A 1 294 ? 1.786 47.031 31.75 1 84.81 294 LEU A CA 1
ATOM 2350 C C . LEU A 1 294 ? 2.824 47.688 30.844 1 84.81 294 LEU A C 1
ATOM 2352 O O . LEU A 1 294 ? 2.633 48.812 30.375 1 84.81 294 LEU A O 1
ATOM 2356 N N . ARG A 1 295 ? 3.906 47 30.641 1 88.44 295 ARG A N 1
ATOM 2357 C CA . ARG A 1 295 ? 4.965 47.5 29.766 1 88.44 295 ARG A CA 1
ATOM 2358 C C . ARG A 1 295 ? 4.457 47.688 28.344 1 88.44 295 ARG A C 1
ATOM 2360 O O . ARG A 1 295 ? 4.797 48.656 27.688 1 88.44 295 ARG A O 1
ATOM 2367 N N . ALA A 1 296 ? 3.701 46.75 27.875 1 89.5 296 ALA A N 1
ATOM 2368 C CA . ALA A 1 296 ? 3.141 46.844 26.531 1 89.5 296 ALA A CA 1
ATOM 2369 C C . ALA A 1 296 ? 2.166 48 26.422 1 89.5 296 ALA A C 1
ATOM 2371 O O . ALA A 1 296 ? 2.117 48.688 25.406 1 89.5 296 ALA A O 1
ATOM 2372 N N . ASP A 1 297 ? 1.396 48.188 27.516 1 89.69 297 ASP A N 1
ATOM 2373 C CA . ASP A 1 297 ? 0.485 49.312 27.562 1 89.69 297 ASP A CA 1
ATOM 2374 C C . ASP A 1 297 ? 1.251 50.625 27.516 1 89.69 297 ASP A C 1
ATOM 2376 O O . ASP A 1 297 ? 0.88 51.562 26.766 1 89.69 297 ASP A O 1
ATOM 2380 N N . GLU A 1 298 ? 2.211 50.688 28.297 1 93.25 298 GLU A N 1
ATOM 2381 C CA . GLU A 1 298 ? 3.029 51.875 28.344 1 93.25 298 GLU A CA 1
ATOM 2382 C C . GLU A 1 298 ? 3.705 52.156 27 1 93.25 298 GLU A C 1
ATOM 2384 O O . GLU A 1 298 ? 3.799 53.281 26.547 1 93.25 298 GLU A O 1
ATOM 2389 N N . TYR A 1 299 ? 4.211 51.125 26.453 1 94.31 299 TYR A N 1
ATOM 2390 C CA . TYR A 1 299 ? 4.852 51.25 25.141 1 94.31 299 TYR A CA 1
ATOM 2391 C C . TYR A 1 299 ? 3.887 51.812 24.109 1 94.31 299 TYR A C 1
ATOM 2393 O O . TYR A 1 299 ? 4.23 52.75 23.391 1 94.31 299 TYR A O 1
ATOM 2401 N N . ALA A 1 300 ? 2.729 51.25 24.047 1 94.81 300 ALA A N 1
ATOM 2402 C CA . ALA A 1 300 ? 1.721 51.688 23.078 1 94.81 300 ALA A CA 1
ATOM 2403 C C . ALA A 1 300 ? 1.337 53.156 23.328 1 94.81 300 ALA A C 1
ATOM 2405 O O . ALA A 1 300 ? 1.266 53.938 22.391 1 94.81 300 ALA A O 1
ATOM 2406 N N . ALA A 1 301 ? 1.131 53.438 24.578 1 94.94 301 ALA A N 1
ATOM 2407 C CA . ALA A 1 301 ? 0.732 54.781 24.953 1 94.94 301 ALA A CA 1
ATOM 2408 C C . ALA A 1 301 ? 1.814 55.781 24.594 1 94.94 301 ALA A C 1
ATOM 2410 O O . ALA A 1 301 ? 1.522 56.844 24.016 1 94.94 301 ALA A O 1
ATOM 2411 N N . GLU A 1 302 ? 2.996 55.469 24.906 1 95.94 302 GLU A N 1
ATOM 2412 C CA . GLU A 1 302 ? 4.117 56.375 24.688 1 95.94 302 GLU A CA 1
ATOM 2413 C C . GLU A 1 302 ? 4.398 56.531 23.188 1 95.94 302 GLU A C 1
ATOM 2415 O O . GLU A 1 302 ? 4.801 57.625 22.75 1 95.94 302 GLU A O 1
ATOM 2420 N N . LEU A 1 303 ? 4.293 55.531 22.453 1 95.19 303 LEU A N 1
ATOM 2421 C CA . LEU A 1 303 ? 4.559 55.594 21.031 1 95.19 303 LEU A CA 1
ATOM 2422 C C . LEU A 1 303 ? 3.518 56.438 20.312 1 95.19 303 LEU A C 1
ATOM 2424 O O . LEU A 1 303 ? 3.857 57.219 19.438 1 95.19 303 LEU A O 1
ATOM 2428 N N . LEU A 1 304 ? 2.277 56.219 20.594 1 95.5 304 LEU A N 1
ATOM 2429 C CA . LEU A 1 304 ? 1.198 56.938 19.938 1 95.5 304 LEU A CA 1
ATOM 2430 C C . LEU A 1 304 ? 1.24 58.438 20.297 1 95.5 304 LEU A C 1
ATOM 2432 O O . LEU A 1 304 ? 1.221 59.281 19.406 1 95.5 304 LEU A O 1
ATOM 2436 N N . ILE A 1 305 ? 1.224 58.656 21.641 1 96.44 305 ILE A N 1
ATOM 2437 C CA . ILE A 1 305 ? 1.327 60 22.141 1 96.44 305 ILE A CA 1
ATOM 2438 C C . ILE A 1 305 ? 2.26 60.031 23.359 1 96.44 305 ILE A C 1
ATOM 2440 O O . ILE A 1 305 ? 1.903 59.562 24.438 1 96.44 305 ILE A O 1
ATOM 2444 N N . PRO A 1 306 ? 3.408 60.719 23.156 1 96.06 306 PRO A N 1
ATOM 2445 C CA . PRO A 1 306 ? 4.316 60.812 24.297 1 96.06 306 PRO A CA 1
ATOM 2446 C C . PRO A 1 306 ? 3.652 61.406 25.547 1 96.06 306 PRO A C 1
ATOM 2448 O O . PRO A 1 306 ? 2.84 62.344 25.422 1 96.06 306 PRO A O 1
ATOM 2451 N N . THR A 1 307 ? 4.094 60.969 26.672 1 95 307 THR A N 1
ATOM 2452 C CA . THR A 1 307 ? 3.479 61.312 27.953 1 95 307 THR A CA 1
ATOM 2453 C C . THR A 1 307 ? 3.645 62.812 28.234 1 95 307 THR A C 1
ATOM 2455 O O . THR A 1 307 ? 2.842 63.406 28.953 1 95 307 THR A O 1
ATOM 2458 N N . LYS A 1 308 ? 4.559 63.469 27.656 1 95.06 308 LYS A N 1
ATOM 2459 C CA . LYS A 1 308 ? 4.809 64.875 27.859 1 95.06 308 LYS A CA 1
ATOM 2460 C C . LYS A 1 308 ? 3.629 65.75 27.391 1 95.06 308 LYS A C 1
ATOM 2462 O O . LYS A 1 308 ? 3.445 66.875 27.828 1 95.06 308 LYS A O 1
ATOM 2467 N N . TYR A 1 309 ? 2.834 65.188 26.578 1 95.88 309 TYR A N 1
ATOM 2468 C CA . TYR A 1 309 ? 1.723 65.938 26.016 1 95.88 309 TYR A CA 1
ATOM 2469 C C . TYR A 1 309 ? 0.446 65.688 26.812 1 95.88 309 TYR A C 1
ATOM 2471 O O . TYR A 1 309 ? -0.605 66.25 26.484 1 95.88 309 TYR A O 1
ATOM 2479 N N . ASN A 1 310 ? 0.469 64.938 27.875 1 95.94 310 ASN A N 1
ATOM 2480 C CA . ASN A 1 310 ? -0.723 64.625 28.641 1 95.94 310 ASN A CA 1
ATOM 2481 C C . ASN A 1 310 ? -1.414 65.812 29.219 1 95.94 310 ASN A C 1
ATOM 2483 O O . ASN A 1 310 ? -2.641 65.938 29.172 1 95.94 310 ASN A O 1
ATOM 2487 N N . GLU A 1 311 ? -0.583 66.688 29.734 1 95.62 311 GLU A N 1
ATOM 2488 C CA . GLU A 1 311 ? -1.16 67.938 30.328 1 95.62 311 GLU A CA 1
ATOM 2489 C C . GLU A 1 311 ? -1.858 68.75 29.281 1 95.62 311 GLU A C 1
ATOM 2491 O O . GLU A 1 311 ? -2.914 69.375 29.531 1 95.62 311 GLU A O 1
ATOM 2496 N N . ARG A 1 312 ? -1.24 68.812 28.156 1 95 312 ARG A N 1
ATOM 2497 C CA . ARG A 1 312 ? -1.838 69.562 27.062 1 95 312 ARG A CA 1
ATOM 2498 C C . ARG A 1 312 ? -3.141 68.938 26.594 1 95 312 ARG A C 1
ATOM 2500 O O . ARG A 1 312 ? -4.109 69.625 26.281 1 95 312 ARG A O 1
ATOM 2507 N N . ILE A 1 313 ? -3.172 67.688 26.594 1 95.56 313 ILE A N 1
ATOM 2508 C CA . ILE A 1 313 ? -4.344 66.938 26.141 1 95.56 313 ILE A CA 1
ATOM 2509 C C . ILE A 1 313 ? -5.492 67.125 27.125 1 95.56 313 ILE A C 1
ATOM 2511 O O . ILE A 1 313 ? -6.641 67.312 26.719 1 95.56 313 ILE A O 1
ATOM 2515 N N . LYS A 1 314 ? -5.227 67.188 28.359 1 94.31 314 LYS A N 1
ATOM 2516 C CA . LYS A 1 314 ? -6.238 67.375 29.406 1 94.31 314 LYS A CA 1
ATOM 2517 C C . LYS A 1 314 ? -6.91 68.75 29.281 1 94.31 314 LYS A C 1
ATOM 2519 O O . LYS A 1 314 ? -8.055 68.938 29.703 1 94.31 314 LYS A O 1
ATOM 2524 N N . LYS A 1 315 ? -6.207 69.625 28.703 1 93.69 315 LYS A N 1
ATOM 2525 C CA . LYS A 1 315 ? -6.68 71 28.656 1 93.69 315 LYS A CA 1
ATOM 2526 C C . LYS A 1 315 ? -7.473 71.312 27.391 1 93.69 315 LYS A C 1
ATOM 2528 O O . LYS A 1 315 ? -7.992 72.375 27.188 1 93.69 315 LYS A O 1
ATOM 2533 N N . ILE A 1 316 ? -7.629 70.312 26.594 1 93.94 316 ILE A N 1
ATOM 2534 C CA . ILE A 1 316 ? -8.375 70.438 25.344 1 93.94 316 ILE A CA 1
ATOM 2535 C C . ILE A 1 316 ? -9.859 70.625 25.656 1 93.94 316 ILE A C 1
ATOM 2537 O O . ILE A 1 316 ? -10.43 69.875 26.438 1 93.94 316 ILE A O 1
ATOM 2541 N N . ARG A 1 317 ? -10.508 71.688 25.062 1 88.44 317 ARG A N 1
ATOM 2542 C CA . ARG A 1 317 ? -11.898 71.938 25.406 1 88.44 317 ARG A CA 1
ATOM 2543 C C . ARG A 1 317 ? -12.789 71.875 24.172 1 88.44 317 ARG A C 1
ATOM 2545 O O . ARG A 1 317 ? -14.008 71.75 24.297 1 88.44 317 ARG A O 1
ATOM 2552 N N . SER A 1 318 ? -12.156 72 22.969 1 93.62 318 SER A N 1
ATOM 2553 C CA . SER A 1 318 ? -12.977 72 21.766 1 93.62 318 SER A CA 1
ATOM 2554 C C . SER A 1 318 ? -12.508 70.938 20.781 1 93.62 318 SER A C 1
ATOM 2556 O O . SER A 1 318 ? -11.359 70.5 20.828 1 93.62 318 SER A O 1
ATOM 2558 N N . LYS A 1 319 ? -13.43 70.625 19.828 1 94.25 319 LYS A N 1
ATOM 2559 C CA . LYS A 1 319 ? -13.117 69.625 18.766 1 94.25 319 LYS A CA 1
ATOM 2560 C C . LYS A 1 319 ? -12.023 70.188 17.844 1 94.25 319 LYS A C 1
ATOM 2562 O O . LYS A 1 319 ? -11.156 69.438 17.406 1 94.25 319 LYS A O 1
ATOM 2567 N N . ALA A 1 320 ? -12.109 71.375 17.609 1 94.44 320 ALA A N 1
ATOM 2568 C CA . ALA A 1 320 ? -11.133 72 16.734 1 94.44 320 ALA A CA 1
ATOM 2569 C C . ALA A 1 320 ? -9.727 71.938 17.328 1 94.44 320 ALA A C 1
ATOM 2571 O O . ALA A 1 320 ? -8.758 71.688 16.609 1 94.44 320 ALA A O 1
ATOM 2572 N N . ASP A 1 321 ? -9.695 72.125 18.625 1 94.5 321 ASP A N 1
ATOM 2573 C CA . ASP A 1 321 ? -8.414 72.062 19.312 1 94.5 321 ASP A CA 1
ATOM 2574 C C . ASP A 1 321 ? -7.828 70.688 19.266 1 94.5 321 ASP A C 1
ATOM 2576 O O . ASP A 1 321 ? -6.621 70.5 19.094 1 94.5 321 ASP A O 1
ATOM 2580 N N . LEU A 1 322 ? -8.703 69.812 19.406 1 96 322 LEU A N 1
ATOM 2581 C CA . LEU A 1 322 ? -8.289 68.438 19.406 1 96 322 LEU A CA 1
ATOM 2582 C C . LEU A 1 322 ? -7.75 68 18.031 1 96 322 LEU A C 1
ATOM 2584 O O . LEU A 1 322 ? -6.699 67.375 17.938 1 96 322 LEU A O 1
ATOM 2588 N N . VAL A 1 323 ? -8.406 68.375 16.969 1 95.81 323 VAL A N 1
ATOM 2589 C CA . VAL A 1 323 ? -8.023 68 15.594 1 95.81 323 VAL A CA 1
ATOM 2590 C C . VAL A 1 323 ? -6.699 68.688 15.242 1 95.81 323 VAL A C 1
ATOM 2592 O O . VAL A 1 323 ? -5.836 68.062 14.609 1 95.81 323 VAL A O 1
ATOM 2595 N N . ASP A 1 324 ? -6.578 69.875 15.648 1 95.25 324 ASP A N 1
ATOM 2596 C CA . ASP A 1 324 ? -5.348 70.625 15.383 1 95.25 324 ASP A CA 1
ATOM 2597 C C . ASP A 1 324 ? -4.16 69.938 16.094 1 95.25 324 ASP A C 1
ATOM 2599 O O . ASP A 1 324 ? -3.059 69.875 15.539 1 95.25 324 ASP A O 1
ATOM 2603 N N . PHE A 1 325 ? -4.445 69.625 17.266 1 95.69 325 PHE A N 1
ATOM 2604 C CA . PHE A 1 325 ? -3.385 69 18.016 1 95.69 325 PHE A CA 1
ATOM 2605 C C . PHE A 1 325 ? -2.98 67.688 17.359 1 95.69 325 PHE A C 1
ATOM 2607 O O . PHE A 1 325 ? -1.79 67.375 17.25 1 95.69 325 PHE A O 1
ATOM 2614 N N . ALA A 1 326 ? -3.922 66.875 16.953 1 96.44 326 ALA A N 1
ATOM 2615 C CA . ALA A 1 326 ? -3.662 65.625 16.266 1 96.44 326 ALA A CA 1
ATOM 2616 C C . ALA A 1 326 ? -2.85 65.812 15 1 96.44 326 ALA A C 1
ATOM 2618 O O . ALA A 1 326 ? -1.924 65.062 14.703 1 96.44 326 ALA A O 1
ATOM 2619 N N . ARG A 1 327 ? -3.143 66.812 14.266 1 94.88 327 ARG A N 1
ATOM 2620 C CA . ARG A 1 327 ? -2.439 67.188 13.039 1 94.88 327 ARG A CA 1
ATOM 2621 C C . ARG A 1 327 ? -0.98 67.5 13.32 1 94.88 327 ARG A C 1
ATOM 2623 O O . ARG A 1 327 ? -0.092 67.125 12.547 1 94.88 327 ARG A O 1
ATOM 2630 N N . SER A 1 328 ? -0.808 68.188 14.414 1 94.81 328 SER A N 1
ATOM 2631 C CA . SER A 1 328 ? 0.551 68.562 14.773 1 94.81 328 SER A CA 1
ATOM 2632 C C . SER A 1 328 ? 1.408 67.375 15.102 1 94.81 328 SER A C 1
ATOM 2634 O O . SER A 1 328 ? 2.629 67.375 14.93 1 94.81 328 SER A O 1
ATOM 2636 N N . LEU A 1 329 ? 0.784 66.312 15.539 1 94.44 329 LEU A N 1
ATOM 2637 C CA . LEU A 1 329 ? 1.501 65.062 15.898 1 94.44 329 LEU A CA 1
ATOM 2638 C C . LEU A 1 329 ? 1.554 64.125 14.727 1 94.44 329 LEU A C 1
ATOM 2640 O O . LEU A 1 329 ? 2.305 63.156 14.758 1 94.44 329 LEU A O 1
ATOM 2644 N N . GLY A 1 330 ? 0.751 64.375 13.75 1 94.06 330 GLY A N 1
ATOM 2645 C CA . GLY A 1 330 ? 0.71 63.531 12.578 1 94.06 330 GLY A CA 1
ATOM 2646 C C . GLY A 1 330 ? -0.049 62.25 12.805 1 94.06 330 GLY A C 1
ATOM 2647 O O . GLY A 1 330 ? 0.319 61.188 12.266 1 94.06 330 GLY A O 1
ATOM 2648 N N . ILE A 1 331 ? -0.992 62.188 13.68 1 95.88 331 ILE A N 1
ATOM 2649 C CA . ILE A 1 331 ? -1.779 61 13.969 1 95.88 331 ILE A CA 1
ATOM 2650 C C . ILE A 1 331 ? -3.268 61.312 13.844 1 95.88 331 ILE A C 1
ATOM 2652 O O . ILE A 1 331 ? -3.65 62.469 13.727 1 95.88 331 ILE A O 1
ATOM 2656 N N . SER A 1 332 ? -4.09 60.344 13.836 1 94.88 332 SER A N 1
ATOM 2657 C CA . SER A 1 332 ? -5.535 60.5 13.711 1 94.88 332 SER A CA 1
ATOM 2658 C C . SER A 1 332 ? -6.121 61.156 14.961 1 94.88 332 SER A C 1
ATOM 2660 O O . SER A 1 332 ? -5.707 60.875 16.078 1 94.88 332 SER A O 1
ATOM 2662 N N . PRO A 1 333 ? -7.117 62 14.766 1 95.31 333 PRO A N 1
ATOM 2663 C CA . PRO A 1 333 ? -7.742 62.656 15.906 1 95.31 333 PRO A CA 1
ATOM 2664 C C . PRO A 1 333 ? -8.414 61.688 16.875 1 95.31 333 PRO A C 1
ATOM 2666 O O . PRO A 1 333 ? -8.516 61.969 18.062 1 95.31 333 PRO A O 1
ATOM 2669 N N . GLY A 1 334 ? -8.805 60.656 16.359 1 94 334 GLY A N 1
ATOM 2670 C CA . GLY A 1 334 ? -9.445 59.656 17.203 1 94 334 GLY A CA 1
ATOM 2671 C C . GLY A 1 334 ? -8.531 59.125 18.297 1 94 334 GLY A C 1
ATOM 2672 O O . GLY A 1 334 ? -8.992 58.75 19.375 1 94 334 GLY A O 1
ATOM 2673 N N . ILE A 1 335 ? -7.34 59.062 18.062 1 95 335 ILE A N 1
ATOM 2674 C CA . ILE A 1 335 ? -6.359 58.562 19.031 1 95 335 ILE A CA 1
ATOM 2675 C C . ILE A 1 335 ? -6.219 59.562 20.172 1 95 335 ILE A C 1
ATOM 2677 O O . ILE A 1 335 ? -6.156 59.188 21.344 1 95 335 ILE A O 1
ATOM 2681 N N . VAL A 1 336 ? -6.168 60.781 19.781 1 95.88 336 VAL A N 1
ATOM 2682 C CA . VAL A 1 336 ? -6.074 61.844 20.781 1 95.88 336 VAL A CA 1
ATOM 2683 C C . VAL A 1 336 ? -7.332 61.875 21.641 1 95.88 336 VAL A C 1
ATOM 2685 O O . VAL A 1 336 ? -7.25 62.031 22.859 1 95.88 336 VAL A O 1
ATOM 2688 N N . ALA A 1 337 ? -8.43 61.719 20.984 1 95.75 337 ALA A N 1
ATOM 2689 C CA . ALA A 1 337 ? -9.695 61.656 21.719 1 95.75 337 ALA A CA 1
ATOM 2690 C C . ALA A 1 337 ? -9.672 60.531 22.75 1 95.75 337 ALA A C 1
ATOM 2692 O O . ALA A 1 337 ? -10.133 60.719 23.875 1 95.75 337 ALA A O 1
ATOM 2693 N N . GLY A 1 338 ? -9.18 59.438 22.328 1 93.81 338 GLY A N 1
ATOM 2694 C CA . GLY A 1 338 ? -9.078 58.312 23.25 1 93.81 338 GLY A CA 1
ATOM 2695 C C . GLY A 1 338 ? -8.195 58.594 24.438 1 93.81 338 GLY A C 1
ATOM 2696 O O . GLY A 1 338 ? -8.547 58.25 25.578 1 93.81 338 GLY A O 1
ATOM 2697 N N . ARG A 1 339 ? -7.09 59.156 24.203 1 94.94 339 ARG A N 1
ATOM 2698 C CA . ARG A 1 339 ? -6.176 59.5 25.297 1 94.94 339 ARG A CA 1
ATOM 2699 C C . ARG A 1 339 ? -6.805 60.531 26.234 1 94.94 339 ARG A C 1
ATOM 2701 O O . ARG A 1 339 ? -6.637 60.438 27.453 1 94.94 339 ARG A O 1
ATOM 2708 N N . TYR A 1 340 ? -7.465 61.5 25.641 1 95.69 340 TYR A N 1
ATOM 2709 C CA . TYR A 1 340 ? -8.18 62.469 26.438 1 95.69 340 TYR A CA 1
ATOM 2710 C C . TYR A 1 340 ? -9.164 61.812 27.391 1 95.69 340 TYR A C 1
ATOM 2712 O O . TYR A 1 340 ? -9.203 62.125 28.578 1 95.69 340 TYR A O 1
ATOM 2720 N N . GLN A 1 341 ? -9.875 60.938 26.875 1 94.31 341 GLN A N 1
ATOM 2721 C CA . GLN A 1 341 ? -10.891 60.25 27.656 1 94.31 341 GLN A CA 1
ATOM 2722 C C . GLN A 1 341 ? -10.25 59.406 28.766 1 94.31 341 GLN A C 1
ATOM 2724 O O . GLN A 1 341 ? -10.758 59.375 29.891 1 94.31 341 GLN A O 1
ATOM 2729 N N . HIS A 1 342 ? -9.211 58.812 28.422 1 92.75 342 HIS A N 1
ATOM 2730 C CA . HIS A 1 342 ? -8.5 58 29.391 1 92.75 342 HIS A CA 1
ATOM 2731 C C . HIS A 1 342 ? -7.922 58.844 30.531 1 92.75 342 HIS A C 1
ATOM 2733 O O . HIS A 1 342 ? -7.977 58.438 31.688 1 92.75 342 HIS A O 1
ATOM 2739 N N . LEU A 1 343 ? -7.418 59.938 30.188 1 93.19 343 LEU A N 1
ATOM 2740 C CA . LEU A 1 343 ? -6.754 60.781 31.156 1 93.19 343 LEU A CA 1
ATOM 2741 C C . LEU A 1 343 ? -7.777 61.531 32.031 1 93.19 343 LEU A C 1
ATOM 2743 O O . LEU A 1 343 ? -7.535 61.75 33.219 1 93.19 343 LEU A O 1
ATOM 2747 N N . THR A 1 344 ? -8.93 61.844 31.453 1 93.56 344 THR A N 1
ATOM 2748 C CA . THR A 1 344 ? -9.883 62.688 32.156 1 93.56 344 THR A CA 1
ATOM 2749 C C . THR A 1 344 ? -11.039 61.875 32.719 1 93.56 344 THR A C 1
ATOM 2751 O O . THR A 1 344 ? -11.766 62.312 33.594 1 93.56 344 THR A O 1
ATOM 2754 N N . GLY A 1 345 ? -11.289 60.781 32.125 1 92 345 GLY A N 1
ATOM 2755 C CA . GLY A 1 345 ? -12.422 59.969 32.5 1 92 345 GLY A CA 1
ATOM 2756 C C . GLY A 1 345 ? -13.727 60.406 31.875 1 92 345 GLY A C 1
ATOM 2757 O O . GLY A 1 345 ? -14.773 59.812 32.125 1 92 345 GLY A O 1
ATOM 2758 N N . LYS A 1 346 ? -13.633 61.438 31.125 1 91.31 346 LYS A N 1
ATOM 2759 C CA . LYS A 1 346 ? -14.82 61.938 30.453 1 91.31 346 LYS A CA 1
ATOM 2760 C C . LYS A 1 346 ? -15.047 61.219 29.125 1 91.31 346 LYS A C 1
ATOM 2762 O O . LYS A 1 346 ? -14.773 61.781 28.047 1 91.31 346 LYS A O 1
ATOM 2767 N N . TYR A 1 347 ? -15.664 60.188 29.125 1 89 347 TYR A N 1
ATOM 2768 C CA . TYR A 1 347 ? -15.773 59.281 27.984 1 89 347 TYR A CA 1
ATOM 2769 C C . TYR A 1 347 ? -16.859 59.75 27.031 1 89 347 TYR A C 1
ATOM 2771 O O . TYR A 1 347 ? -16.922 59.312 25.875 1 89 347 TYR A O 1
ATOM 2779 N N . SER A 1 348 ? -17.625 60.688 27.391 1 88.75 348 SER A N 1
ATOM 2780 C CA . SER A 1 348 ? -18.703 61.188 26.531 1 88.75 348 SER A CA 1
ATOM 2781 C C . SER A 1 348 ? -18.172 62.281 25.609 1 88.75 348 SER A C 1
ATOM 2783 O O . SER A 1 348 ? -18.828 62.625 24.609 1 88.75 348 SER A O 1
ATOM 2785 N N . PHE A 1 349 ? -17.047 62.75 25.969 1 89.5 349 PHE A N 1
ATOM 2786 C CA . PHE A 1 349 ? -16.5 63.875 25.203 1 89.5 349 PHE A CA 1
ATOM 2787 C C . PHE A 1 349 ? -15.773 63.375 23.953 1 89.5 349 PHE A C 1
ATOM 2789 O O . PHE A 1 349 ? -15.086 62.344 24.016 1 89.5 349 PHE A O 1
ATOM 2796 N N . PHE A 1 350 ? -16.016 64 22.797 1 90.81 350 PHE A N 1
ATOM 2797 C CA . PHE A 1 350 ? -15.289 63.844 21.531 1 90.81 350 PHE A CA 1
ATOM 2798 C C . PHE A 1 350 ? -15.539 62.469 20.938 1 90.81 350 PHE A C 1
ATOM 2800 O O . PHE A 1 350 ? -14.711 61.938 20.172 1 90.81 350 PHE A O 1
ATOM 2807 N N . ASN A 1 351 ? -16.531 61.812 21.281 1 88.12 351 ASN A N 1
ATOM 2808 C CA . ASN A 1 351 ? -16.875 60.5 20.719 1 88.12 351 ASN A CA 1
ATOM 2809 C C . ASN A 1 351 ? -17.125 60.594 19.219 1 88.12 351 ASN A C 1
ATOM 2811 O O . ASN A 1 351 ? -16.859 59.656 18.469 1 88.12 351 ASN A O 1
ATOM 2815 N N . GLY A 1 352 ? -17.594 61.656 18.797 1 87.19 352 GLY A N 1
ATOM 2816 C CA . GLY A 1 352 ? -17.922 61.844 17.391 1 87.19 352 GLY A CA 1
ATOM 2817 C C . GLY A 1 352 ? -16.688 61.969 16.5 1 87.19 352 GLY A C 1
ATOM 2818 O O . GLY A 1 352 ? -16.781 61.781 15.289 1 87.19 352 GLY A O 1
ATOM 2819 N N . ILE A 1 353 ? -15.617 62.188 17.141 1 89.94 353 ILE A N 1
ATOM 2820 C CA . ILE A 1 353 ? -14.383 62.375 16.391 1 89.94 353 ILE A CA 1
ATOM 2821 C C . ILE A 1 353 ? -13.742 61 16.094 1 89.94 353 ILE A C 1
ATOM 2823 O O . ILE A 1 353 ? -12.977 60.875 15.141 1 89.94 353 ILE A O 1
ATOM 2827 N N . LYS A 1 354 ? -14.008 60.031 16.844 1 89.5 354 LYS A N 1
ATOM 2828 C CA . LYS A 1 354 ? -13.422 58.719 16.688 1 89.5 354 LYS A CA 1
ATOM 2829 C C . LYS A 1 354 ? -14.102 57.938 15.555 1 89.5 354 LYS A C 1
ATOM 2831 O O . LYS A 1 354 ? -15.32 57.75 15.578 1 89.5 354 LYS A O 1
ATOM 2836 N N . ARG A 1 355 ? -13.297 57.5 14.625 1 87.62 355 ARG A N 1
ATOM 2837 C CA . ARG A 1 355 ? -13.82 56.688 13.539 1 87.62 355 ARG A CA 1
ATOM 2838 C C . ARG A 1 355 ? -14.094 55.25 14 1 87.62 355 ARG A C 1
ATOM 2840 O O . ARG A 1 355 ? -13.406 54.75 14.891 1 87.62 355 ARG A O 1
ATOM 2847 N N . THR A 1 356 ? -15.156 54.719 13.469 1 83.69 356 THR A N 1
ATOM 2848 C CA . THR A 1 356 ? -15.445 53.312 13.68 1 83.69 356 THR A CA 1
ATOM 2849 C C . THR A 1 356 ? -15.125 52.5 12.43 1 83.69 356 THR A C 1
ATOM 2851 O O . THR A 1 356 ? -15.523 52.875 11.32 1 83.69 356 THR A O 1
ATOM 2854 N N . PHE A 1 357 ? -14.289 51.531 12.672 1 79.25 357 PHE A N 1
ATOM 2855 C CA . PHE A 1 357 ? -13.883 50.719 11.531 1 79.25 357 PHE A CA 1
ATOM 2856 C C . PHE A 1 357 ? -14.844 49.531 11.344 1 79.25 357 PHE A C 1
ATOM 2858 O O . PHE A 1 357 ? -15.234 48.906 12.32 1 79.25 357 PHE A O 1
ATOM 2865 N N . GLU A 1 358 ? -15.625 49.469 10.211 1 69.25 358 GLU A N 1
ATOM 2866 C CA . GLU A 1 358 ? -16.469 48.312 9.883 1 69.25 358 GLU A CA 1
ATOM 2867 C C . GLU A 1 358 ? -15.82 47.438 8.805 1 69.25 358 GLU A C 1
ATOM 2869 O O . GLU A 1 358 ? -15.328 47.969 7.797 1 69.25 358 GLU A O 1
ATOM 2874 N N . TRP A 1 359 ? -15.305 46.406 9.164 1 58.28 359 TRP A N 1
ATOM 2875 C CA . TRP A 1 359 ? -14.633 45.562 8.164 1 58.28 359 TRP A CA 1
ATOM 2876 C C . TRP A 1 359 ? -15.602 44.562 7.566 1 58.28 359 TRP A C 1
ATOM 2878 O O . TRP A 1 359 ? -16.406 43.969 8.281 1 58.28 359 TRP A O 1
ATOM 2888 N N . SER A 1 360 ? -15.93 44.844 6.32 1 51.41 360 SER A N 1
ATOM 2889 C CA . SER A 1 360 ? -16.766 43.875 5.617 1 51.41 360 SER A CA 1
ATOM 2890 C C . SER A 1 360 ? -16.109 42.5 5.582 1 51.41 360 SER A C 1
ATOM 2892 O O . SER A 1 360 ? -14.906 42.375 5.336 1 51.41 360 SER A O 1
ATOM 2894 N N . VAL A 1 361 ? -16.562 41.531 6.348 1 47.12 361 VAL A N 1
ATOM 2895 C CA . VAL A 1 361 ? -16.141 40.156 6.328 1 47.12 361 VAL A CA 1
ATOM 2896 C C . VAL A 1 361 ? -15.852 39.719 4.891 1 47.12 361 VAL A C 1
ATOM 2898 O O . VAL A 1 361 ? -15.094 38.781 4.66 1 47.12 361 VAL A O 1
ATOM 2901 N N . HIS A 1 362 ? -16.625 40.156 3.746 1 42 362 HIS A N 1
ATOM 2902 C CA . HIS A 1 362 ? -16.578 39.594 2.398 1 42 362 HIS A CA 1
ATOM 2903 C C . HIS A 1 362 ? -15.484 40.25 1.561 1 42 362 HIS A C 1
ATOM 2905 O O . HIS A 1 362 ? -15.352 39.969 0.369 1 42 362 HIS A O 1
ATOM 2911 N N . ASP A 1 363 ? -14.812 41.188 1.952 1 38.66 363 ASP A N 1
ATOM 2912 C CA . ASP A 1 363 ? -13.883 41.719 0.966 1 38.66 363 ASP A CA 1
ATOM 2913 C C . ASP A 1 363 ? -12.547 41 1.007 1 38.66 363 ASP A C 1
ATOM 2915 O O . ASP A 1 363 ? -12.039 40.688 2.084 1 38.66 363 ASP A O 1
ATOM 2919 N N . MET B 1 1 ? 5.32 9.852 -38.875 1 23.23 1 MET B N 1
ATOM 2920 C CA . MET B 1 1 ? 5.672 8.469 -38.531 1 23.23 1 MET B CA 1
ATOM 2921 C C . MET B 1 1 ? 6.48 8.414 -37.25 1 23.23 1 MET B C 1
ATOM 2923 O O . MET B 1 1 ? 7.711 8.484 -37.281 1 23.23 1 MET B O 1
ATOM 2927 N N . LEU B 1 2 ? 6.055 9.062 -36.156 1 23.47 2 LEU B N 1
ATOM 2928 C CA . LEU B 1 2 ? 6.82 9.445 -34.969 1 23.47 2 LEU B CA 1
ATOM 2929 C C . LEU B 1 2 ? 7.309 8.211 -34.219 1 23.47 2 LEU B C 1
ATOM 2931 O O . LEU B 1 2 ? 6.52 7.316 -33.906 1 23.47 2 LEU B O 1
ATOM 2935 N N . LYS B 1 3 ? 8.617 7.816 -34.438 1 23.44 3 LYS B N 1
ATOM 2936 C CA . LYS B 1 3 ? 9.359 6.691 -33.875 1 23.44 3 LYS B CA 1
ATOM 2937 C C . LYS B 1 3 ? 9.031 6.477 -32.406 1 23.44 3 LYS B C 1
ATOM 2939 O O . LYS B 1 3 ? 9.109 7.41 -31.609 1 23.44 3 LYS B O 1
ATOM 2944 N N . ALA B 1 4 ? 8.297 5.523 -32.062 1 26.52 4 ALA B N 1
ATOM 2945 C CA . ALA B 1 4 ? 7.852 5.121 -30.75 1 26.52 4 ALA B CA 1
ATOM 2946 C C . ALA B 1 4 ? 9.031 4.977 -29.797 1 26.52 4 ALA B C 1
ATOM 2948 O O . ALA B 1 4 ? 9.922 4.16 -30.016 1 26.52 4 ALA B O 1
ATOM 2949 N N . LYS B 1 5 ? 9.453 6.086 -29.172 1 28.16 5 LYS B N 1
ATOM 2950 C CA . LYS B 1 5 ? 10.523 6.156 -28.188 1 28.16 5 LYS B CA 1
ATOM 2951 C C . LYS B 1 5 ? 10.523 4.926 -27.281 1 28.16 5 LYS B C 1
ATOM 2953 O O . LYS B 1 5 ? 9.492 4.57 -26.719 1 28.16 5 LYS B O 1
ATOM 2958 N N . LYS B 1 6 ? 11.289 4.02 -27.516 1 27.7 6 LYS B N 1
ATOM 2959 C CA . LYS B 1 6 ? 11.594 2.84 -26.703 1 27.7 6 LYS B CA 1
ATOM 2960 C C . LYS B 1 6 ? 11.664 3.184 -25.219 1 27.7 6 LYS B C 1
ATOM 2962 O O . LYS B 1 6 ? 12.523 3.955 -24.797 1 27.7 6 LYS B O 1
ATOM 2967 N N . LYS B 1 7 ? 10.586 3.393 -24.594 1 30.64 7 LYS B N 1
ATOM 2968 C CA . LYS B 1 7 ? 10.523 3.695 -23.156 1 30.64 7 LYS B CA 1
ATOM 2969 C C . LYS B 1 7 ? 11.453 2.781 -22.375 1 30.64 7 LYS B C 1
ATOM 2971 O O . LYS B 1 7 ? 11.242 1.568 -22.312 1 30.64 7 LYS B O 1
ATOM 2976 N N . TYR B 1 8 ? 12.734 3.053 -22.391 1 31.91 8 TYR B N 1
ATOM 2977 C CA . TYR B 1 8 ? 13.711 2.447 -21.484 1 31.91 8 TYR B CA 1
ATOM 2978 C C . TYR B 1 8 ? 13.211 2.492 -20.047 1 31.91 8 TYR B C 1
ATOM 2980 O O . TYR B 1 8 ? 12.945 3.57 -19.516 1 31.91 8 TYR B O 1
ATOM 2988 N N . THR B 1 9 ? 12.391 1.675 -19.625 1 37.5 9 THR B N 1
ATOM 2989 C CA . THR B 1 9 ? 11.883 1.612 -18.25 1 37.5 9 THR B CA 1
ATOM 2990 C C . THR B 1 9 ? 13.031 1.615 -17.25 1 37.5 9 THR B C 1
ATOM 2992 O O . THR B 1 9 ? 13.672 0.585 -17.031 1 37.5 9 THR B O 1
ATOM 2995 N N . PHE B 1 10 ? 13.945 2.451 -17.312 1 36.12 10 PHE B N 1
ATOM 2996 C CA . PHE B 1 10 ? 14.945 2.68 -16.281 1 36.12 10 PHE B CA 1
ATOM 2997 C C . PHE B 1 10 ? 14.297 2.791 -14.906 1 36.12 10 PHE B C 1
ATOM 2999 O O . PHE B 1 10 ? 13.516 3.713 -14.656 1 36.12 10 PHE B O 1
ATOM 3006 N N . GLU B 1 11 ? 14.062 1.763 -14.234 1 47.78 11 GLU B N 1
ATOM 3007 C CA . GLU B 1 11 ? 13.672 1.805 -12.828 1 47.78 11 GLU B CA 1
ATOM 3008 C C . GLU B 1 11 ? 14.844 2.211 -11.938 1 47.78 11 GLU B C 1
ATOM 3010 O O . GLU B 1 11 ? 15.875 1.534 -11.922 1 47.78 11 GLU B O 1
ATOM 3015 N N . PRO B 1 12 ? 15.062 3.299 -11.539 1 50.31 12 PRO B N 1
ATOM 3016 C CA . PRO B 1 12 ? 16.219 3.684 -10.727 1 50.31 12 PRO B CA 1
ATOM 3017 C C . PRO B 1 12 ? 16.484 2.705 -9.586 1 50.31 12 PRO B C 1
ATOM 3019 O O . PRO B 1 12 ? 15.555 2.059 -9.094 1 50.31 12 PRO B O 1
ATOM 3022 N N . ASP B 1 13 ? 17.766 2.234 -9.328 1 56.78 13 ASP B N 1
ATOM 3023 C CA . ASP B 1 13 ? 18.328 1.3 -8.359 1 56.78 13 ASP B CA 1
ATOM 3024 C C . ASP B 1 13 ? 18.172 1.833 -6.934 1 56.78 13 ASP B C 1
ATOM 3026 O O . ASP B 1 13 ? 18.766 1.299 -5.996 1 56.78 13 ASP B O 1
ATOM 3030 N N . TYR B 1 14 ? 17.719 3.043 -6.711 1 61.84 14 TYR B N 1
ATOM 3031 C CA . TYR B 1 14 ? 17.656 3.48 -5.32 1 61.84 14 TYR B CA 1
ATOM 3032 C C . TYR B 1 14 ? 16.234 3.85 -4.93 1 61.84 14 TYR B C 1
ATOM 3034 O O . TYR B 1 14 ? 15.453 4.336 -5.758 1 61.84 14 TYR B O 1
ATOM 3042 N N . ALA B 1 15 ? 15.773 3.26 -3.811 1 69.5 15 ALA B N 1
ATOM 3043 C CA . ALA B 1 15 ? 14.461 3.58 -3.27 1 69.5 15 ALA B CA 1
ATOM 3044 C C . ALA B 1 15 ? 14.531 4.781 -2.33 1 69.5 15 ALA B C 1
ATOM 3046 O O . ALA B 1 15 ? 15.414 4.855 -1.474 1 69.5 15 ALA B O 1
ATOM 3047 N N . ILE B 1 16 ? 13.906 5.848 -2.539 1 79.5 16 ILE B N 1
ATOM 3048 C CA . ILE B 1 16 ? 13.844 7.008 -1.659 1 79.5 16 ILE B CA 1
ATOM 3049 C C . ILE B 1 16 ? 12.766 6.793 -0.593 1 79.5 16 ILE B C 1
ATOM 3051 O O . ILE B 1 16 ? 11.594 6.605 -0.916 1 79.5 16 ILE B O 1
ATOM 3055 N N . PRO B 1 17 ? 13.227 6.801 0.687 1 88.81 17 PRO B N 1
ATOM 3056 C CA . PRO B 1 17 ? 12.234 6.594 1.744 1 88.81 17 PRO B CA 1
ATOM 3057 C C . PRO B 1 17 ? 11.234 7.738 1.85 1 88.81 17 PRO B C 1
ATOM 3059 O O . PRO B 1 17 ? 11.594 8.898 1.647 1 88.81 17 PRO B O 1
ATOM 3062 N N . PRO B 1 18 ? 9.984 7.434 2.105 1 90.31 18 PRO B N 1
ATOM 3063 C CA . PRO B 1 18 ? 8.953 8.461 2.271 1 90.31 18 PRO B CA 1
ATOM 3064 C C . PRO B 1 18 ? 9.289 9.453 3.387 1 90.31 18 PRO B C 1
ATOM 3066 O O . PRO B 1 18 ? 8.805 10.586 3.375 1 90.31 18 PRO B O 1
ATOM 3069 N N . GLY B 1 19 ? 10.078 9.047 4.32 1 92.06 19 GLY B N 1
ATOM 3070 C CA . GLY B 1 19 ? 10.492 9.914 5.414 1 92.06 19 GLY B CA 1
ATOM 3071 C C . GLY B 1 19 ? 11.156 11.195 4.945 1 92.06 19 GLY B C 1
ATOM 3072 O O . GLY B 1 1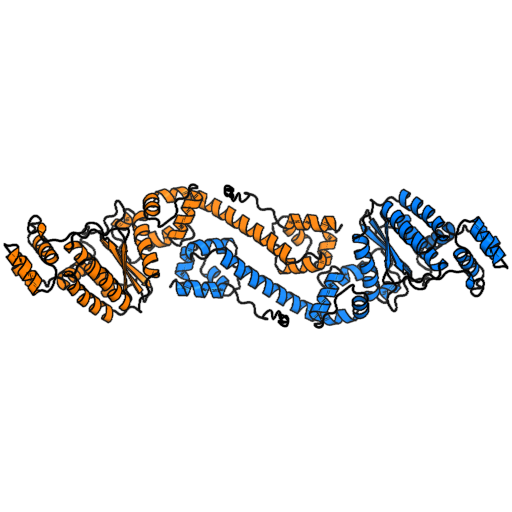9 ? 11.062 12.227 5.613 1 92.06 19 GLY B O 1
ATOM 3073 N N . GLU B 1 20 ? 11.852 11.117 3.82 1 90.94 20 GLU B N 1
ATOM 3074 C CA . GLU B 1 20 ? 12.492 12.305 3.266 1 90.94 20 GLU B CA 1
ATOM 3075 C C . GLU B 1 20 ? 11.453 13.359 2.881 1 90.94 20 GLU B C 1
ATOM 3077 O O . GLU B 1 20 ? 11.641 14.547 3.139 1 90.94 20 GLU B O 1
ATOM 3082 N N . THR B 1 21 ? 10.391 12.922 2.311 1 92.38 21 THR B N 1
ATOM 3083 C CA . THR B 1 21 ? 9.297 13.82 1.959 1 92.38 21 THR B CA 1
ATOM 3084 C C . THR B 1 21 ? 8.641 14.391 3.213 1 92.38 21 THR B C 1
ATOM 3086 O O . THR B 1 21 ? 8.258 15.562 3.242 1 92.38 21 THR B O 1
ATOM 3089 N N . LEU B 1 22 ? 8.492 13.586 4.223 1 94.44 22 LEU B N 1
ATOM 3090 C CA . LEU B 1 22 ? 7.938 14.039 5.492 1 94.44 22 LEU B CA 1
ATOM 3091 C C . LEU B 1 22 ? 8.812 15.117 6.113 1 94.44 22 LEU B C 1
ATOM 3093 O O . LEU B 1 22 ? 8.297 16.141 6.586 1 94.44 22 LEU B O 1
ATOM 3097 N N . LYS B 1 23 ? 10.086 14.914 6.066 1 93.19 23 LYS B N 1
ATOM 3098 C CA . LYS B 1 23 ? 11.031 15.891 6.59 1 93.19 23 LYS B CA 1
ATOM 3099 C C . LYS B 1 23 ? 10.906 17.219 5.859 1 93.19 23 LYS B C 1
ATOM 3101 O O . LYS B 1 23 ? 10.859 18.281 6.492 1 93.19 23 LYS B O 1
ATOM 3106 N N . GLU B 1 24 ? 10.805 17.141 4.594 1 92 24 GLU B N 1
ATOM 3107 C CA . GLU B 1 24 ? 10.656 18.328 3.777 1 92 24 GLU B CA 1
ATOM 3108 C C . GLU B 1 24 ? 9.344 19.062 4.098 1 92 24 GLU B C 1
ATOM 3110 O O . GLU B 1 24 ? 9.312 20.281 4.176 1 92 24 GLU B O 1
ATOM 3115 N N . THR B 1 25 ? 8.312 18.312 4.301 1 92.25 25 THR B N 1
ATOM 3116 C CA . THR B 1 25 ? 6.996 18.875 4.566 1 92.25 25 THR B CA 1
ATOM 3117 C C . THR B 1 25 ? 6.98 19.609 5.902 1 92.25 25 THR B C 1
ATOM 3119 O O . THR B 1 25 ? 6.488 20.734 5.992 1 92.25 25 THR B O 1
ATOM 3122 N N . ILE B 1 26 ? 7.555 19.047 6.914 1 91.12 26 ILE B N 1
ATOM 3123 C CA . ILE B 1 26 ? 7.512 19.656 8.242 1 91.12 26 ILE B CA 1
ATOM 3124 C C . ILE B 1 26 ? 8.43 20.875 8.273 1 91.12 26 ILE B C 1
ATOM 3126 O O . ILE B 1 26 ? 8.133 21.859 8.945 1 91.12 26 ILE B O 1
ATOM 3130 N N . GLU B 1 27 ? 9.508 20.844 7.523 1 86.69 27 GLU B N 1
ATOM 3131 C CA . GLU B 1 27 ? 10.391 22 7.414 1 86.69 27 GLU B CA 1
ATOM 3132 C C . GLU B 1 27 ? 9.695 23.172 6.719 1 86.69 27 GLU B C 1
ATOM 3134 O O . GLU B 1 27 ? 9.836 24.328 7.133 1 86.69 27 GLU B O 1
ATOM 3139 N N . LEU B 1 28 ? 8.938 22.844 5.77 1 83.19 28 LEU B N 1
ATOM 3140 C CA . LEU B 1 28 ? 8.203 23.859 5.035 1 83.19 28 LEU B CA 1
ATOM 3141 C C . LEU B 1 28 ? 7.164 24.531 5.93 1 83.19 28 LEU B C 1
ATOM 3143 O O . LEU B 1 28 ? 6.883 25.719 5.781 1 83.19 28 LEU B O 1
ATOM 3147 N N . LEU B 1 29 ? 6.652 23.781 6.867 1 83 29 LEU B N 1
ATOM 3148 C CA . LEU B 1 29 ? 5.609 24.297 7.754 1 83 29 LEU B CA 1
ATOM 3149 C C . LEU B 1 29 ? 6.219 24.922 9.008 1 83 29 LEU B C 1
ATOM 3151 O O . LEU B 1 29 ? 5.492 25.375 9.891 1 83 29 LEU B O 1
ATOM 3155 N N . GLY B 1 30 ? 7.582 24.844 9.094 1 79.38 30 GLY B N 1
ATOM 3156 C CA . GLY B 1 30 ? 8.266 25.391 10.258 1 79.38 30 GLY B CA 1
ATOM 3157 C C . GLY B 1 30 ? 7.992 24.625 11.531 1 79.38 30 GLY B C 1
ATOM 3158 O O . GLY B 1 30 ? 8.031 25.188 12.625 1 79.38 30 GLY B O 1
ATOM 3159 N N . MET B 1 31 ? 7.688 23.406 11.375 1 86.12 31 MET B N 1
ATOM 3160 C CA . MET B 1 31 ? 7.352 22.547 12.508 1 86.12 31 MET B CA 1
ATOM 3161 C C . MET B 1 31 ? 8.562 21.734 12.961 1 86.12 31 MET B C 1
ATOM 3163 O O . MET B 1 31 ? 9.312 21.219 12.125 1 86.12 31 MET B O 1
ATOM 3167 N N . THR B 1 32 ? 8.789 21.719 14.273 1 87.94 32 THR B N 1
ATOM 3168 C CA . THR B 1 32 ? 9.852 20.875 14.812 1 87.94 32 THR B CA 1
ATOM 3169 C C . THR B 1 32 ? 9.375 19.438 14.977 1 87.94 32 THR B C 1
ATOM 3171 O O . THR B 1 32 ? 8.172 19.172 14.977 1 87.94 32 THR B O 1
ATOM 3174 N N . GLN B 1 33 ? 10.297 18.531 15.102 1 90.25 33 GLN B N 1
ATOM 3175 C CA . GLN B 1 33 ? 9.945 17.125 15.32 1 90.25 33 GLN B CA 1
ATOM 3176 C C . GLN B 1 33 ? 9.188 16.953 16.641 1 90.25 33 GLN B C 1
ATOM 3178 O O . GLN B 1 33 ? 8.289 16.125 16.734 1 90.25 33 GLN B O 1
ATOM 3183 N N . LYS B 1 34 ? 9.57 17.75 17.562 1 89.81 34 LYS B N 1
ATOM 3184 C CA . LYS B 1 34 ? 8.898 17.688 18.859 1 89.81 34 LYS B CA 1
ATOM 3185 C C . LYS B 1 34 ? 7.438 18.125 18.734 1 89.81 34 LYS B C 1
ATOM 3187 O O . LYS B 1 34 ? 6.547 17.484 19.297 1 89.81 34 LYS B O 1
ATOM 3192 N N . GLU B 1 35 ? 7.219 19.219 18.047 1 90.81 35 GLU B N 1
ATOM 3193 C CA . GLU B 1 35 ? 5.855 19.688 17.828 1 90.81 35 GLU B CA 1
ATOM 3194 C C . GLU B 1 35 ? 5.039 18.656 17.047 1 90.81 35 GLU B C 1
ATOM 3196 O O . GLU B 1 35 ? 3.881 18.391 17.375 1 90.81 35 GLU B O 1
ATOM 3201 N N . LEU B 1 36 ? 5.684 18.094 16.016 1 94.56 36 LEU B N 1
ATOM 3202 C CA . LEU B 1 36 ? 5.016 17.062 15.242 1 94.56 36 LEU B CA 1
ATOM 3203 C C . LEU B 1 36 ? 4.621 15.883 16.125 1 94.56 36 LEU B C 1
ATOM 3205 O O . LEU B 1 36 ? 3.529 15.328 15.984 1 94.56 36 LEU B O 1
ATOM 3209 N N . SER B 1 37 ? 5.508 15.445 16.953 1 96.56 37 SER B N 1
ATOM 3210 C CA . SER B 1 37 ? 5.242 14.352 17.875 1 96.56 37 SER B CA 1
ATOM 3211 C C . SER B 1 37 ? 4.02 14.641 18.734 1 96.56 37 SER B C 1
ATOM 3213 O O . SER B 1 37 ? 3.135 13.789 18.875 1 96.56 37 SER B O 1
ATOM 3215 N N . THR B 1 38 ? 3.926 15.836 19.219 1 94.38 38 THR B N 1
ATOM 3216 C CA . THR B 1 38 ? 2.812 16.219 20.078 1 94.38 38 THR B CA 1
ATOM 3217 C C . THR B 1 38 ? 1.505 16.25 19.297 1 94.38 38 THR B C 1
ATOM 3219 O O . THR B 1 38 ? 0.493 15.703 19.75 1 94.38 38 THR B O 1
ATOM 3222 N N . ARG B 1 39 ? 1.546 16.828 18.141 1 95.56 39 ARG B N 1
ATOM 3223 C CA . ARG B 1 39 ? 0.343 16.984 17.344 1 95.56 39 ARG B CA 1
ATOM 3224 C C . ARG B 1 39 ? -0.157 15.633 16.828 1 95.56 39 ARG B C 1
ATOM 3226 O O . ARG B 1 39 ? -1.364 15.422 16.703 1 95.56 39 ARG B O 1
ATOM 3233 N N . THR B 1 40 ? 0.769 14.719 16.609 1 96.56 40 THR B N 1
ATOM 3234 C CA . THR B 1 40 ? 0.401 13.43 16.031 1 96.56 40 THR B CA 1
ATOM 3235 C C . THR B 1 40 ? 0.143 12.398 17.125 1 96.56 40 THR B C 1
ATOM 3237 O O . THR B 1 40 ? -0.539 11.398 16.891 1 96.56 40 THR B O 1
ATOM 3240 N N . GLY B 1 41 ? 0.753 12.555 18.234 1 95.25 41 GLY B N 1
ATOM 3241 C CA . GLY B 1 41 ? 0.694 11.555 19.281 1 95.25 41 GLY B CA 1
ATOM 3242 C C . GLY B 1 41 ? 1.712 10.438 19.109 1 95.25 41 GLY B C 1
ATOM 3243 O O . GLY B 1 41 ? 1.727 9.484 19.891 1 95.25 41 GLY B O 1
ATOM 3244 N N . LEU B 1 42 ? 2.535 10.57 18.109 1 95.62 42 LEU B N 1
ATOM 3245 C CA . LEU B 1 42 ? 3.604 9.602 17.906 1 95.62 42 LEU B CA 1
ATOM 3246 C C . LEU B 1 42 ? 4.832 9.953 18.734 1 95.62 42 LEU B C 1
ATOM 3248 O O . LEU B 1 42 ? 5.141 11.133 18.922 1 95.62 42 LEU B O 1
ATOM 3252 N N . SER B 1 43 ? 5.547 8.977 19.172 1 95.38 43 SER B N 1
ATOM 3253 C CA . SER B 1 43 ? 6.766 9.242 19.922 1 95.38 43 SER B CA 1
ATOM 3254 C C . SER B 1 43 ? 7.855 9.828 19.031 1 95.38 43 SER B C 1
ATOM 3256 O O . SER B 1 43 ? 7.867 9.586 17.812 1 95.38 43 SER B O 1
ATOM 3258 N N . VAL B 1 44 ? 8.719 10.547 19.656 1 94.19 44 VAL B N 1
ATOM 3259 C CA . VAL B 1 44 ? 9.859 11.109 18.922 1 94.19 44 VAL B CA 1
ATOM 3260 C C . VAL B 1 44 ? 10.695 9.977 18.328 1 94.19 44 VAL B C 1
ATOM 3262 O O . VAL B 1 44 ? 11.211 10.102 17.219 1 94.19 44 VAL B O 1
ATOM 3265 N N . GLN B 1 45 ? 10.797 8.961 19.031 1 93.88 45 GLN B N 1
ATOM 3266 C CA . GLN B 1 45 ? 11.547 7.805 18.547 1 93.88 45 GLN B CA 1
ATOM 3267 C C . GLN B 1 45 ? 10.914 7.227 17.297 1 93.88 45 GLN B C 1
ATOM 3269 O O . GLN B 1 45 ? 11.617 6.938 16.312 1 93.88 45 GLN B O 1
ATOM 3274 N N . SER B 1 46 ? 9.648 7.012 17.344 1 94.75 46 SER B N 1
ATOM 3275 C CA . SER B 1 46 ? 8.938 6.488 16.172 1 94.75 46 SER B CA 1
ATOM 3276 C C . SER B 1 46 ? 9.102 7.406 14.969 1 94.75 46 SER B C 1
ATOM 3278 O O . SER B 1 46 ? 9.336 6.938 13.859 1 94.75 46 SER B O 1
ATOM 3280 N N . LEU B 1 47 ? 8.992 8.688 15.227 1 95.56 47 LEU B N 1
ATOM 3281 C CA . LEU B 1 47 ? 9.117 9.664 14.148 1 95.56 47 LEU B CA 1
ATOM 3282 C C . LEU B 1 47 ? 10.523 9.633 13.555 1 95.56 47 LEU B C 1
ATOM 3284 O O . LEU B 1 47 ? 10.68 9.711 12.328 1 95.56 47 LEU B O 1
ATOM 3288 N N . ASN B 1 48 ? 11.477 9.516 14.375 1 93.75 48 ASN B N 1
ATOM 3289 C CA . ASN B 1 48 ? 12.852 9.422 13.906 1 93.75 48 ASN B CA 1
ATOM 3290 C C . ASN B 1 48 ? 13.055 8.203 13.008 1 93.75 48 ASN B C 1
ATOM 3292 O O . ASN B 1 48 ? 13.719 8.289 11.977 1 93.75 48 ASN B O 1
ATOM 3296 N N . LYS B 1 49 ? 12.555 7.129 13.422 1 94.69 49 LYS B N 1
ATOM 3297 C CA . LYS B 1 49 ? 12.656 5.895 12.648 1 94.69 49 LYS B CA 1
ATOM 3298 C C . LYS B 1 49 ? 11.93 6.023 11.312 1 94.69 49 LYS B C 1
ATOM 3300 O O . LYS B 1 49 ? 12.398 5.516 10.289 1 94.69 49 LYS B O 1
ATOM 3305 N N . ILE B 1 50 ? 10.766 6.68 11.273 1 94.25 50 ILE B N 1
ATOM 3306 C CA . ILE B 1 50 ? 10 6.902 10.055 1 94.25 50 ILE B CA 1
ATOM 3307 C C . ILE B 1 50 ? 10.789 7.797 9.102 1 94.25 50 ILE B C 1
ATOM 3309 O O . ILE B 1 50 ? 10.883 7.512 7.902 1 94.25 50 ILE B O 1
ATOM 3313 N N . LEU B 1 51 ? 11.375 8.805 9.664 1 92.19 51 LEU B N 1
ATOM 3314 C CA . LEU B 1 51 ? 12.133 9.766 8.867 1 92.19 51 LEU B CA 1
ATOM 3315 C C . LEU B 1 51 ? 13.344 9.094 8.219 1 92.19 51 LEU B C 1
ATOM 3317 O O . LEU B 1 51 ? 13.727 9.445 7.102 1 92.19 51 LEU B O 1
ATOM 3321 N N . LYS B 1 52 ? 13.891 8.086 8.859 1 89.19 52 LYS B N 1
ATOM 3322 C CA . LYS B 1 52 ? 15.07 7.379 8.359 1 89.19 52 LYS B CA 1
ATOM 3323 C C . LYS B 1 52 ? 14.672 6.199 7.48 1 89.19 52 LYS B C 1
ATOM 3325 O O . LYS B 1 52 ? 15.531 5.535 6.898 1 89.19 52 LYS B O 1
ATOM 3330 N N . GLY B 1 53 ? 13.438 5.895 7.473 1 86.81 53 GLY B N 1
ATOM 3331 C CA . GLY B 1 53 ? 12.969 4.789 6.648 1 86.81 53 GLY B CA 1
ATOM 3332 C C . GLY B 1 53 ? 13.055 3.447 7.352 1 86.81 53 GLY B C 1
ATOM 3333 O O . GLY B 1 53 ? 12.859 2.402 6.727 1 86.81 53 GLY B O 1
ATOM 3334 N N . GLU B 1 54 ? 13.312 3.385 8.602 1 89.81 54 GLU B N 1
ATOM 3335 C CA . GLU B 1 54 ? 13.445 2.152 9.375 1 89.81 54 GLU B CA 1
ATOM 3336 C C . GLU B 1 54 ? 12.078 1.625 9.797 1 89.81 54 GLU B C 1
ATOM 3338 O O . GLU B 1 54 ? 11.906 0.424 10.023 1 89.81 54 GLU B O 1
ATOM 3343 N N . GLN B 1 55 ? 11.203 2.535 9.984 1 92.12 55 GLN B N 1
ATOM 3344 C CA . GLN B 1 55 ? 9.82 2.203 10.297 1 92.12 55 GLN B CA 1
ATOM 3345 C C . GLN B 1 55 ? 8.875 2.678 9.195 1 92.12 55 GLN B C 1
ATOM 3347 O O . GLN B 1 55 ? 9.008 3.799 8.695 1 92.12 55 GLN B O 1
ATOM 3352 N N . PRO B 1 56 ? 7.992 1.803 8.797 1 92.19 56 PRO B N 1
ATOM 3353 C CA . PRO B 1 56 ? 7.078 2.193 7.715 1 92.19 56 PRO B CA 1
ATOM 3354 C C . PRO B 1 56 ? 6.012 3.182 8.18 1 92.19 56 PRO B C 1
ATOM 3356 O O . PRO B 1 56 ? 5.648 3.197 9.359 1 92.19 56 PRO B O 1
ATOM 3359 N N . ILE B 1 57 ? 5.582 4.07 7.25 1 94.75 57 ILE B N 1
ATOM 3360 C CA . ILE B 1 57 ? 4.383 4.871 7.477 1 94.75 57 ILE B CA 1
ATOM 3361 C C . ILE B 1 57 ? 3.141 4.004 7.305 1 94.75 57 ILE B C 1
ATOM 3363 O O . ILE B 1 57 ? 2.744 3.695 6.176 1 94.75 57 ILE B O 1
ATOM 3367 N N . SER B 1 58 ? 2.572 3.582 8.406 1 94.06 58 SER B N 1
ATOM 3368 C CA . SER B 1 58 ? 1.367 2.762 8.352 1 94.06 58 SER B CA 1
ATOM 3369 C C . SER B 1 58 ? 0.169 3.572 7.871 1 94.06 58 SER B C 1
ATOM 3371 O O . SER B 1 58 ? 0.243 4.797 7.766 1 94.06 58 SER B O 1
ATOM 3373 N N . TYR B 1 59 ? -0.854 2.896 7.574 1 94.06 59 TYR B N 1
ATOM 3374 C CA . TYR B 1 59 ? -2.074 3.576 7.156 1 94.06 59 TYR B CA 1
ATOM 3375 C C . TYR B 1 59 ? -2.635 4.434 8.289 1 94.06 59 TYR B C 1
ATOM 3377 O O . TYR B 1 59 ? -3.166 5.52 8.047 1 94.06 59 TYR B O 1
ATOM 3385 N N . GLU B 1 60 ? -2.537 3.969 9.469 1 95.25 60 GLU B N 1
ATOM 3386 C CA . GLU B 1 60 ? -2.938 4.754 10.633 1 95.25 60 GLU B CA 1
ATOM 3387 C C . GLU B 1 60 ? -2.104 6.027 10.75 1 95.25 60 GLU B C 1
ATOM 3389 O O . GLU B 1 60 ? -2.648 7.113 10.969 1 95.25 60 GLU B O 1
ATOM 3394 N N . THR B 1 61 ? -0.818 5.844 10.641 1 96.19 61 THR B N 1
ATOM 3395 C CA . THR B 1 61 ? 0.083 6.988 10.719 1 96.19 61 THR B CA 1
ATOM 3396 C C . THR B 1 61 ? -0.218 7.984 9.602 1 96.19 61 THR B C 1
ATOM 3398 O O . THR B 1 61 ? -0.18 9.195 9.82 1 96.19 61 THR B O 1
ATOM 3401 N N . ALA B 1 62 ? -0.519 7.445 8.414 1 96.69 62 ALA B N 1
ATOM 3402 C CA . ALA B 1 62 ? -0.85 8.312 7.285 1 96.69 62 ALA B CA 1
ATOM 3403 C C . ALA B 1 62 ? -2.088 9.148 7.582 1 96.69 62 ALA B C 1
ATOM 3405 O O . ALA B 1 62 ? -2.125 10.344 7.273 1 96.69 62 ALA B O 1
ATOM 3406 N N . ASN B 1 63 ? -3.049 8.562 8.164 1 96.06 63 ASN B N 1
ATOM 3407 C CA . ASN B 1 63 ? -4.254 9.289 8.547 1 96.06 63 ASN B CA 1
ATOM 3408 C C . ASN B 1 63 ? -3.949 10.391 9.555 1 96.06 63 ASN B C 1
ATOM 3410 O O . ASN B 1 63 ? -4.48 11.5 9.453 1 96.06 63 ASN B O 1
ATOM 3414 N N . ILE B 1 64 ? -3.139 10.031 10.477 1 96.88 64 ILE B N 1
ATOM 3415 C CA . ILE B 1 64 ? -2.725 10.977 11.5 1 96.88 64 ILE B CA 1
ATOM 3416 C C . ILE B 1 64 ? -1.987 12.148 10.859 1 96.88 64 ILE B C 1
ATOM 3418 O O . ILE B 1 64 ? -2.264 13.312 11.172 1 96.88 64 ILE B O 1
ATOM 3422 N N . LEU B 1 65 ? -1.088 11.844 9.984 1 96.62 65 LEU B N 1
ATOM 3423 C CA . LEU B 1 65 ? -0.31 12.875 9.297 1 96.62 65 LEU B CA 1
ATOM 3424 C C . LEU B 1 65 ? -1.212 13.773 8.461 1 96.62 65 LEU B C 1
ATOM 3426 O O . LEU B 1 65 ? -0.95 14.969 8.328 1 96.62 65 LEU B O 1
ATOM 3430 N N . GLU B 1 66 ? -2.213 13.172 7.852 1 96.69 66 GLU B N 1
ATOM 3431 C CA . GLU B 1 66 ? -3.158 13.969 7.07 1 96.69 66 GLU B CA 1
ATOM 3432 C C . GLU B 1 66 ? -3.811 15.047 7.926 1 96.69 66 GLU B C 1
ATOM 3434 O O . GLU B 1 66 ? -3.918 16.203 7.504 1 96.69 66 GLU B O 1
ATOM 3439 N N . LEU B 1 67 ? -4.191 14.664 9.117 1 96.12 67 LEU B N 1
ATOM 3440 C CA . LEU B 1 67 ? -4.844 15.602 10.023 1 96.12 67 LEU B CA 1
ATOM 3441 C C . LEU B 1 67 ? -3.9 16.734 10.414 1 96.12 67 LEU B C 1
ATOM 3443 O O . LEU B 1 67 ? -4.309 17.891 10.484 1 96.12 67 LEU B O 1
ATOM 3447 N N . VAL B 1 68 ? -2.701 16.422 10.625 1 96.25 68 VAL B N 1
ATOM 3448 C CA . VAL B 1 68 ? -1.756 17.359 11.219 1 96.25 68 VAL B CA 1
ATOM 3449 C C . VAL B 1 68 ? -1.127 18.219 10.125 1 96.25 68 VAL B C 1
ATOM 3451 O O . VAL B 1 68 ? -0.921 19.422 10.32 1 96.25 68 VAL B O 1
ATOM 3454 N N . LEU B 1 69 ? -0.89 17.625 8.961 1 94.94 69 LEU B N 1
ATOM 3455 C CA . LEU B 1 69 ? -0.109 18.328 7.938 1 94.94 69 LEU B CA 1
ATOM 3456 C C . LEU B 1 69 ? -0.999 18.766 6.785 1 94.94 69 LEU B C 1
ATOM 3458 O O . LEU B 1 69 ? -0.562 19.516 5.914 1 94.94 69 LEU B O 1
ATOM 3462 N N . ASN B 1 70 ? -2.176 18.328 6.754 1 92.81 70 ASN B N 1
ATOM 3463 C CA . ASN B 1 70 ? -3.129 18.641 5.691 1 92.81 70 ASN B CA 1
ATOM 3464 C C . ASN B 1 70 ? -2.641 18.141 4.336 1 92.81 70 ASN B C 1
ATOM 3466 O O . ASN B 1 70 ? -2.727 18.859 3.338 1 92.81 70 ASN B O 1
ATOM 3470 N N . VAL B 1 71 ? -1.957 17.047 4.359 1 94 71 VAL B N 1
ATOM 3471 C CA . VAL B 1 71 ? -1.585 16.281 3.18 1 94 71 VAL B CA 1
ATOM 3472 C C . VAL B 1 71 ? -2.377 14.969 3.148 1 94 71 VAL B C 1
ATOM 3474 O O . VAL B 1 71 ? -2.447 14.25 4.148 1 94 71 VAL B O 1
ATOM 3477 N N . PRO B 1 72 ? -2.969 14.75 2.047 1 95.19 72 PRO B N 1
ATOM 3478 C CA . PRO B 1 72 ? -3.824 13.562 2.004 1 95.19 72 PRO B CA 1
ATOM 3479 C C . PRO B 1 72 ? -3.084 12.289 2.402 1 95.19 72 PRO B C 1
ATOM 3481 O O . PRO B 1 72 ? -1.935 12.086 2.004 1 95.19 72 PRO B O 1
ATOM 3484 N N . ALA B 1 73 ? -3.732 11.453 3.158 1 95.88 73 ALA B N 1
ATOM 3485 C CA . ALA B 1 73 ? -3.16 10.188 3.611 1 95.88 73 ALA B CA 1
ATOM 3486 C C . ALA B 1 73 ? -2.729 9.328 2.43 1 95.88 73 ALA B C 1
ATOM 3488 O O . ALA B 1 73 ? -1.73 8.609 2.512 1 95.88 73 ALA B O 1
ATOM 3489 N N . SER B 1 74 ? -3.457 9.438 1.321 1 94 74 SER B N 1
ATOM 3490 C CA . SER B 1 74 ? -3.158 8.641 0.138 1 94 74 SER B CA 1
ATOM 3491 C C . SER B 1 74 ? -1.768 8.945 -0.403 1 94 74 SER B C 1
ATOM 3493 O O . SER B 1 74 ? -1.095 8.07 -0.944 1 94 74 SER B O 1
ATOM 3495 N N . MET B 1 75 ? -1.373 10.164 -0.264 1 95 75 MET B N 1
ATOM 3496 C CA . MET B 1 75 ? -0.038 10.539 -0.723 1 95 75 MET B CA 1
ATOM 3497 C C . MET B 1 75 ? 1.035 9.797 0.062 1 95 75 MET B C 1
ATOM 3499 O O . MET B 1 75 ? 1.947 9.211 -0.526 1 95 75 MET B O 1
ATOM 3503 N N . TRP B 1 76 ? 0.931 9.812 1.333 1 95 76 TRP B N 1
ATOM 3504 C CA . TRP B 1 76 ? 1.887 9.117 2.191 1 95 76 TRP B CA 1
ATOM 3505 C C . TRP B 1 76 ? 1.866 7.617 1.932 1 95 76 TRP B C 1
ATOM 3507 O O . TRP B 1 76 ? 2.92 6.98 1.844 1 95 76 TRP B O 1
ATOM 3517 N N . ASN B 1 77 ? 0.664 7.066 1.789 1 94.31 77 ASN B N 1
ATOM 3518 C CA . ASN B 1 77 ? 0.509 5.641 1.518 1 94.31 77 ASN B CA 1
ATOM 3519 C C . ASN B 1 77 ? 1.165 5.25 0.197 1 94.31 77 ASN B C 1
ATOM 3521 O O . ASN B 1 77 ? 1.821 4.207 0.109 1 94.31 77 ASN B O 1
ATOM 3525 N N . ASN B 1 78 ? 0.973 6.059 -0.76 1 91.88 78 ASN B N 1
ATOM 3526 C CA . ASN B 1 78 ? 1.549 5.789 -2.072 1 91.88 78 ASN B CA 1
ATOM 3527 C C . ASN B 1 78 ? 3.074 5.84 -2.037 1 91.88 78 ASN B C 1
ATOM 3529 O O . ASN B 1 78 ? 3.742 4.984 -2.619 1 91.88 78 ASN B O 1
ATOM 3533 N N . LEU B 1 79 ? 3.604 6.855 -1.394 1 92.5 79 LEU B N 1
ATOM 3534 C CA . LEU B 1 79 ? 5.051 6.969 -1.264 1 92.5 79 LEU B CA 1
ATOM 3535 C C . LEU B 1 79 ? 5.629 5.746 -0.555 1 92.5 79 LEU B C 1
ATOM 3537 O O . LEU B 1 79 ? 6.645 5.195 -0.988 1 92.5 79 LEU B O 1
ATOM 3541 N N . GLU B 1 80 ? 4.961 5.336 0.458 1 93.44 80 GLU B N 1
ATOM 3542 C CA . GLU B 1 80 ? 5.41 4.172 1.221 1 93.44 80 GLU B CA 1
ATOM 3543 C C . GLU B 1 80 ? 5.328 2.898 0.383 1 93.44 80 GLU B C 1
ATOM 3545 O O . GLU B 1 80 ? 6.258 2.088 0.387 1 93.44 80 GLU B O 1
ATOM 3550 N N . ALA B 1 81 ? 4.301 2.738 -0.291 1 91.38 81 ALA B N 1
ATOM 3551 C CA . ALA B 1 81 ? 4.105 1.57 -1.146 1 91.38 81 ALA B CA 1
ATOM 3552 C C . ALA B 1 81 ? 5.207 1.47 -2.197 1 91.38 81 ALA B C 1
ATOM 3554 O O . ALA B 1 81 ? 5.785 0.4 -2.396 1 91.38 81 ALA B O 1
ATOM 3555 N N . GLN B 1 82 ? 5.461 2.574 -2.83 1 89.94 82 GLN B N 1
ATOM 3556 C CA . GLN B 1 82 ? 6.496 2.605 -3.861 1 89.94 82 GLN B CA 1
ATOM 3557 C C . GLN B 1 82 ? 7.859 2.244 -3.281 1 89.94 82 GLN B C 1
ATOM 3559 O O . GLN B 1 82 ? 8.609 1.473 -3.883 1 89.94 82 GLN B O 1
ATOM 3564 N N . TYR B 1 83 ? 8.164 2.781 -2.213 1 91.19 83 TYR B N 1
ATOM 3565 C CA . TYR B 1 83 ? 9.438 2.521 -1.544 1 91.19 83 TYR B CA 1
ATOM 3566 C C . TYR B 1 83 ? 9.57 1.046 -1.187 1 91.19 83 TYR B C 1
ATOM 3568 O O . TYR B 1 83 ? 10.594 0.424 -1.471 1 91.19 83 TYR B O 1
ATOM 3576 N N . ARG B 1 84 ? 8.508 0.49 -0.622 1 91.12 84 ARG B N 1
ATOM 3577 C CA . ARG B 1 84 ? 8.531 -0.902 -0.184 1 91.12 84 ARG B CA 1
ATOM 3578 C C . ARG B 1 84 ? 8.594 -1.851 -1.376 1 91.12 84 ARG B C 1
ATOM 3580 O O . ARG B 1 84 ? 9.266 -2.879 -1.322 1 91.12 84 ARG B O 1
ATOM 3587 N N . GLU B 1 85 ? 7.855 -1.58 -2.326 1 90.75 85 GLU B N 1
ATOM 3588 C CA . GLU B 1 85 ? 7.895 -2.391 -3.539 1 90.75 85 GLU B CA 1
ATOM 3589 C C . GLU B 1 85 ? 9.297 -2.424 -4.133 1 90.75 85 GLU B C 1
ATOM 3591 O O . GLU B 1 85 ? 9.789 -3.484 -4.527 1 90.75 85 GLU B O 1
ATOM 3596 N N . GLN B 1 86 ? 9.891 -1.258 -4.227 1 90.44 86 GLN B N 1
ATOM 3597 C CA . GLN B 1 86 ? 11.242 -1.171 -4.773 1 90.44 86 GLN B CA 1
ATOM 3598 C C . GLN B 1 86 ? 12.234 -1.952 -3.918 1 90.44 86 GLN B C 1
ATOM 3600 O O . GLN B 1 86 ? 13.109 -2.646 -4.445 1 90.44 86 GLN B O 1
ATOM 3605 N N . LEU B 1 87 ? 12.133 -1.8 -2.648 1 89.56 87 LEU B N 1
ATOM 3606 C CA . LEU B 1 87 ? 13 -2.539 -1.744 1 89.56 87 LEU B CA 1
ATOM 3607 C C . LEU B 1 87 ? 12.852 -4.043 -1.946 1 89.56 87 LEU B C 1
ATOM 3609 O O . LEU B 1 87 ? 13.844 -4.773 -1.977 1 89.56 87 LEU B O 1
ATOM 3613 N N . ALA B 1 88 ? 11.625 -4.488 -2.045 1 92.25 88 ALA B N 1
ATOM 3614 C CA . ALA B 1 88 ? 11.344 -5.906 -2.236 1 92.25 88 ALA B CA 1
ATOM 3615 C C . ALA B 1 88 ? 11.961 -6.414 -3.539 1 92.25 88 ALA B C 1
ATOM 3617 O O . ALA B 1 88 ? 12.484 -7.531 -3.592 1 92.25 88 ALA B O 1
ATOM 3618 N N . LYS B 1 89 ? 11.852 -5.688 -4.551 1 91 89 LYS B N 1
ATOM 3619 C CA . LYS B 1 89 ? 12.43 -6.059 -5.836 1 91 89 LYS B CA 1
ATOM 3620 C C . LYS B 1 89 ? 13.953 -6.168 -5.746 1 91 89 LYS B C 1
ATOM 3622 O O . LYS B 1 89 ? 14.547 -7.098 -6.289 1 91 89 LYS B O 1
ATOM 3627 N N . VAL B 1 90 ? 14.539 -5.207 -5.105 1 90.88 90 VAL B N 1
ATOM 3628 C CA . VAL B 1 90 ? 15.984 -5.195 -4.945 1 90.88 90 VAL B CA 1
ATOM 3629 C C . VAL B 1 90 ? 16.422 -6.422 -4.148 1 90.88 90 VAL B C 1
ATOM 3631 O O . VAL B 1 90 ? 17.406 -7.082 -4.508 1 90.88 90 VAL B O 1
ATOM 3634 N N . HIS B 1 91 ? 15.711 -6.691 -3.109 1 92.25 91 HIS B N 1
ATOM 3635 C CA . HIS B 1 91 ? 16.031 -7.852 -2.281 1 92.25 91 HIS B CA 1
ATOM 3636 C C . HIS B 1 91 ? 15.883 -9.148 -3.068 1 92.25 91 HIS B C 1
ATOM 3638 O O . HIS B 1 91 ? 16.719 -10.047 -2.949 1 92.25 91 HIS B O 1
ATOM 3644 N N . GLU B 1 92 ? 14.867 -9.25 -3.793 1 93.5 92 GLU B N 1
ATOM 3645 C CA . GLU B 1 92 ? 14.648 -10.43 -4.621 1 93.5 92 GLU B CA 1
ATOM 3646 C C . GLU B 1 92 ? 15.781 -10.617 -5.629 1 93.5 92 GLU B C 1
ATOM 3648 O O . GLU B 1 92 ? 16.281 -11.727 -5.809 1 93.5 92 GLU B O 1
ATOM 3653 N N . ARG B 1 93 ? 16.125 -9.555 -6.27 1 93.5 93 ARG B N 1
ATOM 3654 C CA . ARG B 1 93 ? 17.188 -9.617 -7.277 1 93.5 93 ARG B CA 1
ATOM 3655 C C . ARG B 1 93 ? 18.5 -10.07 -6.664 1 93.5 93 ARG B C 1
ATOM 3657 O O . ARG B 1 93 ? 19.219 -10.875 -7.262 1 93.5 93 ARG B O 1
ATOM 3664 N N . LYS B 1 94 ? 18.797 -9.562 -5.555 1 93.75 94 LYS B N 1
ATOM 3665 C CA . LYS B 1 94 ? 20.016 -9.969 -4.863 1 93.75 94 LYS B CA 1
ATOM 3666 C C . LYS B 1 94 ? 20.016 -11.469 -4.574 1 93.75 94 LYS B C 1
ATOM 3668 O O . LYS B 1 94 ? 21.016 -12.148 -4.777 1 93.75 94 LYS B O 1
ATOM 3673 N N . ARG B 1 95 ? 18.922 -11.945 -4.109 1 93.25 95 ARG B N 1
ATOM 3674 C CA . ARG B 1 95 ? 18.781 -13.367 -3.805 1 93.25 95 ARG B CA 1
ATOM 3675 C C . ARG B 1 95 ? 18.922 -14.211 -5.062 1 93.25 95 ARG B C 1
ATOM 3677 O O . ARG B 1 95 ? 19.578 -15.258 -5.039 1 93.25 95 ARG B O 1
ATOM 3684 N N . LEU B 1 96 ? 18.328 -13.789 -6.125 1 95.25 96 LEU B N 1
ATOM 3685 C CA . LEU B 1 96 ? 18.375 -14.516 -7.391 1 95.25 96 LEU B CA 1
ATOM 3686 C C . LEU B 1 96 ? 19.781 -14.539 -7.961 1 95.25 96 LEU B C 1
ATOM 3688 O O . LEU B 1 96 ? 20.219 -15.547 -8.531 1 95.25 96 LEU B O 1
ATOM 3692 N N . LYS B 1 97 ? 20.469 -13.445 -7.785 1 95.31 97 LYS B N 1
ATOM 3693 C CA . LYS B 1 97 ? 21.828 -13.336 -8.305 1 95.31 97 LYS B CA 1
ATOM 3694 C C . LYS B 1 97 ? 22.734 -14.398 -7.695 1 95.31 97 LYS B C 1
ATOM 3696 O O . LYS B 1 97 ? 23.672 -14.883 -8.352 1 95.31 97 LYS B O 1
ATOM 3701 N N . GLU B 1 98 ? 22.422 -14.797 -6.535 1 95.12 98 GLU B N 1
ATOM 3702 C CA . GLU B 1 98 ? 23.234 -15.781 -5.82 1 95.12 98 GLU B CA 1
ATOM 3703 C C . GLU B 1 98 ? 23 -17.188 -6.359 1 95.12 98 GLU B C 1
ATOM 3705 O O . GLU B 1 98 ? 23.766 -18.109 -6.059 1 95.12 98 GLU B O 1
ATOM 3710 N N . ASN B 1 99 ? 21.984 -17.422 -7.195 1 95.88 99 ASN B N 1
ATOM 3711 C CA . ASN B 1 99 ? 21.625 -18.766 -7.637 1 95.88 99 ASN B CA 1
ATOM 3712 C C . ASN B 1 99 ? 21.672 -18.891 -9.156 1 95.88 99 ASN B C 1
ATOM 3714 O O . ASN B 1 99 ? 20.969 -19.734 -9.734 1 95.88 99 ASN B O 1
ATOM 3718 N N . LEU B 1 100 ? 22.469 -18.109 -9.812 1 96.19 100 LEU B N 1
ATOM 3719 C CA . LEU B 1 100 ? 22.516 -18.062 -11.266 1 96.19 100 LEU B CA 1
ATOM 3720 C C . LEU B 1 100 ? 23.062 -19.359 -11.836 1 96.19 100 LEU B C 1
ATOM 3722 O O . LEU B 1 100 ? 22.688 -19.766 -12.938 1 96.19 100 LEU B O 1
ATOM 3726 N N . GLU B 1 101 ? 23.859 -20.047 -11.086 1 95.62 101 GLU B N 1
ATOM 3727 C CA . GLU B 1 101 ? 24.484 -21.281 -11.547 1 95.62 101 GLU B CA 1
ATOM 3728 C C . GLU B 1 101 ? 23.438 -22.375 -11.773 1 95.62 101 GLU B C 1
ATOM 3730 O O . GLU B 1 101 ? 23.625 -23.25 -12.609 1 95.62 101 GLU B O 1
ATOM 3735 N N . TRP B 1 102 ? 22.359 -22.297 -11.039 1 94.94 102 TRP B N 1
ATOM 3736 C CA . TRP B 1 102 ? 21.281 -23.266 -11.148 1 94.94 102 TRP B CA 1
ATOM 3737 C C . TRP B 1 102 ? 20.688 -23.266 -12.555 1 94.94 102 TRP B C 1
ATOM 3739 O O . TRP B 1 102 ? 20.219 -24.297 -13.031 1 94.94 102 TRP B O 1
ATOM 3749 N N . LEU B 1 103 ? 20.812 -22.203 -13.289 1 95 103 LEU B N 1
ATOM 3750 C CA . LEU B 1 103 ? 20.281 -22.062 -14.633 1 95 103 LEU B CA 1
ATOM 3751 C C . LEU B 1 103 ? 20.953 -23.047 -15.586 1 95 103 LEU B C 1
ATOM 3753 O O . LEU B 1 103 ? 20.344 -23.484 -16.562 1 95 103 LEU B O 1
ATOM 3757 N N . LYS B 1 104 ? 22.109 -23.359 -15.234 1 93.25 104 LYS B N 1
ATOM 3758 C CA . LYS B 1 104 ? 22.875 -24.266 -16.094 1 93.25 104 LYS B CA 1
ATOM 3759 C C . LYS B 1 104 ? 22.312 -25.688 -16.031 1 93.25 104 LYS B C 1
ATOM 3761 O O . LYS B 1 104 ? 22.562 -26.484 -16.922 1 93.25 104 LYS B O 1
ATOM 3766 N N . THR B 1 105 ? 21.625 -25.953 -15 1 92 105 THR B N 1
ATOM 3767 C CA . THR B 1 105 ? 21.094 -27.297 -14.82 1 92 105 THR B CA 1
ATOM 3768 C C . THR B 1 105 ? 19.734 -27.438 -15.516 1 92 105 THR B C 1
ATOM 3770 O O . THR B 1 105 ? 19.188 -28.531 -15.602 1 92 105 THR B O 1
ATOM 3773 N N . ILE B 1 106 ? 19.188 -26.375 -15.977 1 94.25 106 ILE B N 1
ATOM 3774 C CA . ILE B 1 106 ? 17.891 -26.344 -16.625 1 94.25 106 ILE B CA 1
ATOM 3775 C C . ILE B 1 106 ? 18.062 -26.156 -18.141 1 94.25 106 ILE B C 1
ATOM 3777 O O . ILE B 1 106 ? 18.953 -25.422 -18.578 1 94.25 106 ILE B O 1
ATOM 3781 N N . PRO B 1 107 ? 17.297 -26.875 -18.922 1 94.12 107 PRO B N 1
ATOM 3782 C CA . PRO B 1 107 ? 17.375 -26.672 -20.359 1 94.12 107 PRO B CA 1
ATOM 3783 C C . PRO B 1 107 ? 16.688 -25.391 -20.828 1 94.12 107 PRO B C 1
ATOM 3785 O O . PRO B 1 107 ? 15.688 -25.453 -21.547 1 94.12 107 PRO B O 1
ATOM 3788 N N . VAL B 1 108 ? 17.281 -24.25 -20.578 1 95.81 108 VAL B N 1
ATOM 3789 C CA . VAL B 1 108 ? 16.688 -22.938 -20.812 1 95.81 108 VAL B CA 1
ATOM 3790 C C . VAL B 1 108 ? 16.547 -22.672 -22.312 1 95.81 108 VAL B C 1
ATOM 3792 O O . VAL B 1 108 ? 15.492 -22.234 -22.766 1 95.81 108 VAL B O 1
ATOM 3795 N N . ALA B 1 109 ? 17.531 -22.953 -23.031 1 94.5 109 ALA B N 1
ATOM 3796 C CA . ALA B 1 109 ? 17.516 -22.719 -24.469 1 94.5 109 ALA B CA 1
ATOM 3797 C C . ALA B 1 109 ? 16.359 -23.453 -25.141 1 94.5 109 ALA B C 1
ATOM 3799 O O . ALA B 1 109 ? 15.656 -22.891 -25.984 1 94.5 109 ALA B O 1
ATOM 3800 N N . GLU B 1 110 ? 16.203 -24.656 -24.781 1 93.75 110 GLU B N 1
ATOM 3801 C CA . GLU B 1 110 ? 15.117 -25.469 -25.344 1 93.75 110 GLU B CA 1
ATOM 3802 C C . GLU B 1 110 ? 13.75 -24.922 -24.953 1 93.75 110 GLU B C 1
ATOM 3804 O O . GLU B 1 110 ? 12.836 -24.875 -25.781 1 93.75 110 GLU B O 1
ATOM 3809 N N . LEU B 1 111 ? 13.648 -24.547 -23.719 1 95.69 111 LEU B N 1
ATOM 3810 C CA . LEU B 1 111 ? 12.391 -23.984 -23.25 1 95.69 111 LEU B CA 1
ATOM 3811 C C . LEU B 1 111 ? 12.055 -22.688 -23.984 1 95.69 111 LEU B C 1
ATOM 3813 O O . LEU B 1 111 ? 10.898 -22.422 -24.297 1 95.69 111 LEU B O 1
ATOM 3817 N N . VAL B 1 112 ? 13.008 -21.844 -24.266 1 96.31 112 VAL B N 1
ATOM 3818 C CA . VAL B 1 112 ? 12.828 -20.609 -25 1 96.31 112 VAL B CA 1
ATOM 3819 C C . VAL B 1 112 ? 12.414 -20.906 -26.438 1 96.31 112 VAL B C 1
ATOM 3821 O O . VAL B 1 112 ? 11.492 -20.297 -26.969 1 96.31 112 VAL B O 1
ATOM 3824 N N . ASN B 1 113 ? 13.055 -21.875 -26.984 1 94.19 113 ASN B N 1
ATOM 3825 C CA . ASN B 1 113 ? 12.758 -22.266 -28.359 1 94.19 113 ASN B CA 1
ATOM 3826 C C . ASN B 1 113 ? 11.32 -22.766 -28.5 1 94.19 113 ASN B C 1
ATOM 3828 O O . ASN B 1 113 ? 10.68 -22.547 -29.516 1 94.19 113 ASN B O 1
ATOM 3832 N N . ARG B 1 114 ? 10.891 -23.406 -27.453 1 92.5 114 ARG B N 1
ATOM 3833 C CA . ARG B 1 114 ? 9.523 -23.922 -27.438 1 92.5 114 ARG B CA 1
ATOM 3834 C C . ARG B 1 114 ? 8.531 -22.828 -27.062 1 92.5 114 ARG B C 1
ATOM 3836 O O . ARG B 1 114 ? 7.328 -23.094 -26.953 1 92.5 114 ARG B O 1
ATOM 3843 N N . GLN B 1 115 ? 8.984 -21.672 -26.672 1 93.75 115 GLN B N 1
ATOM 3844 C CA . GLN B 1 115 ? 8.188 -20.5 -26.344 1 93.75 115 GLN B CA 1
ATOM 3845 C C . GLN B 1 115 ? 7.398 -20.703 -25.062 1 93.75 115 GLN B C 1
ATOM 3847 O O . GLN B 1 115 ? 6.27 -20.234 -24.922 1 93.75 115 GLN B O 1
ATOM 3852 N N . VAL B 1 116 ? 7.98 -21.531 -24.266 1 93.25 116 VAL B N 1
ATOM 3853 C CA . VAL B 1 116 ? 7.363 -21.766 -22.969 1 93.25 116 VAL B CA 1
ATOM 3854 C C . VAL B 1 116 ? 7.789 -20.672 -22 1 93.25 116 VAL B C 1
ATOM 3856 O O . VAL B 1 116 ? 7.02 -20.297 -21.109 1 93.25 116 VAL B O 1
ATOM 3859 N N . ILE B 1 117 ? 9.031 -20.188 -22.141 1 95.88 117 ILE B N 1
ATOM 3860 C CA . ILE B 1 117 ? 9.539 -19.062 -21.359 1 95.88 117 ILE B CA 1
ATOM 3861 C C . ILE B 1 117 ? 10.133 -18.016 -22.297 1 95.88 117 ILE B C 1
ATOM 3863 O O . ILE B 1 117 ? 10.555 -18.328 -23.406 1 95.88 117 ILE B O 1
ATOM 3867 N N . PRO B 1 118 ? 10.102 -16.781 -21.859 1 95.62 118 PRO B N 1
ATOM 3868 C CA . PRO B 1 118 ? 10.688 -15.734 -22.703 1 95.62 118 PRO B CA 1
ATOM 3869 C C . PRO B 1 118 ? 12.211 -15.734 -22.672 1 95.62 118 PRO B C 1
ATOM 3871 O O . PRO B 1 118 ? 12.812 -16.188 -21.688 1 95.62 118 PRO B O 1
ATOM 3874 N N . HIS B 1 119 ? 12.75 -15.336 -23.766 1 95.69 119 HIS B N 1
ATOM 3875 C CA . HIS B 1 119 ? 14.188 -15.102 -23.781 1 95.69 119 HIS B CA 1
ATOM 3876 C C . HIS B 1 119 ? 14.523 -13.719 -23.234 1 95.69 119 HIS B C 1
ATOM 3878 O O . HIS B 1 119 ? 14.109 -12.703 -23.797 1 95.69 119 HIS B O 1
ATOM 3884 N N . LEU B 1 120 ? 15.266 -13.75 -22.141 1 95.44 120 LEU B N 1
ATOM 3885 C CA . LEU B 1 120 ? 15.625 -12.484 -21.516 1 95.44 120 LEU B CA 1
ATOM 3886 C C . LEU B 1 120 ? 17.141 -12.305 -21.484 1 95.44 120 LEU B C 1
ATOM 3888 O O . LEU B 1 120 ? 17.875 -13.258 -21.203 1 95.44 120 LEU B O 1
ATOM 3892 N N . LYS B 1 121 ? 17.578 -11.102 -21.766 1 94.38 121 LYS B N 1
ATOM 3893 C CA . LYS B 1 121 ? 19 -10.812 -21.844 1 94.38 121 LYS B CA 1
ATOM 3894 C C . LYS B 1 121 ? 19.641 -10.859 -20.453 1 94.38 121 LYS B C 1
ATOM 3896 O O . LYS B 1 121 ? 20.75 -11.383 -20.297 1 94.38 121 LYS B O 1
ATOM 3901 N N . ASP B 1 122 ? 19 -10.367 -19.484 1 95.44 122 ASP B N 1
ATOM 3902 C CA . ASP B 1 122 ? 19.516 -10.359 -18.125 1 95.44 122 ASP B CA 1
ATOM 3903 C C . ASP B 1 122 ? 19.359 -11.734 -17.469 1 95.44 122 ASP B C 1
ATOM 3905 O O . ASP B 1 122 ? 18.234 -12.234 -17.328 1 95.44 122 ASP B O 1
ATOM 3909 N N . PRO B 1 123 ? 20.438 -12.305 -17.031 1 96.12 123 PRO B N 1
ATOM 3910 C CA . PRO B 1 123 ? 20.359 -13.648 -16.453 1 96.12 123 PRO B CA 1
ATOM 3911 C C . PRO B 1 123 ? 19.469 -13.719 -15.227 1 96.12 123 PRO B C 1
ATOM 3913 O O . PRO B 1 123 ? 18.828 -14.75 -14.969 1 96.12 123 PRO B O 1
ATOM 3916 N N . VAL B 1 124 ? 19.484 -12.695 -14.453 1 96.38 124 VAL B N 1
ATOM 3917 C CA . VAL B 1 124 ? 18.656 -12.68 -13.25 1 96.38 124 VAL B CA 1
ATOM 3918 C C . VAL B 1 124 ? 17.188 -12.719 -13.648 1 96.38 124 VAL B C 1
ATOM 3920 O O . VAL B 1 124 ? 16.391 -13.461 -13.055 1 96.38 124 VAL B O 1
ATOM 3923 N N . ASP B 1 125 ? 16.859 -11.969 -14.633 1 96.19 125 ASP B N 1
ATOM 3924 C CA . ASP B 1 125 ? 15.492 -11.969 -15.141 1 96.19 125 ASP B CA 1
ATOM 3925 C C . ASP B 1 125 ? 15.125 -13.328 -15.727 1 96.19 125 ASP B C 1
ATOM 3927 O O . ASP B 1 125 ? 13.992 -13.789 -15.586 1 96.19 125 ASP B O 1
ATOM 3931 N N . GLN B 1 126 ? 16.062 -13.891 -16.406 1 97.38 126 GLN B N 1
ATOM 3932 C CA . GLN B 1 126 ? 15.82 -15.211 -16.969 1 97.38 126 GLN B CA 1
ATOM 3933 C C . GLN B 1 126 ? 15.57 -16.25 -15.875 1 97.38 126 GLN B C 1
ATOM 3935 O O . GLN B 1 126 ? 14.68 -17.094 -16 1 97.38 126 GLN B O 1
ATOM 3940 N N . LEU B 1 127 ? 16.391 -16.172 -14.852 1 97.69 127 LEU B N 1
ATOM 3941 C CA . LEU B 1 127 ? 16.219 -17.078 -13.719 1 97.69 127 LEU B CA 1
ATOM 3942 C C . LEU B 1 127 ? 14.828 -16.922 -13.117 1 97.69 127 LEU B C 1
ATOM 3944 O O . LEU B 1 127 ? 14.156 -17.922 -12.82 1 97.69 127 LEU B O 1
ATOM 3948 N N . ARG B 1 128 ? 14.43 -15.711 -12.914 1 97.19 128 ARG B N 1
ATOM 3949 C CA . ARG B 1 128 ? 13.109 -15.453 -12.352 1 97.19 128 ARG B CA 1
ATOM 3950 C C . ARG B 1 128 ? 12.016 -16.047 -13.227 1 97.19 128 ARG B C 1
ATOM 3952 O O . ARG B 1 128 ? 11.047 -16.625 -12.711 1 97.19 128 ARG B O 1
ATOM 3959 N N . ALA B 1 129 ? 12.133 -15.883 -14.523 1 97.06 129 ALA B N 1
ATOM 3960 C CA . ALA B 1 129 ? 11.164 -16.438 -15.461 1 97.06 129 ALA B CA 1
ATOM 3961 C C . ALA B 1 129 ? 11.086 -17.953 -15.336 1 97.06 129 ALA B C 1
ATOM 3963 O O . ALA B 1 129 ? 10.008 -18.547 -15.43 1 97.06 129 ALA B O 1
ATOM 3964 N N . VAL B 1 130 ? 12.219 -18.578 -15.156 1 97.88 130 VAL B N 1
ATOM 3965 C CA . VAL B 1 130 ? 12.266 -20.031 -15.023 1 97.88 130 VAL B CA 1
ATOM 3966 C C . VAL B 1 130 ? 11.578 -20.453 -13.727 1 97.88 130 VAL B C 1
ATOM 3968 O O . VAL B 1 130 ? 10.805 -21.422 -13.711 1 97.88 130 VAL B O 1
ATOM 3971 N N . LEU B 1 131 ? 11.867 -19.75 -12.656 1 97.56 131 LEU B N 1
ATOM 3972 C CA . LEU B 1 131 ? 11.203 -20.031 -11.391 1 97.56 131 LEU B CA 1
ATOM 3973 C C . LEU B 1 131 ? 9.688 -19.906 -11.531 1 97.56 131 LEU B C 1
ATOM 3975 O O . LEU B 1 131 ? 8.938 -20.734 -11.023 1 97.56 131 LEU B O 1
ATOM 3979 N N . SER B 1 132 ? 9.305 -18.844 -12.211 1 96.94 132 SER B N 1
ATOM 3980 C CA . SER B 1 132 ? 7.879 -18.625 -12.453 1 96.94 132 SER B CA 1
ATOM 3981 C C . SER B 1 132 ? 7.273 -19.781 -13.25 1 96.94 132 SER B C 1
ATOM 3983 O O . SER B 1 132 ? 6.16 -20.219 -12.961 1 96.94 132 SER B O 1
ATOM 3985 N N . PHE B 1 133 ? 8.023 -20.234 -14.242 1 96.5 133 PHE B N 1
ATOM 3986 C CA . PHE B 1 133 ? 7.598 -21.375 -15.047 1 96.5 133 PHE B CA 1
ATOM 3987 C C . PHE B 1 133 ? 7.359 -22.594 -14.164 1 96.5 133 PHE B C 1
ATOM 3989 O O . PHE B 1 133 ? 6.332 -23.266 -14.297 1 96.5 133 PHE B O 1
ATOM 3996 N N . PHE B 1 134 ? 8.219 -22.859 -13.266 1 95.81 134 PHE B N 1
ATOM 3997 C CA . PHE B 1 134 ? 8.125 -24.031 -12.414 1 95.81 134 PHE B CA 1
ATOM 3998 C C . PHE B 1 134 ? 7.141 -23.797 -11.273 1 95.81 134 PHE B C 1
A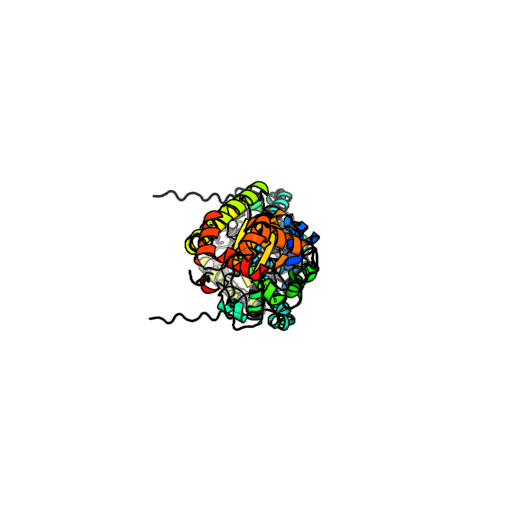TOM 4000 O O . PHE B 1 134 ? 6.793 -24.719 -10.539 1 95.81 134 PHE B O 1
ATOM 4007 N N . GLY B 1 135 ? 6.746 -22.562 -11.016 1 95.38 135 GLY B N 1
ATOM 4008 C CA . GLY B 1 135 ? 5.836 -22.234 -9.93 1 95.38 135 GLY B CA 1
ATOM 4009 C C . GLY B 1 135 ? 6.469 -22.359 -8.562 1 95.38 135 GLY B C 1
ATOM 4010 O O . GLY B 1 135 ? 5.867 -22.938 -7.648 1 95.38 135 GLY B O 1
ATOM 4011 N N . VAL B 1 136 ? 7.672 -21.938 -8.5 1 96.25 136 VAL B N 1
ATOM 4012 C CA . VAL B 1 136 ? 8.391 -21.953 -7.227 1 96.25 136 VAL B CA 1
ATOM 4013 C C . VAL B 1 136 ? 9.039 -20.594 -6.969 1 96.25 136 VAL B C 1
ATOM 4015 O O . VAL B 1 136 ? 9.328 -19.859 -7.91 1 96.25 136 VAL B O 1
ATOM 4018 N N . SER B 1 137 ? 9.305 -20.328 -5.691 1 96.31 137 SER B N 1
ATOM 4019 C CA . SER B 1 137 ? 9.797 -19 -5.32 1 96.31 137 SER B CA 1
ATOM 4020 C C . SER B 1 137 ? 11.32 -18.969 -5.285 1 96.31 137 SER B C 1
ATOM 4022 O O . SER B 1 137 ? 11.93 -17.891 -5.285 1 96.31 137 SER B O 1
ATOM 4024 N N . SER B 1 138 ? 11.945 -20.141 -5.191 1 96.12 138 SER B N 1
ATOM 4025 C CA . SER B 1 138 ? 13.391 -20.203 -5.031 1 96.12 138 SER B CA 1
ATOM 4026 C C . SER B 1 138 ? 13.945 -21.531 -5.562 1 96.12 138 SER B C 1
ATOM 4028 O O . SER B 1 138 ? 13.18 -22.453 -5.832 1 96.12 138 SER B O 1
ATOM 4030 N N . VAL B 1 139 ? 15.234 -21.547 -5.715 1 95.81 139 VAL B N 1
ATOM 4031 C CA . VAL B 1 139 ? 15.914 -22.766 -6.148 1 95.81 139 VAL B CA 1
ATOM 4032 C C . VAL B 1 139 ? 15.766 -23.844 -5.086 1 95.81 139 VAL B C 1
ATOM 4034 O O . VAL B 1 139 ? 15.594 -25.031 -5.41 1 95.81 139 VAL B O 1
ATOM 4037 N N . ARG B 1 140 ? 15.812 -23.406 -3.895 1 93.5 140 ARG B N 1
ATOM 4038 C CA . ARG B 1 140 ? 15.602 -24.344 -2.797 1 93.5 140 ARG B CA 1
ATOM 4039 C C . ARG B 1 140 ? 14.227 -25 -2.891 1 93.5 140 ARG B C 1
ATOM 4041 O O . ARG B 1 140 ? 14.102 -26.219 -2.727 1 93.5 140 ARG B O 1
ATOM 4048 N N . ALA B 1 141 ? 13.25 -24.25 -3.137 1 94.12 141 ALA B N 1
ATOM 4049 C CA . ALA B 1 141 ? 11.898 -24.766 -3.293 1 94.12 141 ALA B CA 1
ATOM 4050 C C . ALA B 1 141 ? 11.812 -25.734 -4.465 1 94.12 141 ALA B C 1
ATOM 4052 O O . ALA B 1 141 ? 11.102 -26.75 -4.395 1 94.12 141 ALA B O 1
ATOM 4053 N N . TRP B 1 142 ? 12.508 -25.453 -5.543 1 93.94 142 TRP B N 1
ATOM 4054 C CA . TRP B 1 142 ? 12.547 -26.344 -6.691 1 93.94 142 TRP B CA 1
ATOM 4055 C C . TRP B 1 142 ? 13.086 -27.719 -6.289 1 93.94 142 TRP B C 1
ATOM 4057 O O . TRP B 1 142 ? 12.508 -28.75 -6.641 1 93.94 142 TRP B O 1
ATOM 4067 N N . HIS B 1 143 ? 14.133 -27.672 -5.5 1 91.44 143 HIS B N 1
ATOM 4068 C CA . HIS B 1 143 ? 14.734 -28.922 -5.059 1 91.44 143 HIS B CA 1
ATOM 4069 C C . HIS B 1 143 ? 13.773 -29.719 -4.176 1 91.44 143 HIS B C 1
ATOM 4071 O O . HIS B 1 143 ? 13.703 -30.938 -4.27 1 91.44 143 HIS B O 1
ATOM 4077 N N . GLN B 1 144 ? 13.055 -29.016 -3.443 1 88.94 144 GLN B N 1
ATOM 4078 C CA . GLN B 1 144 ? 12.133 -29.672 -2.529 1 88.94 144 GLN B CA 1
ATOM 4079 C C . GLN B 1 144 ? 10.969 -30.297 -3.287 1 88.94 144 GLN B C 1
ATOM 4081 O O . GLN B 1 144 ? 10.477 -31.359 -2.908 1 88.94 144 GLN B O 1
ATOM 4086 N N . ILE B 1 145 ? 10.57 -29.703 -4.328 1 86.44 145 ILE B N 1
ATOM 4087 C CA . ILE B 1 145 ? 9.398 -30.156 -5.074 1 86.44 145 ILE B CA 1
ATOM 4088 C C . ILE B 1 145 ? 9.82 -31.219 -6.086 1 86.44 145 ILE B C 1
ATOM 4090 O O . ILE B 1 145 ? 9.133 -32.25 -6.242 1 86.44 145 ILE B O 1
ATOM 4094 N N . TRP B 1 146 ? 10.93 -31 -6.672 1 81.44 146 TRP B N 1
ATOM 4095 C CA . TRP B 1 146 ? 11.273 -31.812 -7.824 1 81.44 146 TRP B CA 1
ATOM 4096 C C . TRP B 1 146 ? 12.352 -32.844 -7.461 1 81.44 146 TRP B C 1
ATOM 4098 O O . TRP B 1 146 ? 12.422 -33.906 -8.062 1 81.44 146 TRP B O 1
ATOM 4108 N N . ASP B 1 147 ? 13.242 -32.469 -6.527 1 71.81 147 ASP B N 1
ATOM 4109 C CA . ASP B 1 147 ? 14.305 -33.406 -6.156 1 71.81 147 ASP B CA 1
ATOM 4110 C C . ASP B 1 147 ? 13.859 -34.344 -5.027 1 71.81 147 ASP B C 1
ATOM 4112 O O . ASP B 1 147 ? 14.125 -35.531 -5.059 1 71.81 147 ASP B O 1
ATOM 4116 N N . GLU B 1 148 ? 13.391 -33.719 -3.887 1 59.88 148 GLU B N 1
ATOM 4117 C CA . GLU B 1 148 ? 13.094 -34.469 -2.676 1 59.88 148 GLU B CA 1
ATOM 4118 C C . GLU B 1 148 ? 11.906 -35.406 -2.889 1 59.88 148 GLU B C 1
ATOM 4120 O O . GLU B 1 148 ? 11.711 -36.344 -2.119 1 59.88 148 GLU B O 1
ATOM 4125 N N . PRO B 1 149 ? 11 -34.812 -3.525 1 51.97 149 PRO B N 1
ATOM 4126 C CA . PRO B 1 149 ? 9.984 -35.875 -3.588 1 51.97 149 PRO B CA 1
ATOM 4127 C C . PRO B 1 149 ? 10.562 -37.219 -4.055 1 51.97 149 PRO B C 1
ATOM 4129 O O . PRO B 1 149 ? 9.805 -38.094 -4.434 1 51.97 149 PRO B O 1
ATOM 4132 N N . ALA B 1 150 ? 11.789 -37.438 -3.998 1 42.88 150 ALA B N 1
ATOM 4133 C CA . ALA B 1 150 ? 12.164 -38.844 -3.9 1 42.88 150 ALA B CA 1
ATOM 4134 C C . ALA B 1 150 ? 11.078 -39.656 -3.193 1 42.88 150 ALA B C 1
ATOM 4136 O O . ALA B 1 150 ? 11.32 -40.781 -2.758 1 42.88 150 ALA B O 1
ATOM 4137 N N . VAL B 1 151 ? 10.188 -39.062 -2.707 1 39.78 151 VAL B N 1
ATOM 4138 C CA . VAL B 1 151 ? 9.07 -39.875 -2.24 1 39.78 151 VAL B CA 1
ATOM 4139 C C . VAL B 1 151 ? 8.797 -41 -3.238 1 39.78 151 VAL B C 1
ATOM 4141 O O . VAL B 1 151 ? 9.336 -41 -4.348 1 39.78 151 VAL B O 1
ATOM 4144 N N . ALA B 1 152 ? 7.285 -41.375 -3.367 1 37.44 152 ALA B N 1
ATOM 4145 C CA . ALA B 1 152 ? 6.77 -42.594 -3.959 1 37.44 152 ALA B CA 1
ATOM 4146 C C . ALA B 1 152 ? 7.281 -42.781 -5.387 1 37.44 152 ALA B C 1
ATOM 4148 O O . ALA B 1 152 ? 7.105 -43.844 -5.984 1 37.44 152 ALA B O 1
ATOM 4149 N N . ALA B 1 153 ? 7.402 -41.656 -6.066 1 40.41 153 ALA B N 1
ATOM 4150 C CA . ALA B 1 153 ? 7.609 -42.031 -7.461 1 40.41 153 ALA B CA 1
ATOM 4151 C C . ALA B 1 153 ? 8.977 -42.688 -7.66 1 40.41 153 ALA B C 1
ATOM 4153 O O . ALA B 1 153 ? 10.008 -42.062 -7.367 1 40.41 153 ALA B O 1
ATOM 4154 N N . ARG B 1 154 ? 9.039 -43.812 -7.383 1 44.56 154 ARG B N 1
ATOM 4155 C CA . ARG B 1 154 ? 10.109 -44.562 -8.055 1 44.56 154 ARG B CA 1
ATOM 4156 C C . ARG B 1 154 ? 10.531 -43.875 -9.344 1 44.56 154 ARG B C 1
ATOM 4158 O O . ARG B 1 154 ? 9.859 -43.969 -10.367 1 44.56 154 ARG B O 1
ATOM 4165 N N . ARG B 1 155 ? 11.086 -42.594 -9.125 1 51.84 155 ARG B N 1
ATOM 4166 C CA . ARG B 1 155 ? 11.742 -41.875 -10.227 1 51.84 155 ARG B CA 1
ATOM 4167 C C . ARG B 1 155 ? 12.602 -42.844 -11.047 1 51.84 155 ARG B C 1
ATOM 4169 O O . ARG B 1 155 ? 13.234 -43.75 -10.492 1 51.84 155 ARG B O 1
ATOM 4176 N N . SER B 1 156 ? 12.125 -42.875 -12.188 1 54.75 156 SER B N 1
ATOM 4177 C CA . SER B 1 156 ? 12.945 -43.688 -13.086 1 54.75 156 SER B CA 1
ATOM 4178 C C . SER B 1 156 ? 14.406 -43.25 -13.039 1 54.75 156 SER B C 1
ATOM 4180 O O . SER B 1 156 ? 14.711 -42.125 -12.625 1 54.75 156 SER B O 1
ATOM 4182 N N . ALA B 1 157 ? 15.203 -44.094 -12.945 1 54.59 157 ALA B N 1
ATOM 4183 C CA . ALA B 1 157 ? 16.641 -43.906 -13.039 1 54.59 157 ALA B CA 1
ATOM 4184 C C . ALA B 1 157 ? 17 -42.688 -13.875 1 54.59 157 ALA B C 1
ATOM 4186 O O . ALA B 1 157 ? 17.938 -41.969 -13.562 1 54.59 157 ALA B O 1
ATOM 4187 N N . CYS B 1 158 ? 16.047 -42.312 -14.664 1 53.06 158 CYS B N 1
ATOM 4188 C CA . CYS B 1 158 ? 16.359 -41.219 -15.586 1 53.06 158 CYS B CA 1
ATOM 4189 C C . CYS B 1 158 ? 16.188 -39.875 -14.898 1 53.06 158 CYS B C 1
ATOM 4191 O O . CYS B 1 158 ? 16.969 -38.938 -15.141 1 53.06 158 CYS B O 1
ATOM 4193 N N . PHE B 1 159 ? 15.148 -39.781 -14.039 1 61 159 PHE B N 1
ATOM 4194 C CA . PHE B 1 159 ? 14.977 -38.5 -13.375 1 61 159 PHE B CA 1
ATOM 4195 C C . PHE B 1 159 ? 16.203 -38.125 -12.555 1 61 159 PHE B C 1
ATOM 4197 O O . PHE B 1 159 ? 16.578 -36.969 -12.445 1 61 159 PHE B O 1
ATOM 4204 N N . GLU B 1 160 ? 16.812 -39.156 -12.234 1 65 160 GLU B N 1
ATOM 4205 C CA . GLU B 1 160 ? 17.984 -38.969 -11.391 1 65 160 GLU B CA 1
ATOM 4206 C C . GLU B 1 160 ? 19.172 -38.438 -12.211 1 65 160 GLU B C 1
ATOM 4208 O O . GLU B 1 160 ? 20 -37.688 -11.695 1 65 160 GLU B O 1
ATOM 4213 N N . SER B 1 161 ? 19.109 -38.812 -13.453 1 67.38 161 SER B N 1
ATOM 4214 C CA . SER B 1 161 ? 20.266 -38.438 -14.258 1 67.38 161 SER B CA 1
ATOM 4215 C C . SER B 1 161 ? 20.125 -37.031 -14.812 1 67.38 161 SER B C 1
ATOM 4217 O O . SER B 1 161 ? 21.109 -36.312 -14.945 1 67.38 161 SER B O 1
ATOM 4219 N N . CYS B 1 162 ? 18.953 -36.562 -15.07 1 79.62 162 CYS B N 1
ATOM 4220 C CA . CYS B 1 162 ? 18.75 -35.219 -15.625 1 79.62 162 CYS B CA 1
ATOM 4221 C C . CYS B 1 162 ? 17.516 -34.562 -15.023 1 79.62 162 CYS B C 1
ATOM 4223 O O . CYS B 1 162 ? 16.562 -34.25 -15.742 1 79.62 162 CYS B O 1
ATOM 4225 N N . PRO B 1 163 ? 17.594 -34.156 -13.812 1 82.94 163 PRO B N 1
ATOM 4226 C CA . PRO B 1 163 ? 16.406 -33.656 -13.125 1 82.94 163 PRO B CA 1
ATOM 4227 C C . PRO B 1 163 ? 15.867 -32.375 -13.766 1 82.94 163 PRO B C 1
ATOM 4229 O O . PRO B 1 163 ? 14.648 -32.156 -13.812 1 82.94 163 PRO B O 1
ATOM 4232 N N . GLY B 1 164 ? 16.766 -31.516 -14.242 1 88.62 164 GLY B N 1
ATOM 4233 C CA . GLY B 1 164 ? 16.328 -30.281 -14.867 1 88.62 164 GLY B CA 1
ATOM 4234 C C . GLY B 1 164 ? 15.469 -30.484 -16.094 1 88.62 164 GLY B C 1
ATOM 4235 O O . GLY B 1 164 ? 14.383 -29.922 -16.203 1 88.62 164 GLY B O 1
ATOM 4236 N N . THR B 1 165 ? 15.883 -31.375 -16.938 1 87.94 165 THR B N 1
ATOM 4237 C CA . THR B 1 165 ? 15.164 -31.656 -18.172 1 87.94 165 THR B CA 1
ATOM 4238 C C . THR B 1 165 ? 13.867 -32.406 -17.891 1 87.94 165 THR B C 1
ATOM 4240 O O . THR B 1 165 ? 12.828 -32.094 -18.469 1 87.94 165 THR B O 1
ATOM 4243 N N . ALA B 1 166 ? 13.969 -33.375 -17.016 1 85.62 166 ALA B N 1
ATOM 4244 C CA . ALA B 1 166 ? 12.789 -34.156 -16.656 1 85.62 166 ALA B CA 1
ATOM 4245 C C . ALA B 1 166 ? 11.711 -33.281 -16.047 1 85.62 166 ALA B C 1
ATOM 4247 O O . ALA B 1 166 ? 10.539 -33.344 -16.422 1 85.62 166 ALA B O 1
ATOM 4248 N N . SER B 1 167 ? 12.156 -32.469 -15.109 1 89.81 167 SER B N 1
ATOM 4249 C CA . SER B 1 167 ? 11.195 -31.594 -14.453 1 89.81 167 SER B CA 1
ATOM 4250 C C . SER B 1 167 ? 10.57 -30.609 -15.438 1 89.81 167 SER B C 1
ATOM 4252 O O . SER B 1 167 ? 9.375 -30.328 -15.359 1 89.81 167 SER B O 1
ATOM 4254 N N . ALA B 1 168 ? 11.367 -30.078 -16.328 1 91.81 168 ALA B N 1
ATOM 4255 C CA . ALA B 1 168 ? 10.867 -29.141 -17.344 1 91.81 168 ALA B CA 1
ATOM 4256 C C . ALA B 1 168 ? 9.82 -29.812 -18.234 1 91.81 168 ALA B C 1
ATOM 4258 O O . ALA B 1 168 ? 8.805 -29.203 -18.562 1 91.81 168 ALA B O 1
ATOM 4259 N N . TRP B 1 169 ? 10.102 -31.016 -18.594 1 89.62 169 TRP B N 1
ATOM 4260 C CA . TRP B 1 169 ? 9.18 -31.766 -19.438 1 89.62 169 TRP B CA 1
ATOM 4261 C C . TRP B 1 169 ? 7.855 -32 -18.734 1 89.62 169 TRP B C 1
ATOM 4263 O O . TRP B 1 169 ? 6.789 -31.734 -19.281 1 89.62 169 TRP B O 1
ATOM 4273 N N . ILE B 1 170 ? 7.918 -32.438 -17.547 1 89.62 170 ILE B N 1
ATOM 4274 C CA . ILE B 1 170 ? 6.73 -32.719 -16.75 1 89.62 170 ILE B CA 1
ATOM 4275 C C . ILE B 1 170 ? 5.957 -31.438 -16.484 1 89.62 170 ILE B C 1
ATOM 4277 O O . ILE B 1 170 ? 4.727 -31.406 -16.562 1 89.62 170 ILE B O 1
ATOM 4281 N N . ARG B 1 171 ? 6.68 -30.406 -16.188 1 92.44 171 ARG B N 1
ATOM 4282 C CA . ARG B 1 171 ? 6.043 -29.125 -15.875 1 92.44 171 ARG B CA 1
ATOM 4283 C C . ARG B 1 171 ? 5.23 -28.609 -17.062 1 92.44 171 ARG B C 1
ATOM 4285 O O . ARG B 1 171 ? 4.133 -28.078 -16.875 1 92.44 171 ARG B O 1
ATOM 4292 N N . GLN B 1 172 ? 5.801 -28.75 -18.234 1 92.81 172 GLN B N 1
ATOM 4293 C CA . GLN B 1 172 ? 5.039 -28.359 -19.406 1 92.81 172 GLN B CA 1
ATOM 4294 C C . GLN B 1 172 ? 3.707 -29.109 -19.469 1 92.81 172 GLN B C 1
ATOM 4296 O O . GLN B 1 172 ? 2.67 -28.5 -19.766 1 92.81 172 GLN B O 1
ATOM 4301 N N . GLY B 1 173 ? 3.773 -30.359 -19.172 1 92 173 GLY B N 1
ATOM 4302 C CA . GLY B 1 173 ? 2.559 -31.156 -19.141 1 92 173 GLY B CA 1
ATOM 4303 C C . GLY B 1 173 ? 1.574 -30.703 -18.078 1 92 173 GLY B C 1
ATOM 4304 O O . GLY B 1 173 ? 0.368 -30.656 -18.328 1 92 173 GLY B O 1
ATOM 4305 N N . GLU B 1 174 ? 2.096 -30.391 -16.922 1 91.25 174 GLU B N 1
ATOM 4306 C CA . GLU B 1 174 ? 1.255 -29.922 -15.828 1 91.25 174 GLU B CA 1
ATOM 4307 C C . GLU B 1 174 ? 0.503 -28.656 -16.203 1 91.25 174 GLU B C 1
ATOM 4309 O O . GLU B 1 174 ? -0.693 -28.516 -15.938 1 91.25 174 GLU B O 1
ATOM 4314 N N . ILE B 1 175 ? 1.178 -27.719 -16.766 1 91.94 175 ILE B N 1
ATOM 4315 C CA . ILE B 1 175 ? 0.597 -26.438 -17.141 1 91.94 175 ILE B CA 1
ATOM 4316 C C . ILE B 1 175 ? -0.517 -26.656 -18.172 1 91.94 175 ILE B C 1
ATOM 4318 O O . ILE B 1 175 ? -1.609 -26.109 -18.031 1 91.94 175 ILE B O 1
ATOM 4322 N N . GLN B 1 176 ? -0.26 -27.5 -19.141 1 92.56 176 GLN B N 1
ATOM 4323 C CA . GLN B 1 176 ? -1.252 -27.781 -20.172 1 92.56 176 GLN B CA 1
ATOM 4324 C C . GLN B 1 176 ? -2.441 -28.547 -19.594 1 92.56 176 GLN B C 1
ATOM 4326 O O . GLN B 1 176 ? -3.584 -28.312 -20 1 92.56 176 GLN B O 1
ATOM 4331 N N . ALA B 1 177 ? -2.131 -29.422 -18.734 1 92.81 177 ALA B N 1
ATOM 4332 C CA . ALA B 1 177 ? -3.184 -30.234 -18.109 1 92.81 177 ALA B CA 1
ATOM 4333 C C . ALA B 1 177 ? -4.152 -29.359 -17.328 1 92.81 177 ALA B 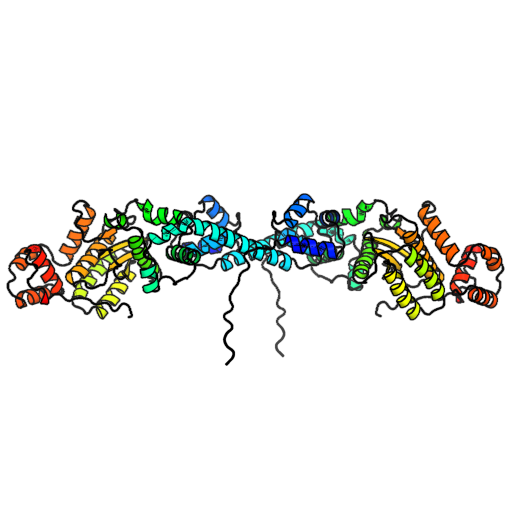C 1
ATOM 4335 O O . ALA B 1 177 ? -5.355 -29.625 -17.297 1 92.81 177 ALA B O 1
ATOM 4336 N N . ASN B 1 178 ? -3.645 -28.359 -16.703 1 88.31 178 ASN B N 1
ATOM 4337 C CA . ASN B 1 178 ? -4.477 -27.453 -15.914 1 88.31 178 ASN B CA 1
ATOM 4338 C C . ASN B 1 178 ? -5.445 -26.672 -16.797 1 88.31 178 ASN B C 1
ATOM 4340 O O . ASN B 1 178 ? -6.52 -26.266 -16.344 1 88.31 178 ASN B O 1
ATOM 4344 N N . ALA B 1 179 ? -5.141 -26.5 -18 1 87.69 179 ALA B N 1
ATOM 4345 C CA . ALA B 1 179 ? -5.98 -25.766 -18.938 1 87.69 179 ALA B CA 1
ATOM 4346 C C . ALA B 1 179 ? -7.109 -26.641 -19.469 1 87.69 179 ALA B C 1
ATOM 4348 O O . ALA B 1 179 ? -8.102 -26.125 -20 1 87.69 179 ALA B O 1
ATOM 4349 N N . ILE B 1 180 ? -6.953 -27.953 -19.281 1 90 180 ILE B N 1
ATOM 4350 C CA . ILE B 1 180 ? -7.961 -28.891 -19.766 1 90 180 ILE B CA 1
ATOM 4351 C C . ILE B 1 180 ? -9 -29.125 -18.672 1 90 180 ILE B C 1
ATOM 4353 O O . ILE B 1 180 ? -8.656 -29.484 -17.547 1 90 180 ILE B O 1
ATOM 4357 N N . GLU B 1 181 ? -10.211 -28.906 -18.984 1 91.44 181 GLU B N 1
ATOM 4358 C CA . GLU B 1 181 ? -11.297 -29.203 -18.047 1 91.44 181 GLU B CA 1
ATOM 4359 C C . GLU B 1 181 ? -11.586 -30.703 -18 1 91.44 181 GLU B C 1
ATOM 4361 O O . GLU B 1 181 ? -11.82 -31.328 -19.031 1 91.44 181 GLU B O 1
ATOM 4366 N N . CYS B 1 182 ? -11.461 -31.266 -16.859 1 94 182 CYS B N 1
ATOM 4367 C CA . CYS B 1 182 ? -11.695 -32.688 -16.688 1 94 182 CYS B CA 1
ATOM 4368 C C . CYS B 1 182 ? -12.805 -32.938 -15.664 1 94 182 CYS B C 1
ATOM 4370 O O . CYS B 1 182 ? -13.016 -32.125 -14.766 1 94 182 CYS B O 1
ATOM 4372 N N . ALA B 1 183 ? -13.562 -34 -15.844 1 95.75 183 ALA B N 1
ATOM 4373 C CA . ALA B 1 183 ? -14.445 -34.5 -14.797 1 95.75 183 ALA B CA 1
ATOM 4374 C C . ALA B 1 183 ? -13.633 -35.094 -13.648 1 95.75 183 ALA B C 1
ATOM 4376 O O . ALA B 1 183 ? -12.414 -35.25 -13.742 1 95.75 183 ALA B O 1
ATOM 4377 N N . ASP B 1 184 ? -14.328 -35.375 -12.562 1 95.31 184 ASP B N 1
ATOM 4378 C CA . ASP B 1 184 ? -13.656 -36.062 -11.461 1 95.31 184 ASP B CA 1
ATOM 4379 C C . ASP B 1 184 ? -13.234 -37.469 -11.859 1 95.31 184 ASP B C 1
ATOM 4381 O O . ASP B 1 184 ? -13.977 -38.156 -12.555 1 95.31 184 ASP B O 1
ATOM 4385 N N . PHE B 1 185 ? -12.117 -37.844 -11.336 1 95.56 185 PHE B N 1
ATOM 4386 C CA . PHE B 1 185 ? -11.562 -39.156 -11.711 1 95.56 185 PHE B CA 1
ATOM 4387 C C . PHE B 1 185 ? -12.492 -40.281 -11.281 1 95.56 185 PHE B C 1
ATOM 4389 O O . PHE B 1 185 ? -12.969 -40.312 -10.148 1 95.56 185 PHE B O 1
ATOM 4396 N N . SER B 1 186 ? -12.766 -41.125 -12.219 1 96.69 186 SER B N 1
ATOM 4397 C CA . SER B 1 186 ? -13.492 -42.375 -12 1 96.69 186 SER B CA 1
ATOM 4398 C C . SER B 1 186 ? -12.75 -43.562 -12.609 1 96.69 186 SER B C 1
ATOM 4400 O O . SER B 1 186 ? -12.531 -43.594 -13.82 1 96.69 186 SER B O 1
ATOM 4402 N N . LYS B 1 187 ? -12.391 -44.469 -11.742 1 96.06 187 LYS B N 1
ATOM 4403 C CA . LYS B 1 187 ? -11.656 -45.656 -12.211 1 96.06 187 LYS B CA 1
ATOM 4404 C C . LYS B 1 187 ? -12.461 -46.438 -13.242 1 96.06 187 LYS B C 1
ATOM 4406 O O . LYS B 1 187 ? -11.914 -46.875 -14.258 1 96.06 187 LYS B O 1
ATOM 4411 N N . ASP B 1 188 ? -13.695 -46.562 -13.016 1 97 188 ASP B N 1
ATOM 4412 C CA . ASP B 1 188 ? -14.586 -47.281 -13.922 1 97 188 ASP B CA 1
ATOM 4413 C C . ASP B 1 188 ? -14.703 -46.594 -15.266 1 97 188 ASP B C 1
ATOM 4415 O O . ASP B 1 188 ? -14.609 -47.219 -16.312 1 97 188 ASP B O 1
ATOM 4419 N N . LYS B 1 189 ? -14.938 -45.312 -15.211 1 97.5 189 LYS B N 1
ATOM 4420 C CA . LYS B 1 189 ? -15.055 -44.562 -16.453 1 97.5 189 LYS B CA 1
ATOM 4421 C C . LYS B 1 189 ? -13.75 -44.594 -17.25 1 97.5 189 LYS B C 1
ATOM 4423 O O . LYS B 1 189 ? -13.773 -44.688 -18.469 1 97.5 189 LYS B O 1
ATOM 4428 N N . PHE B 1 190 ? -12.656 -44.531 -16.5 1 97.75 190 PHE B N 1
ATOM 4429 C CA . PHE B 1 190 ? -11.375 -44.562 -17.203 1 97.75 190 PHE B CA 1
ATOM 4430 C C . PHE B 1 190 ? -11.109 -45.906 -17.812 1 97.75 190 PHE B C 1
ATOM 4432 O O . PHE B 1 190 ? -10.562 -46 -18.922 1 97.75 190 PHE B O 1
ATOM 4439 N N . SER B 1 191 ? -11.453 -46.938 -17.125 1 97.44 191 SER B N 1
ATOM 4440 C CA . SER B 1 191 ? -11.305 -48.281 -17.688 1 97.44 191 SER B CA 1
ATOM 4441 C C . SER B 1 191 ? -12.094 -48.438 -18.969 1 97.44 191 SER B C 1
ATOM 4443 O O . SER B 1 191 ? -11.609 -49.062 -19.938 1 97.44 191 SER B O 1
ATOM 4445 N N . LYS B 1 192 ? -13.234 -47.938 -18.969 1 97.5 192 LYS B N 1
ATOM 4446 C CA . LYS B 1 192 ? -14.055 -47.969 -20.172 1 97.5 192 LYS B CA 1
ATOM 4447 C C . LYS B 1 192 ? -13.445 -47.125 -21.281 1 97.5 192 LYS B C 1
ATOM 4449 O O . LYS B 1 192 ? -13.469 -47.531 -22.453 1 97.5 192 LYS B O 1
ATOM 4454 N N . ALA B 1 193 ? -12.969 -46.031 -20.891 1 97.75 193 ALA B N 1
ATOM 4455 C CA . ALA B 1 193 ? -12.328 -45.125 -21.859 1 97.75 193 ALA B CA 1
ATOM 4456 C C . ALA B 1 193 ? -11.125 -45.812 -22.516 1 97.75 193 ALA B C 1
ATOM 4458 O O . ALA B 1 193 ? -10.914 -45.719 -23.734 1 97.75 193 ALA B O 1
ATOM 4459 N N . VAL B 1 194 ? -10.375 -46.5 -21.719 1 97.62 194 VAL B N 1
ATOM 4460 C CA . VAL B 1 194 ? -9.188 -47.188 -22.203 1 97.62 194 VAL B CA 1
ATOM 4461 C C . VAL B 1 194 ? -9.586 -48.219 -23.25 1 97.62 194 VAL B C 1
ATOM 4463 O O . VAL B 1 194 ? -8.93 -48.375 -24.281 1 97.62 194 VAL B O 1
ATOM 4466 N N . LEU B 1 195 ? -10.656 -48.906 -23 1 96.44 195 LEU B N 1
ATOM 4467 C CA . LEU B 1 195 ? -11.148 -49.906 -23.938 1 96.44 195 LEU B CA 1
ATOM 4468 C C . LEU B 1 195 ? -11.625 -49.25 -25.219 1 96.44 195 LEU B C 1
ATOM 4470 O O . LEU B 1 195 ? -11.406 -49.781 -26.312 1 96.44 195 LEU B O 1
ATOM 4474 N N . GLU B 1 196 ? -12.266 -48.188 -25.078 1 97.06 196 GLU B N 1
ATOM 4475 C CA . GLU B 1 196 ? -12.711 -47.469 -26.25 1 97.06 196 GLU B CA 1
ATOM 4476 C C . GLU B 1 196 ? -11.531 -46.938 -27.062 1 97.06 196 GLU B C 1
ATOM 4478 O O . GLU B 1 196 ? -11.586 -46.906 -28.297 1 97.06 196 GLU B O 1
ATOM 4483 N N . ILE B 1 197 ? -10.508 -46.5 -26.375 1 97.19 197 ILE B N 1
ATOM 4484 C CA . ILE B 1 197 ? -9.336 -45.938 -27.031 1 97.19 197 ILE B CA 1
ATOM 4485 C C . ILE B 1 197 ? -8.609 -47.031 -27.828 1 97.19 197 ILE B C 1
ATOM 4487 O O . ILE B 1 197 ? -8.031 -46.75 -28.875 1 97.19 197 ILE B O 1
ATOM 4491 N N . LYS B 1 198 ? -8.641 -48.219 -27.328 1 96.25 198 LYS B N 1
ATOM 4492 C CA . LYS B 1 198 ? -8.047 -49.344 -28.047 1 96.25 198 LYS B CA 1
ATOM 4493 C C . LYS B 1 198 ? -8.602 -49.438 -29.469 1 96.25 198 LYS B C 1
ATOM 4495 O O . LYS B 1 198 ? -7.867 -49.719 -30.406 1 96.25 198 LYS B O 1
ATOM 4500 N N . LYS B 1 199 ? -9.852 -49.094 -29.594 1 95.12 199 LYS B N 1
ATOM 4501 C CA . LYS B 1 199 ? -10.516 -49.156 -30.906 1 95.12 199 LYS B CA 1
ATOM 4502 C C . LYS B 1 199 ? -10.07 -48.031 -31.812 1 95.12 199 LYS B C 1
ATOM 4504 O O . LYS B 1 199 ? -10.266 -48.094 -33.031 1 95.12 199 LYS B O 1
ATOM 4509 N N . LEU B 1 200 ? -9.477 -47.094 -31.266 1 95.44 200 LEU B N 1
ATOM 4510 C CA . LEU B 1 200 ? -9.102 -45.906 -32.031 1 95.44 200 LEU B CA 1
ATOM 4511 C C . LEU B 1 200 ? -7.762 -46.125 -32.75 1 95.44 200 LEU B C 1
ATOM 4513 O O . LEU B 1 200 ? -7.34 -45.281 -33.531 1 95.44 200 LEU B O 1
ATOM 4517 N N . THR B 1 201 ? -7.078 -47.25 -32.469 1 94.31 201 THR B N 1
ATOM 4518 C CA . THR B 1 201 ? -5.734 -47.5 -33 1 94.31 201 THR B CA 1
ATOM 4519 C C . THR B 1 201 ? -5.75 -47.531 -34.531 1 94.31 201 THR B C 1
ATOM 4521 O O . THR B 1 201 ? -4.723 -47.312 -35.156 1 94.31 201 THR B O 1
ATOM 4524 N N . VAL B 1 202 ? -6.91 -47.812 -35.031 1 93.44 202 VAL B N 1
ATOM 4525 C CA . VAL B 1 202 ? -7.023 -47.969 -36.5 1 93.44 202 VAL B CA 1
ATOM 4526 C C . VAL B 1 202 ? -7.227 -46.625 -37.156 1 93.44 202 VAL B C 1
ATOM 4528 O O . VAL B 1 202 ? -7.094 -46.5 -38.375 1 93.44 202 VAL B O 1
ATOM 4531 N N . LEU B 1 203 ? -7.488 -45.625 -36.469 1 92.44 203 LEU B N 1
ATOM 4532 C CA . LEU B 1 203 ? -7.789 -44.312 -37.031 1 92.44 203 LEU B CA 1
ATOM 4533 C C . LEU B 1 203 ? -6.508 -43.5 -37.25 1 92.44 203 LEU B C 1
ATOM 4535 O O . LEU B 1 203 ? -5.426 -43.938 -36.844 1 92.44 203 LEU B O 1
ATOM 4539 N N . THR B 1 204 ? -6.707 -42.344 -37.938 1 88.56 204 THR B N 1
ATOM 4540 C CA . THR B 1 204 ? -5.582 -41.469 -38.219 1 88.56 204 THR B CA 1
ATOM 4541 C C . THR B 1 204 ? -5.223 -40.656 -36.969 1 88.56 204 THR B C 1
ATOM 4543 O O . THR B 1 204 ? -6.059 -40.469 -36.062 1 88.56 204 THR B O 1
ATOM 4546 N N . PRO B 1 205 ? -3.994 -40.219 -36.875 1 87 205 PRO B N 1
ATOM 4547 C CA . PRO B 1 205 ? -3.553 -39.469 -35.719 1 87 205 PRO B CA 1
ATOM 4548 C C . PRO B 1 205 ? -4.418 -38.219 -35.438 1 87 205 PRO B C 1
ATOM 4550 O O . PRO B 1 205 ? -4.688 -37.906 -34.281 1 87 205 PRO B O 1
ATOM 4553 N N . GLN B 1 206 ? -4.801 -37.562 -36.406 1 86.5 206 GLN B N 1
ATOM 4554 C CA . GLN B 1 206 ? -5.629 -36.375 -36.25 1 86.5 206 GLN B CA 1
ATOM 4555 C C . GLN B 1 206 ? -6.969 -36.719 -35.594 1 86.5 206 GLN B C 1
ATOM 4557 O O . GLN B 1 206 ? -7.484 -35.969 -34.781 1 86.5 206 GLN B O 1
ATOM 4562 N N . GLU B 1 207 ? -7.426 -37.875 -35.906 1 90.44 207 GLU B N 1
ATOM 4563 C CA . GLU B 1 207 ? -8.734 -38.312 -35.438 1 90.44 207 GLU B CA 1
ATOM 4564 C C . GLU B 1 207 ? -8.625 -38.875 -34 1 90.44 207 GLU B C 1
ATOM 4566 O O . GLU B 1 207 ? -9.383 -38.5 -33.125 1 90.44 207 GLU B O 1
ATOM 4571 N N . PHE B 1 208 ? -7.629 -39.75 -33.875 1 92.25 208 PHE B N 1
ATOM 4572 C CA . PHE B 1 208 ? -7.633 -40.469 -32.594 1 92.25 208 PHE B CA 1
ATOM 4573 C C . PHE B 1 208 ? -7.121 -39.562 -31.484 1 92.25 208 PHE B C 1
ATOM 4575 O O . PHE B 1 208 ? -7.457 -39.75 -30.312 1 92.25 208 PHE B O 1
ATOM 4582 N N . THR B 1 209 ? -6.332 -38.594 -31.812 1 91.62 209 THR B N 1
ATOM 4583 C CA . THR B 1 209 ? -5.777 -37.719 -30.766 1 91.62 209 THR B CA 1
ATOM 4584 C C . THR B 1 209 ? -6.887 -36.938 -30.078 1 91.62 209 THR B C 1
ATOM 4586 O O . THR B 1 209 ? -6.957 -36.906 -28.844 1 91.62 209 THR B O 1
ATOM 4589 N N . LYS B 1 210 ? -7.738 -36.312 -30.812 1 93.19 210 LYS B N 1
ATOM 4590 C CA . LYS B 1 210 ? -8.836 -35.531 -30.266 1 93.19 210 LYS B CA 1
ATOM 4591 C C . LYS B 1 210 ? -9.773 -36.406 -29.422 1 93.19 210 LYS B C 1
ATOM 4593 O O . LYS B 1 210 ? -10.18 -36 -28.328 1 93.19 210 LYS B O 1
ATOM 4598 N N . LYS B 1 211 ? -10 -37.531 -29.969 1 95.56 211 LYS B N 1
ATOM 4599 C CA . LYS B 1 211 ? -10.906 -38.469 -29.281 1 95.56 211 LYS B CA 1
ATOM 4600 C C . LYS B 1 211 ? -10.289 -38.969 -27.984 1 95.56 211 LYS B C 1
ATOM 4602 O O . LYS B 1 211 ? -10.969 -39.125 -26.969 1 95.56 211 LYS B O 1
ATOM 4607 N N . MET B 1 212 ? -9.023 -39.281 -28.047 1 96.5 212 MET B N 1
ATOM 4608 C CA . MET B 1 212 ? -8.305 -39.75 -26.859 1 96.5 212 MET B CA 1
ATOM 4609 C C . MET B 1 212 ? -8.375 -38.75 -25.734 1 96.5 212 MET B C 1
ATOM 4611 O O . MET B 1 212 ? -8.688 -39.094 -24.594 1 96.5 212 MET B O 1
ATOM 4615 N N . ILE B 1 213 ? -8.148 -37.469 -26.094 1 95.69 213 ILE B N 1
ATOM 4616 C CA . ILE B 1 213 ? -8.125 -36.406 -25.109 1 95.69 213 ILE B CA 1
ATOM 4617 C C . ILE B 1 213 ? -9.5 -36.25 -24.484 1 95.69 213 ILE B C 1
ATOM 4619 O O . ILE B 1 213 ? -9.625 -36.156 -23.266 1 95.69 213 ILE B O 1
ATOM 4623 N N . SER B 1 214 ? -10.492 -36.281 -25.281 1 96.94 214 SER B N 1
ATOM 4624 C CA . SER B 1 214 ? -11.859 -36.125 -24.812 1 96.94 214 SER B CA 1
ATOM 4625 C C . SER B 1 214 ? -12.273 -37.25 -23.906 1 96.94 214 SER B C 1
ATOM 4627 O O . SER B 1 214 ? -12.836 -37.031 -22.828 1 96.94 214 SER B O 1
ATOM 4629 N N . LEU B 1 215 ? -11.984 -38.5 -24.312 1 97.69 215 LEU B N 1
ATOM 4630 C CA . LEU B 1 215 ? -12.344 -39.656 -23.531 1 97.69 215 LEU B CA 1
ATOM 4631 C C . LEU B 1 215 ? -11.633 -39.656 -22.188 1 97.69 215 LEU B C 1
ATOM 4633 O O . LEU B 1 215 ? -12.242 -39.969 -21.156 1 97.69 215 LEU B O 1
ATOM 4637 N N . CYS B 1 216 ? -10.422 -39.312 -22.25 1 98.12 216 CYS B N 1
ATOM 4638 C CA . CYS B 1 216 ? -9.648 -39.25 -21.016 1 98.12 216 CYS B CA 1
ATOM 4639 C C . CYS B 1 216 ? -10.18 -38.188 -20.094 1 98.12 216 CYS B C 1
ATOM 4641 O O . CYS B 1 216 ? -10.359 -38.406 -18.891 1 98.12 216 CYS B O 1
ATOM 4643 N N . ALA B 1 217 ? -10.445 -37 -20.641 1 97.62 217 ALA B N 1
ATOM 4644 C CA . ALA B 1 217 ? -10.93 -35.875 -19.859 1 97.62 217 ALA B CA 1
ATOM 4645 C C . ALA B 1 217 ? -12.25 -36.219 -19.172 1 97.62 217 ALA B C 1
ATOM 4647 O O . ALA B 1 217 ? -12.477 -35.812 -18.016 1 97.62 217 ALA B O 1
ATOM 4648 N N . GLU B 1 218 ? -13.047 -36.938 -19.828 1 97.69 218 GLU B N 1
ATOM 4649 C CA . GLU B 1 218 ? -14.344 -37.312 -19.281 1 97.69 218 GLU B CA 1
ATOM 4650 C C . GLU B 1 218 ? -14.18 -38.281 -18.094 1 97.69 218 GLU B C 1
ATOM 4652 O O . GLU B 1 218 ? -15.094 -38.438 -17.281 1 97.69 218 GLU B O 1
ATOM 4657 N N . ALA B 1 219 ? -13.055 -38.906 -17.984 1 97.81 219 ALA B N 1
ATOM 4658 C CA . ALA B 1 219 ? -12.805 -39.844 -16.906 1 97.81 219 ALA B CA 1
ATOM 4659 C C . ALA B 1 219 ? -11.891 -39.25 -15.852 1 97.81 219 ALA B C 1
ATOM 4661 O O . ALA B 1 219 ? -11.445 -39.938 -14.93 1 97.81 219 ALA B O 1
ATOM 4662 N N . GLY B 1 220 ? -11.562 -37.969 -16 1 96.94 220 GLY B N 1
ATOM 4663 C CA . GLY B 1 220 ? -10.758 -37.25 -15.016 1 96.94 220 GLY B CA 1
ATOM 4664 C C . GLY B 1 220 ? -9.266 -37.375 -15.281 1 96.94 220 GLY B C 1
ATOM 4665 O O . GLY B 1 220 ? -8.453 -37.188 -14.375 1 96.94 220 GLY B O 1
ATOM 4666 N N . VAL B 1 221 ? -8.867 -37.75 -16.5 1 97.19 221 VAL B N 1
ATOM 4667 C CA . VAL B 1 221 ? -7.461 -37.875 -16.875 1 97.19 221 VAL B CA 1
ATOM 4668 C C . VAL B 1 221 ? -7.117 -36.875 -17.969 1 97.19 221 VAL B C 1
ATOM 4670 O O . VAL B 1 221 ? -7.785 -36.812 -19 1 97.19 221 VAL B O 1
ATOM 4673 N N . ALA B 1 222 ? -6.156 -36.062 -17.672 1 96.69 222 ALA B N 1
ATOM 4674 C CA . ALA B 1 222 ? -5.668 -35.125 -18.703 1 96.69 222 ALA B CA 1
ATOM 4675 C C . ALA B 1 222 ? -4.551 -35.781 -19.516 1 96.69 222 ALA B C 1
ATOM 4677 O O . ALA B 1 222 ? -3.475 -36.062 -19 1 96.69 222 ALA B O 1
ATOM 4678 N N . LEU B 1 223 ? -4.812 -35.969 -20.766 1 96.31 223 LEU B N 1
ATOM 4679 C CA . LEU B 1 223 ? -3.812 -36.5 -21.672 1 96.31 223 LEU B CA 1
ATOM 4680 C C . LEU B 1 223 ? -3.113 -35.406 -22.438 1 96.31 223 LEU B C 1
ATOM 4682 O O . LEU B 1 223 ? -3.762 -34.625 -23.156 1 96.31 223 LEU B O 1
ATOM 4686 N N . ILE B 1 224 ? -1.81 -35.344 -22.203 1 93.75 224 ILE B N 1
ATOM 4687 C CA . ILE B 1 224 ? -1.046 -34.281 -22.812 1 93.75 224 ILE B CA 1
ATOM 4688 C C . ILE B 1 224 ? 0.085 -34.844 -23.656 1 93.75 224 ILE B C 1
ATOM 4690 O O . ILE B 1 224 ? 0.722 -35.844 -23.266 1 93.75 224 ILE B O 1
ATOM 4694 N N . PHE B 1 225 ? 0.227 -34.219 -24.781 1 91 225 PHE B N 1
ATOM 4695 C CA . PHE B 1 225 ? 1.326 -34.594 -25.672 1 91 225 PHE B CA 1
ATOM 4696 C C . PHE B 1 225 ? 2.396 -33.5 -25.672 1 91 225 PHE B C 1
ATOM 4698 O O . PHE B 1 225 ? 2.133 -32.375 -26.078 1 91 225 PHE B O 1
ATOM 4705 N N . VAL B 1 226 ? 3.578 -33.875 -25.141 1 88.69 226 VAL B N 1
ATOM 4706 C CA . VAL B 1 226 ? 4.711 -32.969 -25.156 1 88.69 226 VAL B CA 1
ATOM 4707 C C . VAL B 1 226 ? 5.898 -33.625 -25.859 1 88.69 226 VAL B C 1
ATOM 4709 O O . VAL B 1 226 ? 6.332 -34.688 -25.469 1 88.69 226 VAL B O 1
ATOM 4712 N N . PRO B 1 227 ? 6.391 -32.938 -26.828 1 85.94 227 PRO B N 1
ATOM 4713 C CA . PRO B 1 227 ? 7.535 -33.5 -27.531 1 85.94 227 PRO B CA 1
ATOM 4714 C C . PRO B 1 227 ? 8.719 -33.781 -26.594 1 85.94 227 PRO B C 1
ATOM 4716 O O . PRO B 1 227 ? 8.883 -33.094 -25.594 1 85.94 227 PRO B O 1
ATOM 4719 N N . GLU B 1 228 ? 9.422 -34.75 -26.984 1 80.56 228 GLU B N 1
ATOM 4720 C CA . GLU B 1 228 ? 10.609 -35.125 -26.219 1 80.56 228 GLU B CA 1
ATOM 4721 C C . GLU B 1 228 ? 11.602 -33.969 -26.156 1 80.56 228 GLU B C 1
ATOM 4723 O O . GLU B 1 228 ? 11.711 -33.188 -27.094 1 80.56 228 GLU B O 1
ATOM 4728 N N . MET B 1 229 ? 12.188 -33.938 -24.984 1 82.94 229 MET B N 1
ATOM 4729 C CA . MET B 1 229 ? 13.25 -32.938 -24.828 1 82.94 229 MET B CA 1
ATOM 4730 C C . MET B 1 229 ? 14.602 -33.531 -25.219 1 82.94 229 MET B C 1
ATOM 4732 O O . MET B 1 229 ? 14.781 -34.75 -25.219 1 82.94 229 MET B O 1
ATOM 4736 N N . LYS B 1 230 ? 15.469 -32.688 -25.5 1 77.75 230 LYS B N 1
ATOM 4737 C CA . LYS B 1 230 ? 16.781 -33.156 -25.938 1 77.75 230 LYS B CA 1
ATOM 4738 C C . LYS B 1 230 ? 17.453 -34.031 -24.859 1 77.75 230 LYS B C 1
ATOM 4740 O O . LYS B 1 230 ? 17.438 -33.656 -23.688 1 77.75 230 LYS B O 1
ATOM 4745 N N . LYS B 1 231 ? 17.953 -35.156 -25.125 1 69.62 231 LYS B N 1
ATOM 4746 C CA . LYS B 1 231 ? 18.75 -36.062 -24.297 1 69.62 231 LYS B CA 1
ATOM 4747 C C . LYS B 1 231 ? 17.891 -36.75 -23.234 1 69.62 231 LYS B C 1
ATOM 4749 O O . LYS B 1 231 ? 18.406 -37.219 -22.219 1 69.62 231 LYS B O 1
ATOM 4754 N N . ALA B 1 232 ? 16.609 -36.594 -23.391 1 70.94 232 ALA B N 1
ATOM 4755 C CA . ALA B 1 232 ? 15.75 -37.25 -22.406 1 70.94 232 ALA B CA 1
ATOM 4756 C C . ALA B 1 232 ? 14.914 -38.344 -23.047 1 70.94 232 ALA B C 1
ATOM 4758 O O . ALA B 1 232 ? 13.93 -38.062 -23.734 1 70.94 232 ALA B O 1
ATOM 4759 N N . PRO B 1 233 ? 15.312 -39.5 -22.859 1 66.75 233 PRO B N 1
ATOM 4760 C CA . PRO B 1 233 ? 14.633 -40.594 -23.547 1 66.75 233 PRO B CA 1
ATOM 4761 C C . PRO B 1 233 ? 13.352 -41.031 -22.844 1 66.75 233 PRO B C 1
ATOM 4763 O O . PRO B 1 233 ? 13.164 -42.219 -22.562 1 66.75 233 PRO B O 1
ATOM 4766 N N . TRP B 1 234 ? 12.422 -40.125 -22.625 1 74.38 234 TRP B N 1
ATOM 4767 C CA . TRP B 1 234 ? 11.203 -40.5 -21.938 1 74.38 234 TRP B CA 1
ATOM 4768 C C . TRP B 1 234 ? 10.047 -40.719 -22.906 1 74.38 234 TRP B C 1
ATOM 4770 O O . TRP B 1 234 ? 9.906 -39.969 -23.875 1 74.38 234 TRP B O 1
ATOM 4780 N N . SER B 1 235 ? 9.383 -41.844 -22.656 1 76.5 235 SER B N 1
ATOM 4781 C CA . SER B 1 235 ? 8.258 -42.094 -23.531 1 76.5 235 SER B CA 1
ATOM 4782 C C . SER B 1 235 ? 6.953 -41.594 -22.938 1 76.5 235 SER B C 1
ATOM 4784 O O . SER B 1 235 ? 6.008 -41.281 -23.672 1 76.5 235 SER B O 1
ATOM 4786 N N . GLY B 1 236 ? 6.934 -41.594 -21.609 1 85.56 236 GLY B N 1
ATOM 4787 C CA . GLY B 1 236 ? 5.711 -41.156 -20.953 1 85.56 236 GLY B CA 1
ATOM 4788 C C . GLY B 1 236 ? 5.871 -40.938 -19.453 1 85.56 236 GLY B C 1
ATOM 4789 O O . GLY B 1 236 ? 6.902 -41.312 -18.875 1 85.56 236 GLY B O 1
ATOM 4790 N N . ALA B 1 237 ? 4.914 -40.281 -18.906 1 87.38 237 ALA B N 1
ATOM 4791 C CA . ALA B 1 237 ? 4.895 -40.062 -17.469 1 87.38 237 ALA B CA 1
ATOM 4792 C C . ALA B 1 237 ? 3.461 -39.938 -16.953 1 87.38 237 ALA B C 1
ATOM 4794 O O . ALA B 1 237 ? 2.555 -39.562 -17.703 1 87.38 237 ALA B O 1
ATOM 4795 N N . THR B 1 238 ? 3.307 -40.375 -15.734 1 90.31 238 THR B N 1
ATOM 4796 C CA . THR B 1 238 ? 2.021 -40.25 -15.055 1 90.31 238 THR B CA 1
ATOM 4797 C C . THR B 1 238 ? 2.182 -39.531 -13.719 1 90.31 238 THR B C 1
ATOM 4799 O O . THR B 1 238 ? 3.141 -39.781 -12.984 1 90.31 238 THR B O 1
ATOM 4802 N N . LYS B 1 239 ? 1.277 -38.594 -13.5 1 88.75 239 LYS B N 1
ATOM 4803 C CA . LYS B 1 239 ? 1.296 -37.844 -12.25 1 88.75 239 LYS B CA 1
ATOM 4804 C C . LYS B 1 239 ? -0.113 -37.406 -11.844 1 88.75 239 LYS B C 1
ATOM 4806 O O . LYS B 1 239 ? -0.919 -37.031 -12.68 1 88.75 239 LYS B O 1
ATOM 4811 N N . TRP B 1 240 ? -0.386 -37.594 -10.578 1 88.44 240 TRP B N 1
ATOM 4812 C CA . TRP B 1 240 ? -1.664 -37.094 -10.078 1 88.44 240 TRP B CA 1
ATOM 4813 C C . TRP B 1 240 ? -1.566 -35.625 -9.703 1 88.44 240 TRP B C 1
ATOM 4815 O O . TRP B 1 240 ? -0.729 -35.219 -8.883 1 88.44 240 TRP B O 1
ATOM 4825 N N . LEU B 1 241 ? -2.322 -34.812 -10.328 1 86.38 241 LEU B N 1
ATOM 4826 C CA . LEU B 1 241 ? -2.344 -33.375 -10.062 1 86.38 241 LEU B CA 1
ATOM 4827 C C . LEU B 1 241 ? -3.172 -33.062 -8.82 1 86.38 241 LEU B C 1
ATOM 4829 O O . LEU B 1 241 ? -2.904 -32.062 -8.125 1 86.38 241 LEU B O 1
ATOM 4833 N N . SER B 1 242 ? -4.164 -33.781 -8.664 1 83.94 242 SER B N 1
ATOM 4834 C CA . SER B 1 242 ? -5.02 -33.781 -7.48 1 83.94 242 SER B CA 1
ATOM 4835 C C . SER B 1 242 ? -5.594 -35.156 -7.207 1 83.94 242 SER B C 1
ATOM 4837 O O . SER B 1 242 ? -5.273 -36.125 -7.906 1 83.94 242 SER B O 1
ATOM 4839 N N . SER B 1 243 ? -6.426 -35.188 -6.172 1 84.19 243 SER B N 1
ATOM 4840 C CA . SER B 1 243 ? -7.055 -36.469 -5.867 1 84.19 243 SER B CA 1
ATOM 4841 C C . SER B 1 243 ? -8.094 -36.844 -6.926 1 84.19 243 SER B C 1
ATOM 4843 O O . SER B 1 243 ? -8.469 -38 -7.051 1 84.19 243 SER B O 1
ATOM 4845 N N . LYS B 1 244 ? -8.406 -35.844 -7.754 1 89.94 244 LYS B N 1
ATOM 4846 C CA . LYS B 1 244 ? -9.516 -36.062 -8.672 1 89.94 244 LYS B CA 1
ATOM 4847 C C . LYS B 1 244 ? -9.07 -35.938 -10.125 1 89.94 244 LYS B C 1
ATOM 4849 O O . LYS B 1 244 ? -9.875 -36.094 -11.047 1 89.94 244 LYS B O 1
ATOM 4854 N N . LYS B 1 245 ? -7.805 -35.688 -10.273 1 92.19 245 LYS B N 1
ATOM 4855 C CA . LYS B 1 245 ? -7.348 -35.469 -11.641 1 92.19 245 LYS B CA 1
ATOM 4856 C C . LYS B 1 245 ? -5.953 -36.031 -11.867 1 92.19 245 LYS B C 1
ATOM 4858 O O . LYS B 1 245 ? -5.008 -35.688 -11.148 1 92.19 245 LYS B O 1
ATOM 4863 N N . ALA B 1 246 ? -5.828 -36.875 -12.859 1 93.88 246 ALA B N 1
ATOM 4864 C CA . ALA B 1 246 ? -4.547 -37.5 -13.203 1 93.88 246 ALA B CA 1
ATOM 4865 C C . ALA B 1 246 ? -4.004 -36.938 -14.516 1 93.88 246 ALA B C 1
ATOM 4867 O O . ALA B 1 246 ? -4.77 -36.438 -15.352 1 93.88 246 ALA B O 1
ATOM 4868 N N . LEU B 1 247 ? -2.701 -36.969 -14.609 1 94.38 247 LEU B N 1
ATOM 4869 C CA . LEU B 1 247 ? -2.014 -36.531 -15.82 1 94.38 247 LEU B CA 1
ATOM 4870 C C . LEU B 1 247 ? -1.267 -37.688 -16.484 1 94.38 247 LEU B C 1
ATOM 4872 O O . LEU B 1 247 ? -0.532 -38.406 -15.812 1 94.38 247 LEU B O 1
ATOM 4876 N N . ILE B 1 248 ? -1.503 -37.906 -17.734 1 94.25 248 ILE B N 1
ATOM 4877 C CA . ILE B 1 248 ? -0.689 -38.75 -18.562 1 94.25 248 ILE B CA 1
ATOM 4878 C C . ILE B 1 248 ? 0.056 -37.938 -19.609 1 94.25 248 ILE B C 1
ATOM 4880 O O . ILE B 1 248 ? -0.564 -37.219 -20.391 1 94.25 248 ILE B O 1
ATOM 4884 N N . LEU B 1 249 ? 1.312 -38.031 -19.484 1 92.19 249 LEU B N 1
ATOM 4885 C CA . LEU B 1 249 ? 2.18 -37.312 -20.391 1 92.19 249 LEU B CA 1
ATOM 4886 C C . LEU B 1 249 ? 2.857 -38.25 -21.375 1 92.19 249 LEU B C 1
ATOM 4888 O O . LEU B 1 249 ? 3.445 -39.281 -20.969 1 92.19 249 LEU B O 1
ATOM 4892 N N . LEU B 1 250 ? 2.707 -38 -22.656 1 90.31 250 LEU B N 1
ATOM 4893 C CA . LEU B 1 250 ? 3.322 -38.844 -23.672 1 90.31 250 LEU B CA 1
ATOM 4894 C C . LEU B 1 250 ? 4.199 -38 -24.609 1 90.31 250 LEU B C 1
ATOM 4896 O O . LEU B 1 250 ? 3.932 -36.812 -24.828 1 90.31 250 LEU B O 1
ATOM 4900 N N . ASN B 1 251 ? 5.219 -38.688 -25.047 1 81.56 251 ASN B N 1
ATOM 4901 C CA . ASN B 1 251 ? 6.098 -38.062 -26.031 1 81.56 251 ASN B CA 1
ATOM 4902 C C . ASN B 1 251 ? 5.633 -38.375 -27.453 1 81.56 251 ASN B C 1
ATOM 4904 O O . ASN B 1 251 ? 5.082 -39.438 -27.719 1 81.56 251 ASN B O 1
ATOM 4908 N N . LEU B 1 252 ? 5.457 -37.438 -28.312 1 64.38 252 LEU B N 1
ATOM 4909 C CA . LEU B 1 252 ? 4.918 -37.625 -29.656 1 64.38 252 LEU B CA 1
ATOM 4910 C C . LEU B 1 252 ? 6.02 -38.031 -30.641 1 64.38 252 LEU B C 1
ATOM 4912 O O . LEU B 1 252 ? 5.777 -38.812 -31.562 1 64.38 252 LEU B O 1
ATOM 4916 N N . ARG B 1 253 ? 7.152 -37.562 -30.656 1 56.16 253 ARG B N 1
ATOM 4917 C CA . ARG B 1 253 ? 7.984 -37.5 -31.844 1 56.16 253 ARG B CA 1
ATOM 4918 C C . ARG B 1 253 ? 8.594 -38.844 -32.188 1 56.16 253 ARG B C 1
ATOM 4920 O O . ARG B 1 253 ? 9.344 -39.406 -31.375 1 56.16 253 ARG B O 1
ATOM 4927 N N . GLY B 1 254 ? 8.359 -39.062 -33.531 1 58.19 254 GLY B N 1
ATOM 4928 C CA . GLY B 1 254 ? 9.039 -40.062 -34.344 1 58.19 254 GLY B CA 1
ATOM 4929 C C . GLY B 1 254 ? 8.883 -41.469 -33.812 1 58.19 254 GLY B C 1
ATOM 4930 O O . GLY B 1 254 ? 9.703 -42.344 -34.094 1 58.19 254 GLY B O 1
ATOM 4931 N N . LYS B 1 255 ? 7.668 -41.531 -33.094 1 69.69 255 LYS B N 1
ATOM 4932 C CA . LYS B 1 255 ? 7.574 -42.875 -32.531 1 69.69 255 LYS B CA 1
ATOM 4933 C C . LYS B 1 255 ? 6.699 -43.781 -33.406 1 69.69 255 LYS B C 1
ATOM 4935 O O . LYS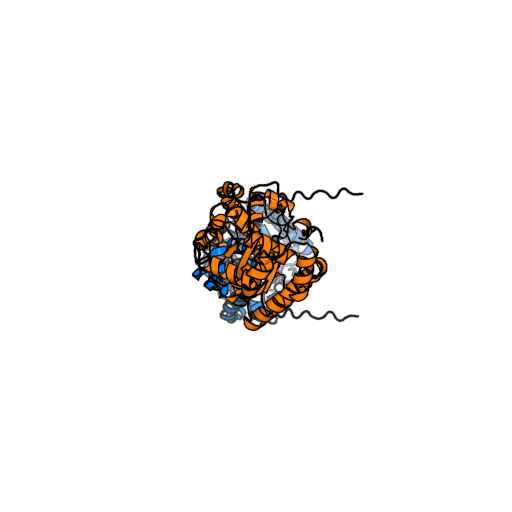 B 1 255 ? 5.758 -43.312 -34.031 1 69.69 255 LYS B O 1
ATOM 4940 N N . LYS B 1 256 ? 7.168 -44.875 -33.531 1 83.75 256 LYS B N 1
ATOM 4941 C CA . LYS B 1 256 ? 6.391 -45.906 -34.188 1 83.75 256 LYS B CA 1
ATOM 4942 C C . LYS B 1 256 ? 5.09 -46.188 -33.438 1 83.75 256 LYS B C 1
ATOM 4944 O O . LYS B 1 256 ? 5.02 -46 -32.219 1 83.75 256 LYS B O 1
ATOM 4949 N N . GLU B 1 257 ? 4.094 -46.344 -34.219 1 88.69 257 GLU B N 1
ATOM 4950 C CA . GLU B 1 257 ? 2.75 -46.469 -33.656 1 88.69 257 GLU B CA 1
ATOM 4951 C C . GLU B 1 257 ? 2.717 -47.531 -32.562 1 88.69 257 GLU B C 1
ATOM 4953 O O . GLU B 1 257 ? 1.988 -47.406 -31.578 1 88.69 257 GLU B O 1
ATOM 4958 N N . ASP B 1 258 ? 3.533 -48.625 -32.719 1 89.25 258 ASP B N 1
ATOM 4959 C CA . ASP B 1 258 ? 3.529 -49.656 -31.719 1 89.25 258 ASP B CA 1
ATOM 4960 C C . ASP B 1 258 ? 4.043 -49.156 -30.375 1 89.25 258 ASP B C 1
ATOM 4962 O O . ASP B 1 258 ? 3.451 -49.406 -29.328 1 89.25 258 ASP B O 1
ATOM 4966 N N . LEU B 1 259 ? 5.035 -48.344 -30.5 1 87.88 259 LEU B N 1
ATOM 4967 C CA . LEU B 1 259 ? 5.625 -47.812 -29.281 1 87.88 259 LEU B CA 1
ATOM 4968 C C . LEU B 1 259 ? 4.707 -46.75 -28.656 1 87.88 259 LEU B C 1
ATOM 4970 O O . LEU B 1 259 ? 4.594 -46.688 -27.422 1 87.88 259 LEU B O 1
ATOM 4974 N N . PHE B 1 260 ? 4.07 -46.031 -29.469 1 89.12 260 PHE B N 1
ATOM 4975 C CA . PHE B 1 260 ? 3.15 -45 -29.016 1 89.12 260 PHE B CA 1
ATOM 4976 C C . PHE B 1 260 ? 2.008 -45.625 -28.203 1 89.12 260 PHE B C 1
ATOM 4978 O O . PHE B 1 260 ? 1.735 -45.188 -27.078 1 89.12 260 PHE B O 1
ATOM 4985 N N . TRP B 1 261 ? 1.383 -46.5 -28.812 1 93 261 TRP B N 1
ATOM 4986 C CA . TRP B 1 261 ? 0.215 -47.125 -28.188 1 93 261 TRP B CA 1
ATOM 4987 C C . TRP B 1 261 ? 0.612 -47.906 -26.938 1 93 261 TRP B C 1
ATOM 4989 O O . TRP B 1 261 ? -0.097 -47.906 -25.938 1 93 261 TRP B O 1
ATOM 4999 N N . PHE B 1 262 ? 1.743 -48.594 -27.062 1 91.94 262 PHE B N 1
ATOM 5000 C CA . PHE B 1 262 ? 2.229 -49.312 -25.906 1 91.94 262 PHE B CA 1
ATOM 5001 C C . PHE B 1 262 ? 2.486 -48.375 -24.734 1 91.94 262 PHE B C 1
ATOM 5003 O O . PHE B 1 262 ? 2.129 -48.656 -23.594 1 91.94 262 PHE B O 1
ATOM 5010 N N . ALA B 1 263 ? 3.045 -47.281 -25.016 1 90.06 263 ALA B N 1
ATOM 5011 C CA . ALA B 1 263 ? 3.352 -46.281 -24 1 90.06 263 ALA B CA 1
ATOM 5012 C C . ALA B 1 263 ? 2.078 -45.75 -23.328 1 90.06 263 ALA B C 1
ATOM 5014 O O . ALA B 1 263 ? 2.018 -45.625 -22.109 1 90.06 263 ALA B O 1
ATOM 5015 N N . PHE B 1 264 ? 1.086 -45.438 -24.125 1 93.31 264 PHE B N 1
ATOM 5016 C CA . PHE B 1 264 ? -0.171 -44.938 -23.594 1 93.31 264 PHE B CA 1
ATOM 5017 C C . PHE B 1 264 ? -0.789 -45.938 -22.625 1 93.31 264 PHE B C 1
ATOM 5019 O O . PHE B 1 264 ? -1.15 -45.594 -21.5 1 93.31 264 PHE B O 1
ATOM 5026 N N . PHE B 1 265 ? -0.928 -47.156 -23.094 1 95.44 265 PHE B N 1
ATOM 5027 C CA . PHE B 1 265 ? -1.611 -48.156 -22.281 1 95.44 265 PHE B CA 1
ATOM 5028 C C . PHE B 1 265 ? -0.782 -48.5 -21.062 1 95.44 265 PHE B C 1
ATOM 5030 O O . PHE B 1 265 ? -1.332 -48.844 -20 1 95.44 265 PHE B O 1
ATOM 5037 N N . HIS B 1 266 ? 0.54 -48.406 -21.219 1 92.38 266 HIS B N 1
ATOM 5038 C CA . HIS B 1 266 ? 1.434 -48.562 -20.062 1 92.38 266 HIS B CA 1
ATOM 5039 C C . HIS B 1 266 ? 1.137 -47.5 -18.984 1 92.38 266 HIS B C 1
ATOM 5041 O O . HIS B 1 266 ? 0.94 -47.875 -17.828 1 92.38 266 HIS B O 1
ATOM 5047 N N . GLU B 1 267 ? 1.073 -46.25 -19.406 1 92.06 267 GLU B N 1
ATOM 5048 C CA . GLU B 1 267 ? 0.782 -45.188 -18.469 1 92.06 267 GLU B CA 1
ATOM 5049 C C . GLU B 1 267 ? -0.63 -45.312 -17.906 1 92.06 267 GLU B C 1
ATOM 5051 O O . GLU B 1 267 ? -0.864 -45 -16.734 1 92.06 267 GLU B O 1
ATOM 5056 N N . ALA B 1 268 ? -1.581 -45.719 -18.781 1 95.31 268 ALA B N 1
ATOM 5057 C CA . ALA B 1 268 ? -2.941 -45.969 -18.297 1 95.31 268 ALA B CA 1
ATOM 5058 C C . ALA B 1 268 ? -2.959 -47 -17.188 1 95.31 268 ALA B C 1
ATOM 5060 O O . ALA B 1 268 ? -3.748 -46.906 -16.25 1 95.31 268 ALA B O 1
ATOM 5061 N N . GLY B 1 269 ? -2.133 -48 -17.375 1 93.75 269 GLY B N 1
ATOM 5062 C CA . GLY B 1 269 ? -2.01 -49.031 -16.344 1 93.75 269 GLY B CA 1
ATOM 5063 C C . GLY B 1 269 ? -1.579 -48.469 -15 1 93.75 269 GLY B C 1
ATOM 5064 O O . GLY B 1 269 ? -2.09 -48.875 -13.953 1 93.75 269 GLY B O 1
ATOM 5065 N N . HIS B 1 270 ? -0.685 -47.562 -15.062 1 91.06 270 HIS B N 1
ATOM 5066 C CA . HIS B 1 270 ? -0.245 -46.906 -13.836 1 91.06 270 HIS B CA 1
ATOM 5067 C C . HIS B 1 270 ? -1.39 -46.125 -13.18 1 91.06 270 HIS B C 1
ATOM 5069 O O . HIS B 1 270 ? -1.558 -46.188 -11.961 1 91.06 270 HIS B O 1
ATOM 5075 N N . VAL B 1 271 ? -2.158 -45.438 -13.914 1 93.19 271 VAL B N 1
ATOM 5076 C CA . VAL B 1 271 ? -3.26 -44.625 -13.398 1 93.19 271 VAL B CA 1
ATOM 5077 C C . VAL B 1 271 ? -4.305 -45.531 -12.75 1 93.19 271 VAL B C 1
ATOM 5079 O O . VAL B 1 271 ? -4.848 -45.219 -11.695 1 93.19 271 VAL B O 1
ATOM 5082 N N . LEU B 1 272 ? -4.512 -46.656 -13.336 1 94.12 272 LEU B N 1
ATOM 5083 C CA . LEU B 1 272 ? -5.578 -47.562 -12.898 1 94.12 272 LEU B CA 1
ATOM 5084 C C . LEU B 1 272 ? -5.137 -48.406 -11.703 1 94.12 272 LEU B C 1
ATOM 5086 O O . LEU B 1 272 ? -5.953 -48.719 -10.844 1 94.12 272 LEU B O 1
ATOM 5090 N N . HIS B 1 273 ? -3.838 -48.688 -11.609 1 89.69 273 HIS B N 1
ATOM 5091 C CA . HIS B 1 273 ? -3.48 -49.75 -10.672 1 89.69 273 HIS B CA 1
ATOM 5092 C C . HIS B 1 273 ? -2.473 -49.25 -9.641 1 89.69 273 HIS B C 1
ATOM 5094 O O . HIS B 1 273 ? -2.232 -49.906 -8.633 1 89.69 273 HIS B O 1
ATOM 5100 N N . ASP B 1 274 ? -1.892 -48.188 -9.852 1 85.69 274 ASP B N 1
ATOM 5101 C CA . ASP B 1 274 ? -0.862 -47.719 -8.922 1 85.69 274 ASP B CA 1
ATOM 5102 C C . ASP B 1 274 ? -1.402 -46.656 -7.988 1 85.69 274 ASP B C 1
ATOM 5104 O O . ASP B 1 274 ? -2.531 -46.188 -8.156 1 85.69 274 ASP B O 1
ATOM 5108 N N . SER B 1 275 ? -0.497 -46.312 -7.074 1 79.5 275 SER B N 1
ATOM 5109 C CA . SER B 1 275 ? -0.858 -45.312 -6.066 1 79.5 275 SER B CA 1
ATOM 5110 C C . SER B 1 275 ? -0.887 -43.906 -6.66 1 79.5 275 SER B C 1
ATOM 5112 O O . SER B 1 275 ? -0.063 -43.594 -7.516 1 79.5 275 SER B O 1
ATOM 5114 N N . LYS B 1 276 ? -1.799 -43.094 -6.141 1 76.81 276 LYS B N 1
ATOM 5115 C CA . LYS B 1 276 ? -1.975 -41.719 -6.605 1 76.81 276 LYS B CA 1
ATOM 5116 C C . LYS B 1 276 ? -0.816 -40.812 -6.156 1 76.81 276 LYS B C 1
ATOM 5118 O O . LYS B 1 276 ? -0.65 -39.719 -6.656 1 76.81 276 LYS B O 1
ATOM 5123 N N . LYS B 1 277 ? -0.006 -41.312 -5.414 1 67.69 277 LYS B N 1
ATOM 5124 C CA . LYS B 1 277 ? 1.034 -40.469 -4.82 1 67.69 277 LYS B CA 1
ATOM 5125 C C . LYS B 1 277 ? 2.297 -40.469 -5.68 1 67.69 277 LYS B C 1
ATOM 5127 O O . LYS B 1 277 ? 3.15 -39.594 -5.535 1 67.69 277 LYS B O 1
ATOM 5132 N N . ASP B 1 278 ? 2.297 -41.344 -6.684 1 66.69 278 ASP B N 1
ATOM 5133 C CA . ASP B 1 278 ? 3.578 -41.594 -7.34 1 66.69 278 ASP B CA 1
ATOM 5134 C C . ASP B 1 278 ? 3.637 -40.875 -8.703 1 66.69 278 ASP B C 1
ATOM 5136 O O . ASP B 1 278 ? 2.619 -40.75 -9.383 1 66.69 278 ASP B O 1
ATOM 5140 N N . LEU B 1 279 ? 4.844 -40.188 -8.852 1 66.94 279 LEU B N 1
ATOM 5141 C CA . LEU B 1 279 ? 5.207 -39.781 -10.211 1 66.94 279 LEU B CA 1
ATOM 5142 C C . LEU B 1 279 ? 5.977 -40.906 -10.906 1 66.94 279 LEU B C 1
ATOM 5144 O O . LEU B 1 279 ? 6.988 -41.375 -10.383 1 66.94 279 LEU B O 1
ATOM 5148 N N . LEU B 1 280 ? 5.426 -41.375 -11.992 1 67.25 280 LEU B N 1
ATOM 5149 C CA . LEU B 1 280 ? 6.051 -42.469 -12.719 1 67.25 280 LEU B CA 1
ATOM 5150 C C . LEU B 1 280 ? 6.496 -42.031 -14.109 1 67.25 280 LEU B C 1
ATOM 5152 O O . LEU B 1 280 ? 5.711 -41.438 -14.859 1 67.25 280 LEU B O 1
ATOM 5156 N N . ILE B 1 281 ? 7.832 -42.125 -14.289 1 68.62 281 ILE B N 1
ATOM 5157 C CA . ILE B 1 281 ? 8.367 -41.781 -15.602 1 68.62 281 ILE B CA 1
ATOM 5158 C C . ILE B 1 281 ? 8.836 -43.031 -16.328 1 68.62 281 ILE B C 1
ATOM 5160 O O . ILE B 1 281 ? 9.578 -43.844 -15.75 1 68.62 281 ILE B O 1
ATOM 5164 N N . ASN B 1 282 ? 8.391 -43.188 -17.562 1 65.12 282 ASN B N 1
ATOM 5165 C CA . ASN B 1 282 ? 8.766 -44.344 -18.391 1 65.12 282 ASN B CA 1
ATOM 5166 C C . ASN B 1 282 ? 9.961 -44.031 -19.281 1 65.12 282 ASN B C 1
ATOM 5168 O O . ASN B 1 282 ? 9.852 -43.219 -20.203 1 65.12 282 ASN B O 1
ATOM 5172 N N . ASN B 1 283 ? 11.188 -44.5 -18.875 1 62.97 283 ASN B N 1
ATOM 5173 C CA . ASN B 1 283 ? 12.383 -44.219 -19.656 1 62.97 283 ASN B CA 1
ATOM 5174 C C . ASN B 1 283 ? 12.695 -45.375 -20.609 1 62.97 283 ASN B C 1
ATOM 5176 O O . ASN B 1 283 ? 13.828 -45.5 -21.078 1 62.97 283 ASN B O 1
ATOM 5180 N N . GLY B 1 284 ? 11.711 -46.062 -20.984 1 57.38 284 GLY B N 1
ATOM 5181 C CA . GLY B 1 284 ? 11.93 -47.156 -21.938 1 57.38 284 GLY B CA 1
ATOM 5182 C C . GLY B 1 284 ? 12.969 -48.156 -21.484 1 57.38 284 GLY B C 1
ATOM 5183 O O . GLY B 1 284 ? 13.117 -49.219 -22.078 1 57.38 284 GLY B O 1
ATOM 5184 N N . LYS B 1 285 ? 14.078 -47.625 -20.656 1 54.94 285 LYS B N 1
ATOM 5185 C CA . LYS B 1 285 ? 15.125 -48.562 -20.281 1 54.94 285 LYS B CA 1
ATOM 5186 C C . LYS B 1 285 ? 14.656 -49.469 -19.141 1 54.94 285 LYS B C 1
ATOM 5188 O O . LYS B 1 285 ? 13.977 -49.031 -18.219 1 54.94 285 LYS B O 1
ATOM 5193 N N . LYS B 1 286 ? 14.633 -50.625 -19.422 1 51.41 286 LYS B N 1
ATOM 5194 C CA . LYS B 1 286 ? 14.242 -51.812 -18.672 1 51.41 286 LYS B CA 1
ATOM 5195 C C . LYS B 1 286 ? 14.82 -51.812 -17.266 1 51.41 286 LYS B C 1
ATOM 5197 O O . LYS B 1 286 ? 15.727 -52.562 -16.938 1 51.41 286 LYS B O 1
ATOM 5202 N N . LYS B 1 287 ? 14.727 -50.75 -16.484 1 50.28 287 LYS B N 1
ATOM 5203 C CA . LYS B 1 287 ? 15.234 -51.281 -15.227 1 50.28 287 LYS B CA 1
ATOM 5204 C C . LYS B 1 287 ? 14.281 -52.344 -14.656 1 50.28 287 LYS B C 1
ATOM 5206 O O . LYS B 1 287 ? 13.117 -52.031 -14.383 1 50.28 287 LYS B O 1
ATOM 5211 N N . GLN B 1 288 ? 14.594 -53.594 -14.852 1 49.22 288 GLN B N 1
ATOM 5212 C CA . GLN B 1 288 ? 14.141 -54.938 -14.539 1 49.22 288 GLN B CA 1
ATOM 5213 C C . GLN B 1 288 ? 13.617 -55.031 -13.102 1 49.22 288 GLN B C 1
ATOM 5215 O O . GLN B 1 288 ? 12.852 -55.938 -12.773 1 49.22 288 GLN B O 1
ATOM 5220 N N . GLU B 1 289 ? 13.789 -53.875 -12.336 1 58.72 289 GLU B N 1
ATOM 5221 C CA . GLU B 1 289 ? 13.617 -54.344 -10.961 1 58.72 289 GLU B CA 1
ATOM 5222 C C . GLU B 1 289 ? 12.383 -53.719 -10.32 1 58.72 289 GLU B C 1
ATOM 5224 O O . GLU B 1 289 ? 11.969 -54.094 -9.227 1 58.72 289 GLU B O 1
ATOM 5229 N N . ASP B 1 290 ? 11.555 -52.938 -11.133 1 72.94 290 ASP B N 1
ATOM 5230 C CA . ASP B 1 290 ? 10.406 -52.406 -10.414 1 72.94 290 ASP B CA 1
ATOM 5231 C C . ASP B 1 290 ? 9.141 -53.188 -10.75 1 72.94 290 ASP B C 1
ATOM 5233 O O . ASP B 1 290 ? 8.727 -53.25 -11.906 1 72.94 290 ASP B O 1
ATOM 5237 N N . GLU B 1 291 ? 8.602 -53.875 -9.828 1 78.06 291 GLU B N 1
ATOM 5238 C CA . GLU B 1 291 ? 7.402 -54.719 -9.977 1 78.06 291 GLU B CA 1
ATOM 5239 C C . GLU B 1 291 ? 6.262 -53.906 -10.602 1 78.06 291 GLU B C 1
ATOM 5241 O O . GLU B 1 291 ? 5.48 -54.438 -11.391 1 78.06 291 GLU B O 1
ATOM 5246 N N . ARG B 1 292 ? 6.156 -52.625 -10.352 1 80.62 292 ARG B N 1
ATOM 5247 C CA . ARG B 1 292 ? 5.094 -51.75 -10.883 1 80.62 292 ARG B CA 1
ATOM 5248 C C . ARG B 1 292 ? 5.25 -51.562 -12.383 1 80.62 292 ARG B C 1
ATOM 5250 O O . ARG B 1 292 ? 4.258 -51.562 -13.117 1 80.62 292 ARG B O 1
ATOM 5257 N N . GLU B 1 293 ? 6.453 -51.562 -12.789 1 84.69 293 GLU B N 1
ATOM 5258 C CA . GLU B 1 293 ? 6.73 -51.406 -14.211 1 84.69 293 GLU B CA 1
ATOM 5259 C C . GLU B 1 293 ? 6.398 -52.656 -15 1 84.69 293 GLU B C 1
ATOM 5261 O O . GLU B 1 293 ? 5.863 -52.594 -16.109 1 84.69 293 GLU B O 1
ATOM 5266 N N . LEU B 1 294 ? 6.746 -53.719 -14.375 1 85 294 LEU B N 1
ATOM 5267 C CA . LEU B 1 294 ? 6.445 -55 -15.023 1 85 294 LEU B CA 1
ATOM 5268 C C . LEU B 1 294 ? 4.938 -55.188 -15.164 1 85 294 LEU B C 1
ATOM 5270 O O . LEU B 1 294 ? 4.461 -55.656 -16.203 1 85 294 LEU B O 1
ATOM 5274 N N . ARG B 1 295 ? 4.242 -54.844 -14.125 1 88.44 295 ARG B N 1
ATOM 5275 C CA . ARG B 1 295 ? 2.787 -54.969 -14.148 1 88.44 295 ARG B CA 1
ATOM 5276 C C . ARG B 1 295 ? 2.178 -54.062 -15.211 1 88.44 295 ARG B C 1
ATOM 5278 O O . ARG B 1 295 ? 1.237 -54.469 -15.906 1 88.44 295 ARG B O 1
ATOM 5285 N N . ALA B 1 296 ? 2.674 -52.875 -15.297 1 89.44 296 ALA B N 1
ATOM 5286 C CA . ALA B 1 296 ? 2.176 -51.938 -16.312 1 89.44 296 ALA B CA 1
ATOM 5287 C C . ALA B 1 296 ? 2.471 -52.469 -17.719 1 89.44 296 ALA B C 1
ATOM 5289 O O . ALA B 1 296 ? 1.647 -52.312 -18.625 1 89.44 296 ALA B O 1
ATOM 5290 N N . ASP B 1 297 ? 3.674 -53.031 -17.844 1 89.69 297 ASP B N 1
ATOM 5291 C CA . ASP B 1 297 ? 4.031 -53.656 -19.141 1 89.69 297 ASP B CA 1
ATOM 5292 C C . ASP B 1 297 ? 3.078 -54.781 -19.5 1 89.69 297 ASP B C 1
ATOM 5294 O O . ASP B 1 297 ? 2.6 -54.875 -20.625 1 89.69 297 ASP B O 1
ATOM 5298 N N . GLU B 1 298 ? 2.883 -55.562 -18.562 1 93.31 298 GLU B N 1
ATOM 5299 C CA . GLU B 1 298 ? 1.988 -56.688 -18.766 1 93.31 298 GLU B CA 1
ATOM 5300 C C . GLU B 1 298 ? 0.57 -56.219 -19.078 1 93.31 298 GLU B C 1
ATOM 5302 O O . GLU B 1 298 ? -0.104 -56.812 -19.938 1 93.31 298 GLU B O 1
ATOM 5307 N N . TYR B 1 299 ? 0.142 -55.312 -18.359 1 94.31 299 TYR B N 1
ATOM 5308 C CA . TYR B 1 299 ? -1.186 -54.75 -18.594 1 94.31 299 TYR B CA 1
ATOM 5309 C C . TYR B 1 299 ? -1.326 -54.25 -20.016 1 94.31 299 TYR B C 1
ATOM 5311 O O . TYR B 1 299 ? -2.301 -54.562 -20.703 1 94.31 299 TYR B O 1
ATOM 5319 N N . ALA B 1 300 ? -0.394 -53.438 -20.438 1 94.81 300 ALA B N 1
ATOM 5320 C CA . ALA B 1 300 ? -0.419 -52.875 -21.781 1 94.81 300 ALA B CA 1
ATOM 5321 C C . ALA B 1 300 ? -0.398 -54 -22.844 1 94.81 300 ALA B C 1
ATOM 5323 O O . ALA B 1 300 ? -1.181 -53.969 -23.797 1 94.81 300 ALA B O 1
ATOM 5324 N N . ALA B 1 301 ? 0.479 -54.906 -22.609 1 94.81 301 ALA B N 1
ATOM 5325 C CA . ALA B 1 301 ? 0.622 -56.031 -23.547 1 94.81 301 ALA B CA 1
ATOM 5326 C C . ALA B 1 301 ? -0.669 -56.844 -23.656 1 94.81 301 ALA B C 1
ATOM 5328 O O . ALA B 1 301 ? -1.129 -57.156 -24.75 1 94.81 301 ALA B O 1
ATOM 5329 N N . GLU B 1 302 ? -1.219 -57.125 -22.547 1 95.88 302 GLU B N 1
ATOM 5330 C CA . GLU B 1 302 ? -2.42 -57.969 -22.5 1 95.88 302 GLU B CA 1
ATOM 5331 C C . GLU B 1 302 ? -3.625 -57.219 -23.078 1 95.88 302 GLU B C 1
ATOM 5333 O O . GLU B 1 302 ? -4.5 -57.844 -23.703 1 95.88 302 GLU B O 1
ATOM 5338 N N . LEU B 1 303 ? -3.73 -56 -22.812 1 95.12 303 LEU B N 1
ATOM 5339 C CA . LEU B 1 303 ? -4.855 -55.219 -23.297 1 95.12 303 LEU B CA 1
ATOM 5340 C C . LEU B 1 303 ? -4.812 -55.062 -24.812 1 95.12 303 LEU B C 1
ATOM 5342 O O . LEU B 1 303 ? -5.844 -55.188 -25.484 1 95.12 303 LEU B O 1
ATOM 5346 N N . LEU B 1 304 ? -3.688 -54.75 -25.359 1 95.31 304 LEU B N 1
ATOM 5347 C CA . LEU B 1 304 ? -3.547 -54.562 -26.797 1 95.31 304 LEU B CA 1
ATOM 5348 C C . LEU B 1 304 ? -3.766 -55.875 -27.547 1 95.31 304 LEU B C 1
ATOM 5350 O O . LEU B 1 304 ? -4.566 -55.938 -28.484 1 95.31 304 LEU B O 1
ATOM 5354 N N . ILE B 1 305 ? -2.957 -56.875 -27.125 1 96.38 305 ILE B N 1
ATOM 5355 C CA . ILE B 1 305 ? -3.092 -58.188 -27.703 1 96.38 305 ILE B CA 1
ATOM 5356 C C . ILE B 1 305 ? -2.992 -59.25 -26.594 1 96.38 305 ILE B C 1
ATOM 5358 O O . ILE B 1 305 ? -1.911 -59.469 -26.031 1 96.38 305 ILE B O 1
ATOM 5362 N N . PRO B 1 306 ? -4.133 -59.969 -26.359 1 95.88 306 PRO B N 1
ATOM 5363 C CA . PRO B 1 306 ? -4.07 -61 -25.328 1 95.88 306 PRO B CA 1
ATOM 5364 C C . PRO B 1 306 ? -2.973 -62.031 -25.594 1 95.88 306 PRO B C 1
ATOM 5366 O O . PRO B 1 306 ? -2.721 -62.375 -26.75 1 95.88 306 PRO B O 1
ATOM 5369 N N . THR B 1 307 ? -2.428 -62.531 -24.531 1 94.88 307 THR B N 1
ATOM 5370 C CA . THR B 1 307 ? -1.274 -63.438 -24.594 1 94.88 307 THR B CA 1
ATOM 5371 C C . THR B 1 307 ? -1.636 -64.75 -25.297 1 94.88 307 THR B C 1
ATOM 5373 O O . THR B 1 307 ? -0.77 -65.375 -25.875 1 94.88 307 THR B O 1
ATOM 5376 N N . LYS B 1 308 ? -2.854 -65.062 -25.375 1 94.94 308 LYS B N 1
ATOM 5377 C CA . LYS B 1 308 ? -3.299 -66.312 -26.016 1 94.94 308 LYS B CA 1
ATOM 5378 C C . LYS B 1 308 ? -3.008 -66.312 -27.516 1 94.94 308 LYS B C 1
ATOM 5380 O O . LYS B 1 308 ? -2.922 -67.312 -28.156 1 94.94 308 LYS B O 1
ATOM 5385 N N . TYR B 1 309 ? -2.793 -65.188 -28.031 1 95.69 309 TYR B N 1
ATOM 5386 C CA . TYR B 1 309 ? -2.578 -65.062 -29.469 1 95.69 309 TYR B CA 1
ATOM 5387 C C . TYR B 1 309 ? -1.091 -65.062 -29.797 1 95.69 309 TYR B C 1
ATOM 5389 O O . TYR B 1 309 ? -0.708 -64.938 -30.953 1 95.69 309 TYR B O 1
ATOM 5397 N N . ASN B 1 310 ? -0.216 -65.188 -28.844 1 95.81 310 ASN B N 1
ATOM 5398 C CA . ASN B 1 310 ? 1.224 -65.062 -29.047 1 95.81 310 ASN B CA 1
ATOM 5399 C C . ASN B 1 310 ? 1.734 -66.125 -30.016 1 95.81 310 ASN B C 1
ATOM 5401 O O . ASN B 1 310 ? 2.547 -65.812 -30.906 1 95.81 310 ASN B O 1
ATOM 5405 N N . GLU B 1 311 ? 1.227 -67.312 -29.828 1 95.44 311 GLU B N 1
ATOM 5406 C CA . GLU B 1 311 ? 1.678 -68.438 -30.688 1 95.44 311 GLU B CA 1
ATOM 5407 C C . GLU B 1 311 ? 1.258 -68.188 -32.125 1 95.44 311 GLU B C 1
ATOM 5409 O O . GLU B 1 311 ? 2.02 -68.438 -33.062 1 95.44 311 GLU B O 1
ATOM 5414 N N . ARG B 1 312 ? 0.082 -67.688 -32.25 1 95 312 ARG B N 1
ATOM 5415 C CA . ARG B 1 312 ? -0.409 -67.375 -33.594 1 95 312 ARG B CA 1
ATOM 5416 C C . ARG B 1 312 ? 0.405 -66.25 -34.219 1 95 312 ARG B C 1
ATOM 5418 O O . ARG B 1 312 ? 0.704 -66.25 -35.438 1 95 312 ARG B O 1
ATOM 5425 N N . ILE B 1 313 ? 0.784 -65.312 -33.469 1 95.44 313 ILE B N 1
ATOM 5426 C CA . ILE B 1 313 ? 1.541 -64.188 -33.969 1 95.44 313 ILE B CA 1
ATOM 5427 C C . ILE B 1 313 ? 2.936 -64.625 -34.406 1 95.44 313 ILE B C 1
ATOM 5429 O O . ILE B 1 313 ? 3.434 -64.188 -35.438 1 95.44 313 ILE B O 1
ATOM 5433 N N . LYS B 1 314 ? 3.523 -65.5 -33.719 1 94.12 314 LYS B N 1
ATOM 5434 C CA . LYS B 1 314 ? 4.859 -66 -34.031 1 94.12 314 LYS B CA 1
ATOM 5435 C C . LYS B 1 314 ? 4.875 -66.75 -35.344 1 94.12 314 LYS B C 1
ATOM 5437 O O . LYS B 1 314 ? 5.914 -66.812 -36.031 1 94.12 314 LYS B O 1
ATOM 5442 N N . LYS B 1 315 ? 3.75 -67.188 -35.719 1 93.44 315 LYS B N 1
ATOM 5443 C CA . LYS B 1 315 ? 3.668 -68.062 -36.938 1 93.44 315 LYS B CA 1
ATOM 5444 C C . LYS B 1 315 ? 3.338 -67.188 -38.156 1 93.44 315 LYS B C 1
ATOM 5446 O O . LYS B 1 315 ? 3.264 -67.75 -39.281 1 93.44 315 LYS B O 1
ATOM 5451 N N . ILE B 1 316 ? 3.223 -65.938 -37.969 1 93.75 316 ILE B N 1
ATOM 5452 C CA . ILE B 1 316 ? 2.908 -65.062 -39.125 1 93.75 316 ILE B CA 1
ATOM 5453 C C . ILE B 1 316 ? 4.113 -65 -40.031 1 93.75 316 ILE B C 1
ATOM 5455 O O . ILE B 1 316 ? 5.242 -64.75 -39.594 1 93.75 316 ILE B O 1
ATOM 5459 N N . ARG B 1 317 ? 3.906 -65.188 -41.375 1 88.38 317 ARG B N 1
ATOM 5460 C CA . ARG B 1 317 ? 5.039 -65.188 -42.312 1 88.38 317 ARG B CA 1
ATOM 5461 C C . ARG B 1 317 ? 4.906 -64.125 -43.375 1 88.38 317 ARG B C 1
ATOM 5463 O O . ARG B 1 317 ? 5.891 -63.75 -44 1 88.38 317 ARG B O 1
ATOM 5470 N N . SER B 1 318 ? 3.66 -63.594 -43.531 1 93.5 318 SER B N 1
ATOM 5471 C CA . SER B 1 318 ? 3.475 -62.625 -44.594 1 93.5 318 SER B CA 1
ATOM 5472 C C . SER B 1 318 ? 2.805 -61.344 -44.062 1 93.5 318 SER B C 1
ATOM 5474 O O . SER B 1 318 ? 2.145 -61.375 -43.031 1 93.5 318 SER B O 1
ATOM 5476 N N . LYS B 1 319 ? 2.932 -60.25 -44.875 1 94.19 319 LYS B N 1
ATOM 5477 C CA . LYS B 1 319 ? 2.299 -59 -44.531 1 94.19 319 LYS B CA 1
ATOM 5478 C C . LYS B 1 319 ? 0.777 -59.094 -44.562 1 94.19 319 LYS B C 1
ATOM 5480 O O . LYS B 1 319 ? 0.082 -58.531 -43.719 1 94.19 319 LYS B O 1
ATOM 5485 N N . ALA B 1 320 ? 0.358 -59.781 -45.469 1 94.31 320 ALA B N 1
ATOM 5486 C CA . ALA B 1 320 ? -1.081 -59.969 -45.656 1 94.31 320 ALA B CA 1
ATOM 5487 C C . ALA B 1 320 ? -1.68 -60.688 -44.438 1 94.31 320 ALA B C 1
ATOM 5489 O O . ALA B 1 320 ? -2.748 -60.312 -43.938 1 94.31 320 ALA B O 1
ATOM 5490 N N . ASP B 1 321 ? -0.939 -61.656 -43.969 1 94.44 321 ASP B N 1
ATOM 5491 C CA . ASP B 1 321 ? -1.392 -62.438 -42.812 1 94.44 321 ASP B CA 1
ATOM 5492 C C . ASP B 1 321 ? -1.439 -61.531 -41.562 1 94.44 321 ASP B C 1
ATOM 5494 O O . ASP B 1 321 ? -2.363 -61.625 -40.75 1 94.44 321 ASP B O 1
ATOM 5498 N N . LEU B 1 322 ? -0.49 -60.75 -41.531 1 95.88 322 LEU B N 1
ATOM 5499 C CA . LEU B 1 322 ? -0.387 -59.875 -40.375 1 95.88 322 LEU B CA 1
ATOM 5500 C C . LEU B 1 322 ? -1.529 -58.844 -40.375 1 95.88 322 LEU B C 1
ATOM 5502 O O . LEU B 1 322 ? -2.166 -58.625 -39.344 1 95.88 322 LEU B O 1
ATOM 5506 N N . VAL B 1 323 ? -1.852 -58.25 -41.5 1 95.69 323 VAL B N 1
ATOM 5507 C CA . VAL B 1 323 ? -2.898 -57.25 -41.625 1 95.69 323 VAL B CA 1
ATOM 5508 C C . VAL B 1 323 ? -4.262 -57.875 -41.344 1 95.69 323 VAL B C 1
ATOM 5510 O O . VAL B 1 323 ? -5.105 -57.25 -40.688 1 95.69 323 VAL B O 1
ATOM 5513 N N . ASP B 1 324 ? -4.422 -59.031 -41.844 1 95.12 324 ASP B N 1
ATOM 5514 C CA . ASP B 1 324 ? -5.68 -59.75 -41.625 1 95.12 324 ASP B CA 1
ATOM 5515 C C . ASP B 1 324 ? -5.891 -60.062 -40.156 1 95.12 324 ASP B C 1
ATOM 5517 O O . ASP B 1 324 ? -7.012 -59.969 -39.625 1 95.12 324 ASP B O 1
ATOM 5521 N N . PHE B 1 325 ? -4.832 -60.469 -39.594 1 95.56 325 PHE B N 1
ATOM 5522 C CA . PHE B 1 325 ? -4.918 -60.781 -38.188 1 95.56 325 PHE B CA 1
ATOM 5523 C C . PHE B 1 325 ? -5.258 -59.531 -37.375 1 95.56 325 PHE B C 1
ATOM 5525 O O . PHE B 1 325 ? -6.094 -59.562 -36.469 1 95.56 325 PHE B O 1
ATOM 5532 N N . ALA B 1 326 ? -4.629 -58.438 -37.656 1 96.31 326 ALA B N 1
ATOM 5533 C CA . ALA B 1 326 ? -4.898 -57.156 -37 1 96.31 326 ALA B CA 1
ATOM 5534 C C . ALA B 1 326 ? -6.355 -56.75 -37.188 1 96.31 326 ALA B C 1
ATOM 5536 O O . ALA B 1 326 ? -6.992 -56.281 -36.219 1 96.31 326 ALA B O 1
ATOM 5537 N N . ARG B 1 327 ? -6.895 -56.938 -38.312 1 94.75 327 ARG B N 1
ATOM 5538 C CA . ARG B 1 327 ? -8.289 -56.594 -38.594 1 94.75 327 ARG B CA 1
ATOM 5539 C C . ARG B 1 327 ? -9.242 -57.438 -37.75 1 94.75 327 ARG B C 1
ATOM 5541 O O . ARG B 1 327 ? -10.258 -56.938 -37.281 1 94.75 327 ARG B O 1
ATOM 5548 N N . SER B 1 328 ? -8.852 -58.656 -37.594 1 94.75 328 SER B N 1
ATOM 5549 C CA . SER B 1 328 ? -9.703 -59.562 -36.812 1 94.75 328 SER B CA 1
ATOM 5550 C C . SER B 1 328 ? -9.75 -59.125 -35.344 1 94.75 328 SER B C 1
ATOM 5552 O O . SER B 1 328 ? -10.742 -59.375 -34.656 1 94.75 328 SER B O 1
ATOM 5554 N N . LEU B 1 329 ? -8.727 -58.469 -34.906 1 94.31 329 LEU B N 1
ATOM 5555 C CA . LEU B 1 329 ? -8.656 -58 -33.5 1 94.31 329 LEU B CA 1
ATOM 5556 C C . LEU B 1 329 ? -9.18 -56.562 -33.375 1 94.31 329 LEU B C 1
ATOM 5558 O O . LEU B 1 329 ? -9.406 -56.094 -32.25 1 94.31 329 LEU B O 1
ATOM 5562 N N . GLY B 1 330 ? -9.305 -55.938 -34.469 1 94 330 GLY B N 1
ATOM 5563 C CA . GLY B 1 330 ? -9.789 -54.562 -34.469 1 94 330 GLY B CA 1
ATOM 5564 C C . GLY B 1 330 ? -8.734 -53.562 -34.062 1 94 330 GLY B C 1
ATOM 5565 O O . GLY B 1 330 ? -9.047 -52.562 -33.375 1 94 330 GLY B O 1
ATOM 5566 N N . ILE B 1 331 ? -7.484 -53.812 -34.25 1 95.75 331 ILE B N 1
ATOM 5567 C CA . ILE B 1 331 ? -6.398 -52.906 -33.875 1 95.75 331 ILE B CA 1
ATOM 5568 C C . ILE B 1 331 ? -5.512 -52.625 -35.094 1 95.75 331 ILE B C 1
ATOM 5570 O O . ILE B 1 331 ? -5.641 -53.312 -36.125 1 95.75 331 ILE B O 1
ATOM 5574 N N . SER B 1 332 ? -4.652 -51.688 -35 1 94.75 332 SER B N 1
ATOM 5575 C CA . SER B 1 332 ? -3.754 -51.312 -36.094 1 94.75 332 SER B CA 1
ATOM 5576 C C . SER B 1 332 ? -2.721 -52.406 -36.344 1 94.75 332 SER B C 1
ATOM 5578 O O . SER B 1 332 ? -2.207 -53.031 -35.406 1 94.75 332 SER B O 1
ATOM 5580 N N . PRO B 1 333 ? -2.371 -52.625 -37.594 1 95.19 333 PRO B N 1
ATOM 5581 C CA . PRO B 1 333 ? -1.378 -53.656 -37.906 1 95.19 333 PRO B CA 1
ATOM 5582 C C . PRO B 1 333 ? -0.008 -53.344 -37.312 1 95.19 333 PRO B C 1
ATOM 5584 O O . PRO B 1 333 ? 0.76 -54.281 -37.031 1 95.19 333 PRO B O 1
ATOM 5587 N N . GLY B 1 334 ? 0.235 -52.188 -37.125 1 93.81 334 GLY B N 1
ATOM 5588 C CA . GLY B 1 334 ? 1.514 -51.812 -36.562 1 93.81 334 GLY B CA 1
ATOM 5589 C C . GLY B 1 334 ? 1.713 -52.344 -35.156 1 93.81 334 GLY B C 1
ATOM 5590 O O . GLY B 1 334 ? 2.84 -52.656 -34.75 1 93.81 334 GLY B O 1
ATOM 5591 N N . ILE B 1 335 ? 0.737 -52.5 -34.438 1 94.81 335 ILE B N 1
ATOM 5592 C CA . ILE B 1 335 ? 0.793 -53.031 -33.094 1 94.81 335 ILE B CA 1
ATOM 5593 C C . ILE B 1 335 ? 1.14 -54.531 -33.125 1 94.81 335 ILE B C 1
ATOM 5595 O O . ILE B 1 335 ? 1.962 -55 -32.344 1 94.81 335 ILE B O 1
ATOM 5599 N N . VAL B 1 336 ? 0.515 -55.156 -34.031 1 95.69 336 VAL B N 1
ATOM 5600 C CA . VAL B 1 336 ? 0.786 -56.594 -34.219 1 95.69 336 VAL B CA 1
ATOM 5601 C C . VAL B 1 336 ? 2.234 -56.781 -34.656 1 95.69 336 VAL B C 1
ATOM 5603 O O . VAL B 1 336 ? 2.912 -57.719 -34.156 1 95.69 336 VAL B O 1
ATOM 5606 N N . ALA B 1 337 ? 2.631 -56 -35.562 1 95.56 337 ALA B N 1
ATOM 5607 C CA . ALA B 1 337 ? 4.02 -56.062 -36 1 95.56 337 ALA B CA 1
ATOM 5608 C C . ALA B 1 337 ? 4.984 -55.875 -34.844 1 95.56 337 ALA B C 1
ATOM 5610 O O . ALA B 1 337 ? 5.98 -56.594 -34.75 1 95.56 337 ALA B O 1
ATOM 5611 N N . GLY B 1 338 ? 4.68 -54.969 -34 1 93.62 338 GLY B N 1
ATOM 5612 C CA . GLY B 1 338 ? 5.512 -54.75 -32.844 1 93.62 338 GLY B CA 1
ATOM 5613 C C . GLY B 1 338 ? 5.57 -55.969 -31.922 1 93.62 338 GLY B C 1
ATOM 5614 O O . GLY B 1 338 ? 6.645 -56.344 -31.438 1 93.62 338 GLY B O 1
ATOM 5615 N N . ARG B 1 339 ? 4.465 -56.531 -31.672 1 94.75 339 ARG B N 1
ATOM 5616 C CA . ARG B 1 339 ? 4.418 -57.719 -30.828 1 94.75 339 ARG B CA 1
ATOM 5617 C C . ARG B 1 339 ? 5.176 -58.875 -31.469 1 94.75 339 ARG B C 1
ATOM 5619 O O . ARG B 1 339 ? 5.875 -59.625 -30.766 1 94.75 339 ARG B O 1
ATOM 5626 N N . TYR B 1 340 ? 4.996 -59.031 -32.75 1 95.5 340 TYR B N 1
ATOM 5627 C CA . TYR B 1 340 ? 5.734 -60.031 -33.5 1 95.5 340 TYR B CA 1
ATOM 5628 C C . TYR B 1 340 ? 7.238 -59.875 -33.281 1 95.5 340 TYR B C 1
ATOM 5630 O O . TYR B 1 340 ? 7.938 -60.844 -32.969 1 95.5 340 TYR B O 1
ATOM 5638 N N . GLN B 1 341 ? 7.656 -58.75 -33.406 1 94.12 341 GLN B N 1
ATOM 5639 C CA . GLN B 1 341 ? 9.078 -58.438 -33.281 1 94.12 341 GLN B CA 1
ATOM 5640 C C . GLN B 1 341 ? 9.57 -58.719 -31.875 1 94.12 341 GLN B C 1
ATOM 5642 O O . GLN B 1 341 ? 10.664 -59.25 -31.672 1 94.12 341 GLN B O 1
ATOM 5647 N N . HIS B 1 342 ? 8.781 -58.344 -30.969 1 92.44 342 HIS B N 1
ATOM 5648 C CA . HIS B 1 342 ? 9.133 -58.562 -29.578 1 92.44 342 HIS B CA 1
ATOM 5649 C C . HIS B 1 342 ? 9.203 -60.062 -29.25 1 92.44 342 HIS B C 1
ATOM 5651 O O . HIS B 1 342 ? 10.109 -60.5 -28.531 1 92.44 342 HIS B O 1
ATOM 5657 N N . LEU B 1 343 ? 8.32 -60.781 -29.766 1 92.94 343 LEU B N 1
ATOM 5658 C CA . LEU B 1 343 ? 8.234 -62.188 -29.453 1 92.94 343 LEU B CA 1
ATOM 5659 C C . LEU B 1 343 ? 9.312 -62.969 -30.188 1 92.94 343 LEU B C 1
ATOM 5661 O O . LEU B 1 343 ? 9.836 -63.969 -29.656 1 92.94 343 LEU B O 1
ATOM 5665 N N . THR B 1 344 ? 9.672 -62.531 -31.375 1 93.38 344 THR B N 1
ATOM 5666 C CA . THR B 1 344 ? 10.555 -63.312 -32.219 1 93.38 344 THR B CA 1
ATOM 5667 C C . THR B 1 344 ? 11.977 -62.75 -32.188 1 93.38 344 THR B C 1
ATOM 5669 O O . THR B 1 344 ? 12.93 -63.438 -32.562 1 93.38 344 THR B O 1
ATOM 5672 N N . GLY B 1 345 ? 12.07 -61.531 -31.922 1 91.94 345 GLY B N 1
ATOM 5673 C CA . GLY B 1 345 ? 13.367 -60.844 -31.969 1 91.94 345 GLY B CA 1
ATOM 5674 C C . GLY B 1 345 ? 13.766 -60.406 -33.344 1 91.94 345 GLY B C 1
ATOM 5675 O O . GLY B 1 345 ? 14.852 -59.844 -33.562 1 91.94 345 GLY B O 1
ATOM 5676 N N . LYS B 1 346 ? 12.938 -60.688 -34.281 1 91.19 346 LYS B N 1
ATOM 5677 C CA . LYS B 1 346 ? 13.211 -60.312 -35.656 1 91.19 346 LYS B CA 1
ATOM 5678 C C . LYS B 1 346 ? 12.719 -58.875 -35.938 1 91.19 346 LYS B C 1
ATOM 5680 O O . LYS B 1 346 ? 11.68 -58.688 -36.562 1 91.19 346 LYS B O 1
ATOM 5685 N N . TYR B 1 347 ? 13.461 -57.969 -35.688 1 88.88 347 TYR B N 1
ATOM 5686 C CA . TYR B 1 347 ? 13.055 -56.562 -35.688 1 88.88 347 TYR B CA 1
ATOM 5687 C C . TYR B 1 347 ? 13.086 -56 -37.094 1 88.88 347 TYR B C 1
ATOM 5689 O O . TYR B 1 347 ? 12.523 -54.938 -37.344 1 88.88 347 TYR B O 1
ATOM 5697 N N . SER B 1 348 ? 13.602 -56.656 -38 1 88.56 348 SER B N 1
ATOM 5698 C CA . SER B 1 348 ? 13.672 -56.219 -39.406 1 88.56 348 SER B CA 1
ATOM 5699 C C . SER B 1 348 ? 12.398 -56.562 -40.156 1 88.56 348 SER B C 1
ATOM 5701 O O . SER B 1 348 ? 12.133 -56 -41.219 1 88.56 348 SER B O 1
ATOM 5703 N N . PHE B 1 349 ? 11.688 -57.469 -39.562 1 89.19 349 PHE B N 1
ATOM 5704 C CA . PHE B 1 349 ? 10.492 -57.906 -40.25 1 89.19 349 PHE B CA 1
ATOM 5705 C C . PHE B 1 349 ? 9.32 -56.969 -40 1 89.19 349 PHE B C 1
ATOM 5707 O O . PHE B 1 349 ? 9.148 -56.469 -38.906 1 89.19 349 PHE B O 1
ATOM 5714 N N . PHE B 1 350 ? 8.547 -56.656 -41.062 1 90.44 350 PHE B N 1
ATOM 5715 C CA . PHE B 1 350 ? 7.27 -55.938 -41.062 1 90.44 350 PHE B CA 1
ATOM 5716 C C . PHE B 1 350 ? 7.453 -54.5 -40.625 1 90.44 350 PHE B C 1
ATOM 5718 O O . PHE B 1 350 ? 6.52 -53.875 -40.094 1 90.44 350 PHE B O 1
ATOM 5725 N N . ASN B 1 351 ? 8.578 -53.938 -40.688 1 87.5 351 ASN B N 1
ATOM 5726 C CA . ASN B 1 351 ? 8.82 -52.562 -40.344 1 87.5 351 ASN B CA 1
ATOM 5727 C C . ASN B 1 351 ? 8.016 -51.594 -41.219 1 87.5 351 ASN B C 1
ATOM 5729 O O . ASN B 1 351 ? 7.605 -50.531 -40.781 1 87.5 351 ASN B O 1
ATOM 5733 N N . GLY B 1 352 ? 7.77 -51.969 -42.375 1 86.75 352 GLY B N 1
ATOM 5734 C CA . GLY B 1 352 ? 7.047 -51.125 -43.312 1 86.75 352 GLY B CA 1
ATOM 5735 C C . GLY B 1 352 ? 5.57 -51 -43 1 86.75 352 GLY B C 1
ATOM 5736 O O . GLY B 1 352 ? 4.902 -50.094 -43.469 1 86.75 352 GLY B O 1
ATOM 5737 N N . ILE B 1 353 ? 5.152 -51.844 -42.125 1 89.44 353 ILE B N 1
ATOM 5738 C CA . ILE B 1 353 ? 3.736 -51.844 -41.781 1 89.44 353 ILE B CA 1
ATOM 5739 C C . ILE B 1 353 ? 3.48 -50.875 -40.656 1 89.44 353 ILE B C 1
ATOM 5741 O O . ILE B 1 353 ? 2.361 -50.375 -40.5 1 89.44 353 ILE B O 1
ATOM 5745 N N . LYS B 1 354 ? 4.422 -50.594 -39.875 1 89.31 354 LYS B N 1
ATOM 5746 C CA . LYS B 1 354 ? 4.277 -49.688 -38.75 1 89.31 354 LYS B CA 1
ATOM 5747 C C . LYS B 1 354 ? 4.25 -48.219 -39.188 1 89.31 354 LYS B C 1
ATOM 5749 O O . LYS B 1 354 ? 5.184 -47.75 -39.844 1 89.31 354 LYS B O 1
ATOM 5754 N N . ARG B 1 355 ? 3.205 -47.531 -38.812 1 87.44 355 ARG B N 1
ATOM 5755 C CA . ARG B 1 355 ? 3.109 -46.125 -39.094 1 87.44 355 ARG B CA 1
ATOM 5756 C C . ARG B 1 355 ? 4.004 -45.312 -38.188 1 87.44 355 ARG B C 1
ATOM 5758 O O . ARG B 1 355 ? 4.23 -45.688 -37.031 1 87.44 355 ARG B O 1
ATOM 5765 N N . THR B 1 356 ? 4.57 -44.281 -38.75 1 83.44 356 THR B N 1
ATOM 5766 C CA . THR B 1 356 ? 5.32 -43.312 -37.969 1 83.44 356 THR B CA 1
ATOM 5767 C C . THR B 1 356 ? 4.516 -42.031 -37.781 1 83.44 356 THR B C 1
ATOM 5769 O O . THR B 1 356 ? 3.965 -41.5 -38.75 1 83.44 356 THR B O 1
ATOM 5772 N N . PHE B 1 357 ? 4.367 -41.719 -36.531 1 79.31 357 PHE B N 1
ATOM 5773 C CA . PHE B 1 357 ? 3.592 -40.531 -36.25 1 79.31 357 PHE B CA 1
ATOM 5774 C C . PHE B 1 357 ? 4.492 -39.312 -36.188 1 79.31 357 PHE B C 1
ATOM 5776 O O . PHE B 1 357 ? 5.57 -39.344 -35.594 1 79.31 357 PHE B O 1
ATOM 5783 N N . GLU B 1 358 ? 4.352 -38.312 -37.156 1 69.5 358 GLU B N 1
ATOM 5784 C CA . GLU B 1 358 ? 5.07 -37.031 -37.094 1 69.5 358 GLU B CA 1
ATOM 5785 C C . GLU B 1 358 ? 4.164 -35.906 -36.625 1 69.5 358 GLU B C 1
ATOM 5787 O O . GLU B 1 358 ? 3.02 -35.781 -37.062 1 69.5 358 GLU B O 1
ATOM 5792 N N . TRP B 1 359 ? 4.309 -35.5 -35.469 1 58.25 359 TRP B N 1
ATOM 5793 C CA . TRP B 1 359 ? 3.424 -34.469 -34.969 1 58.25 359 TRP B CA 1
ATOM 5794 C C . TRP B 1 359 ? 4.012 -33.094 -35.219 1 58.25 359 TRP B C 1
ATOM 5796 O O . TRP B 1 359 ? 5.211 -32.875 -35.031 1 58.25 359 TRP B O 1
ATOM 5806 N N . SER B 1 360 ? 3.373 -32.406 -36.125 1 51.75 360 SER B N 1
ATOM 5807 C CA . SER B 1 360 ? 3.779 -31.016 -36.375 1 51.75 360 SER B CA 1
ATOM 5808 C C . SER B 1 360 ? 3.656 -30.188 -35.094 1 51.75 360 SER B C 1
ATOM 5810 O O . SER B 1 360 ? 2.666 -30.297 -34.375 1 51.75 360 SER B O 1
ATOM 5812 N N . VAL B 1 361 ? 4.695 -29.828 -34.438 1 47.66 361 VAL B N 1
ATOM 5813 C CA . VAL B 1 361 ? 4.75 -28.938 -33.281 1 47.66 361 VAL B CA 1
ATOM 5814 C C . VAL B 1 361 ? 3.756 -27.797 -33.469 1 47.66 361 VAL B C 1
ATOM 5816 O O . VAL B 1 361 ? 3.295 -27.203 -32.5 1 47.66 361 VAL B O 1
ATOM 5819 N N . HIS B 1 362 ? 3.506 -27.156 -34.719 1 42 362 HIS B N 1
ATOM 5820 C CA . HIS B 1 362 ? 2.783 -25.906 -34.906 1 42 362 HIS B CA 1
ATOM 5821 C C . HIS B 1 362 ? 1.281 -26.156 -35.031 1 42 362 HIS B C 1
ATOM 5823 O O . HIS B 1 362 ? 0.515 -25.219 -35.281 1 42 362 HIS B O 1
ATOM 5829 N N . ASP B 1 363 ? 0.781 -27.281 -35.062 1 38.66 363 ASP B N 1
ATOM 5830 C CA . ASP B 1 363 ? -0.663 -27.297 -35.25 1 38.66 363 ASP B CA 1
ATOM 5831 C C . ASP B 1 363 ? -1.411 -27.188 -33.938 1 38.66 363 ASP B C 1
ATOM 5833 O O . ASP B 1 363 ? -1.012 -27.797 -32.938 1 38.66 363 ASP B O 1
#

Organism: NCBI:txid1859131